Protein AF-A0A1J5QE56-F1 (afdb_monomer)

Organism: NCBI:txid410659

Secondary structure (DSSP, 8-state):
-----------PPPPPPP---SS-------PPP--------HHHHHHH---EEEE-SSTT----EEEEE-TT--EEEEEPPBTTB---SEEEEEEETTEEEEEEE-SS-TTS--EEEEEEEPTTSSEEEEEEEETTS-EEEEEEEEPPEEEEEEEETTEEEEEEES-SS--EEEEEEEEEEES---EEEEE--SS--TTEEEEEEEPPPPPSS----EEEEEEEEEE-SSSPPEEEEEEEEEEEEEEEEEEEGGGG--TTT-PPPEEETTEEE-SEEESGGG--SEEEHHHHHHHHHHSEEE-TTS-EEEEEETTEEEEEESS-B-TTSPBP-TTTEEEE-TTTS-SSSEEEEETTTEEEEEEE--TT--SSEEEEEEEESGGGGTT----EEEEEESS-BTTB-B-

Sequence (407 aa):
MGSVGCLSMRSSFVASELVCARRRCAIAWMGCVWGVAVAADPARVSLCTSVGLWDGMVEGAAYSATLGIDERRDGTISFGPVDGEECVEEARVVEGGSGFSFSARAPIDPRCQGFHGSVQYAEDCEHGAGSFVNGDGSGGRMSWIREPHLTVRRDGLSAYRVWSTGYEDSGSLSFAASLIAGVASPSLEDAEDPSPRPDGRYIRLLAHPAKKTPQPGGMARLQFQLDTIDGPLVDKTRRAASFGMSCYMLALETDYGTPPLSCTSTRIHGVVYDGAERDPYGLRGLYCRSFIANVKLQGSARLGDGSFVHYEGKPERIFKIEQPLAADGTALVAGRTVARDPKVVRGRNVAMTLDGIGDVVANDRGGAIKGYRIDLYNGEGAAACRGYANPTLIGACADTQETCPGV

InterPro domains:
  IPR010611 3D domain [PF06725] (336-387)
  IPR036908 RlpA-like domain superfamily [G3DSA:2.40.40.10] (295-388)
  IPR036908 RlpA-like domain superfamily [SSF50685] (295-384)

Radius of gyration: 33.75 Å; Cα contacts (8 Å, |Δi|>4): 931; chains: 1; bounding box: 65×66×108 Å

pLDDT: mean 77.1, std 23.91, range [22.19, 98.5]

Mean predicted aligned error: 13.19 Å

Foldseek 3Di:
DDDDDDDDDDDDDDDDDDDDDDDDDDDDDDDDDDFDAADDDPPVLVVQPAFWAKDDFDVPDGWGWGFDQDPRRGTDTATDDDVPDRQFDDWDWHDDPFWTKIWTGRDPDPVNWIKIKIWGADPNSQKIKIKMATNVRDIDIMIIGHDKDWDWAAPDLFKIKIFIDTDPQFADKDKFKDFPDFDATWTKDWDDDPDDDPGITMITTHFDWFDQDFGAHGKIKMKIWGGGPPDDIDIDIDMWTKAFEAAAEAAEQPQQPDPQPRGRWDADPNDIFAGWDACPQNNHDIGGRRSVVSLVVRQKHAYPVRWIWGADVVVGHIDTDRADAAPQRHHADALAEKAADCVQVPDAQWWKQWPPSGIHTHHHHDPPHDQRYMYGYHYHHPVSRPPPRRGITIMATCDADPNHGHD

Structure (mmCIF, N/CA/C/O backbone):
data_AF-A0A1J5QE56-F1
#
_entry.id   AF-A0A1J5QE56-F1
#
loop_
_atom_site.group_PDB
_atom_site.id
_atom_site.type_symbol
_atom_site.label_atom_id
_atom_site.label_alt_id
_atom_site.label_comp_id
_atom_site.label_asym_id
_atom_site.label_entity_id
_atom_site.label_seq_id
_atom_site.pdbx_PDB_ins_code
_atom_site.Cartn_x
_atom_site.Cartn_y
_atom_site.Cartn_z
_atom_site.occupancy
_atom_site.B_iso_or_equiv
_atom_site.auth_seq_id
_atom_site.auth_comp_id
_atom_site.auth_asym_id
_atom_site.auth_atom_id
_atom_site.pdbx_PDB_model_num
ATOM 1 N N . MET A 1 1 ? -20.117 -1.409 -69.053 1.00 34.06 1 MET A N 1
ATOM 2 C CA . MET A 1 1 ? -20.108 -0.007 -69.528 1.00 34.06 1 MET A CA 1
ATOM 3 C C . MET A 1 1 ? -20.316 0.847 -68.284 1.00 34.06 1 MET A C 1
ATOM 5 O O . MET A 1 1 ? -21.398 0.797 -67.739 1.00 34.06 1 MET A O 1
ATOM 9 N N . GLY A 1 2 ? -19.327 1.439 -67.623 1.00 32.88 2 GLY A N 1
ATOM 10 C CA . GLY A 1 2 ? -18.137 2.115 -68.120 1.00 32.88 2 GLY A CA 1
ATOM 11 C C . GLY A 1 2 ? -18.360 3.616 -67.950 1.00 32.88 2 GLY A C 1
ATOM 12 O O . GLY A 1 2 ? -18.936 4.204 -68.849 1.00 32.88 2 GLY A O 1
ATOM 13 N N . SER A 1 3 ? -17.948 4.191 -66.813 1.00 27.03 3 SER A N 1
ATOM 14 C CA . SER A 1 3 ? -17.457 5.577 -66.694 1.00 27.03 3 SER A CA 1
ATOM 15 C C . SER A 1 3 ? -17.182 5.938 -65.232 1.00 27.03 3 SER A C 1
ATOM 17 O O . SER A 1 3 ? -18.062 5.877 -64.377 1.00 27.03 3 SER A O 1
ATOM 19 N N . VAL A 1 4 ? -15.932 6.321 -65.002 1.00 27.19 4 VAL A N 1
ATOM 20 C CA . VAL A 1 4 ? -15.348 6.902 -63.793 1.00 27.19 4 VAL A CA 1
ATOM 21 C C . VAL A 1 4 ? -15.813 8.357 -63.657 1.00 27.19 4 VAL A C 1
ATOM 23 O O . VAL A 1 4 ? -15.847 9.078 -64.651 1.00 27.19 4 VAL A O 1
ATOM 26 N N . GLY A 1 5 ? -16.139 8.793 -62.438 1.00 25.94 5 GLY A N 1
ATOM 27 C CA . GLY A 1 5 ? -16.431 10.190 -62.112 1.00 25.94 5 GLY A CA 1
ATOM 28 C C . GLY A 1 5 ? -15.645 10.634 -60.880 1.00 25.94 5 GLY A C 1
ATOM 29 O O . GLY A 1 5 ? -15.935 10.192 -59.772 1.00 25.94 5 GLY A O 1
ATOM 30 N N . CYS A 1 6 ? -14.646 11.494 -61.088 1.00 25.31 6 CYS A N 1
ATOM 31 C CA . CYS A 1 6 ? -13.911 12.196 -60.039 1.00 25.31 6 CYS A CA 1
ATOM 32 C C . CYS A 1 6 ? -14.841 13.140 -59.265 1.00 25.31 6 CYS A C 1
ATOM 34 O O . CYS A 1 6 ? -15.509 13.973 -59.879 1.00 25.31 6 CYS A O 1
ATOM 36 N N . LEU A 1 7 ? -14.802 13.093 -57.930 1.00 23.91 7 LEU A N 1
ATOM 37 C CA . LEU A 1 7 ? -15.300 14.176 -57.086 1.00 23.91 7 LEU A CA 1
ATOM 38 C C . LEU A 1 7 ? -14.145 14.780 -56.282 1.00 23.91 7 LEU A C 1
ATOM 40 O O . LEU A 1 7 ? -13.477 14.112 -55.498 1.00 23.91 7 LEU A O 1
ATOM 44 N N . SER A 1 8 ? -13.927 16.067 -56.529 1.00 24.69 8 SER A N 1
ATOM 45 C CA . SER A 1 8 ? -13.018 16.963 -55.822 1.00 24.69 8 SER A CA 1
ATOM 46 C C . SER A 1 8 ? -13.538 17.240 -54.407 1.00 24.69 8 SER A C 1
ATOM 48 O O . SER A 1 8 ? -14.663 17.711 -54.249 1.00 24.69 8 SER A O 1
ATOM 50 N N . MET A 1 9 ? -12.714 17.003 -53.383 1.00 23.31 9 MET A N 1
ATOM 51 C CA . MET A 1 9 ? -12.889 17.613 -52.062 1.00 23.31 9 MET A CA 1
ATOM 52 C C . MET A 1 9 ? -11.950 18.816 -51.945 1.00 23.31 9 MET A C 1
ATOM 54 O O . MET A 1 9 ? -10.730 18.679 -51.961 1.00 23.31 9 MET A O 1
ATOM 58 N N . ARG A 1 10 ? -12.545 20.010 -51.847 1.00 24.86 10 ARG A N 1
ATOM 59 C CA . ARG A 1 10 ? -11.887 21.248 -51.418 1.00 24.86 10 ARG A CA 1
ATOM 60 C C . ARG A 1 10 ? -11.885 21.286 -49.889 1.00 24.86 10 ARG A C 1
ATOM 62 O O . ARG A 1 10 ? -12.958 21.309 -49.295 1.00 24.86 10 ARG A O 1
ATOM 69 N N . SER A 1 11 ? -10.714 21.353 -49.264 1.00 25.61 11 SER A N 1
ATOM 70 C CA . SER A 1 11 ? -10.573 21.768 -47.864 1.00 25.61 11 SER A CA 1
ATOM 71 C C . SER A 1 11 ? -10.159 23.238 -47.811 1.00 25.61 11 SER A C 1
ATOM 73 O O . SER A 1 11 ? -9.082 23.615 -48.273 1.00 25.61 11 SER A O 1
ATOM 75 N N . SER A 1 12 ? -11.047 24.067 -47.272 1.00 25.59 12 SER A N 1
ATOM 76 C CA . SER A 1 12 ? -10.842 25.487 -46.997 1.00 25.59 12 SER A CA 1
ATOM 77 C C . SER A 1 12 ? -9.849 25.669 -45.844 1.00 25.59 12 SER A C 1
ATOM 79 O O . SER A 1 12 ? -10.093 25.163 -44.752 1.00 25.59 12 SER A O 1
ATOM 81 N N . PHE A 1 13 ? -8.769 26.422 -46.056 1.00 24.77 13 PHE A N 1
ATOM 82 C CA . PHE A 1 13 ? -7.957 26.972 -44.967 1.00 24.77 13 PHE A CA 1
ATOM 83 C C . PHE A 1 13 ? -8.476 28.365 -44.597 1.00 24.77 13 PHE A C 1
ATOM 85 O O . PHE A 1 13 ? -8.667 29.221 -45.461 1.00 24.77 13 PHE A O 1
ATOM 92 N N . VAL A 1 14 ? -8.721 28.571 -43.303 1.00 26.95 14 VAL A N 1
ATOM 93 C CA . VAL A 1 14 ? -9.034 29.869 -42.700 1.00 26.95 14 VAL A CA 1
ATOM 94 C C . VAL A 1 14 ? -7.732 30.660 -42.587 1.00 26.95 14 VAL A C 1
ATOM 96 O O . VAL A 1 14 ? -6.779 30.201 -41.963 1.00 26.95 14 VAL A O 1
ATOM 99 N N . ALA A 1 15 ? -7.692 31.841 -43.200 1.00 27.30 15 ALA A N 1
ATOM 100 C CA . ALA A 1 15 ? -6.622 32.809 -43.009 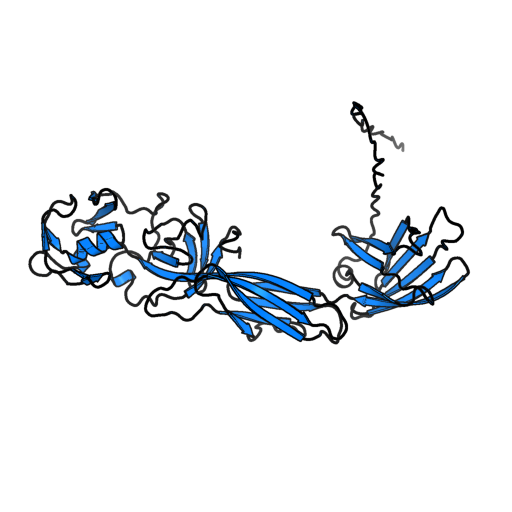1.00 27.30 15 ALA A CA 1
ATOM 101 C C . ALA A 1 15 ? -6.817 33.520 -41.662 1.00 27.30 15 ALA A C 1
ATOM 103 O O . ALA A 1 15 ? -7.872 34.106 -41.423 1.00 27.30 15 ALA A O 1
ATOM 104 N N . SER A 1 16 ? -5.811 33.489 -40.791 1.00 27.92 16 SER A N 1
ATOM 105 C CA . SER A 1 16 ? -5.724 34.383 -39.632 1.00 27.92 16 SER A CA 1
ATOM 106 C C . SER A 1 16 ? -4.833 35.580 -39.962 1.00 27.92 16 SER A C 1
ATOM 108 O O . SER A 1 16 ? -3.697 35.415 -40.407 1.00 27.92 16 SER A O 1
ATOM 110 N N . GLU A 1 17 ? -5.384 36.775 -39.748 1.00 27.78 17 GLU A N 1
ATOM 111 C CA . GLU A 1 17 ? -4.763 38.086 -39.938 1.00 27.78 17 GLU A CA 1
ATOM 112 C C . GLU A 1 17 ? -3.550 38.311 -39.020 1.00 27.78 17 GLU A C 1
ATOM 114 O O . GLU A 1 17 ? -3.569 37.998 -37.828 1.00 27.78 17 GLU A O 1
ATOM 119 N N . LEU A 1 18 ? -2.504 38.923 -39.582 1.00 25.94 18 LEU A N 1
ATOM 120 C CA . LEU A 1 18 ? -1.358 39.466 -38.857 1.00 25.94 18 LEU A CA 1
ATOM 121 C C . LEU A 1 18 ? -1.694 40.877 -38.343 1.00 25.94 18 LEU A C 1
ATOM 123 O O . LEU A 1 18 ? -1.881 41.797 -39.138 1.00 25.94 18 LEU A O 1
ATOM 127 N N . VAL A 1 19 ? -1.661 41.089 -37.025 1.00 29.58 19 VAL A N 1
ATOM 128 C CA . VAL A 1 19 ? -1.540 42.434 -36.436 1.00 29.58 19 VAL A CA 1
ATOM 129 C C . VAL A 1 19 ? -0.081 42.651 -36.033 1.00 29.58 19 VAL A C 1
ATOM 131 O O . VAL A 1 19 ? 0.399 42.103 -35.044 1.00 29.58 19 VAL A O 1
ATOM 134 N N . CYS A 1 20 ? 0.642 43.461 -36.811 1.00 30.28 20 CYS A N 1
ATOM 135 C CA . CYS A 1 20 ? 2.006 43.886 -36.499 1.00 30.28 20 CYS A CA 1
ATOM 136 C C . CYS A 1 20 ? 2.005 45.158 -35.640 1.00 30.28 20 CYS A C 1
ATOM 138 O O . CYS A 1 20 ? 1.651 46.236 -36.118 1.00 30.28 20 CYS A O 1
ATOM 140 N N . ALA A 1 21 ? 2.526 45.071 -34.413 1.00 30.14 21 ALA A N 1
ATOM 141 C CA . ALA A 1 21 ? 2.938 46.234 -33.632 1.00 30.14 21 ALA A CA 1
ATOM 142 C C . ALA A 1 21 ? 4.382 46.069 -33.119 1.00 30.14 21 ALA A C 1
ATOM 144 O O . ALA A 1 21 ? 4.656 45.339 -32.179 1.00 30.14 21 ALA A O 1
ATOM 145 N N . ARG A 1 22 ? 5.289 46.804 -33.779 1.00 35.84 22 ARG A N 1
ATOM 146 C CA . ARG A 1 22 ? 6.626 47.277 -33.359 1.00 35.84 22 ARG A CA 1
ATOM 147 C C . ARG A 1 22 ? 7.663 46.262 -32.815 1.00 35.84 22 ARG A C 1
ATOM 149 O O . ARG A 1 22 ? 7.768 46.015 -31.625 1.00 35.84 22 ARG A O 1
ATOM 156 N N . ARG A 1 23 ? 8.601 45.977 -33.735 1.00 35.38 23 ARG A N 1
ATOM 157 C CA . ARG A 1 23 ? 10.035 45.617 -33.604 1.00 35.38 23 ARG A CA 1
ATOM 158 C C . ARG A 1 23 ? 10.385 44.168 -33.204 1.00 35.38 23 ARG A C 1
ATOM 160 O O . ARG A 1 23 ? 10.436 43.827 -32.033 1.00 35.38 23 ARG A O 1
ATOM 167 N N . ARG A 1 24 ? 10.848 43.456 -34.251 1.00 28.50 24 ARG A N 1
ATOM 168 C CA . ARG A 1 24 ? 11.524 42.141 -34.375 1.00 28.50 24 ARG A CA 1
ATOM 169 C C . ARG A 1 24 ? 10.594 40.997 -34.801 1.00 28.50 24 ARG A C 1
ATOM 171 O O . ARG A 1 24 ? 10.006 40.320 -33.973 1.00 28.50 24 ARG A O 1
ATOM 178 N N . CYS A 1 25 ? 10.506 40.784 -36.117 1.00 25.73 25 CYS A N 1
ATOM 179 C CA . CYS A 1 25 ? 10.041 39.525 -36.701 1.00 25.73 25 CYS A CA 1
ATOM 180 C C . CYS A 1 25 ? 11.237 38.569 -36.778 1.00 25.73 25 CYS A C 1
ATOM 182 O O . CYS A 1 25 ? 12.237 38.909 -37.408 1.00 25.73 25 CYS A O 1
ATOM 184 N N . ALA A 1 26 ? 11.138 37.404 -36.144 1.00 24.34 26 ALA A N 1
ATOM 185 C CA . ALA A 1 26 ? 11.940 36.240 -36.497 1.00 24.34 26 ALA A CA 1
ATOM 186 C C . ALA A 1 26 ? 11.088 35.382 -37.440 1.00 24.34 26 ALA A C 1
ATOM 188 O O . ALA A 1 26 ? 9.935 35.088 -37.128 1.00 24.34 26 ALA A O 1
ATOM 189 N N . ILE A 1 27 ? 11.631 35.028 -38.604 1.00 22.73 27 ILE A N 1
ATOM 190 C CA . ILE A 1 27 ? 11.018 34.047 -39.501 1.00 22.73 27 ILE A CA 1
ATOM 191 C C . ILE A 1 27 ? 11.290 32.678 -38.878 1.00 22.73 27 ILE A C 1
ATOM 193 O O . ILE A 1 27 ? 12.413 32.186 -38.937 1.00 22.73 27 ILE A O 1
ATOM 197 N N . ALA A 1 28 ? 10.285 32.093 -38.230 1.00 24.08 28 ALA A N 1
ATOM 198 C CA . ALA A 1 28 ? 10.312 30.676 -37.904 1.00 24.08 28 ALA A CA 1
ATOM 199 C C . ALA A 1 28 ? 9.967 29.911 -39.187 1.00 24.08 28 ALA A C 1
ATOM 201 O O . ALA A 1 28 ? 8.853 30.023 -39.700 1.00 24.08 28 ALA A O 1
ATOM 202 N N . TRP A 1 29 ? 10.940 29.180 -39.727 1.00 24.77 29 TRP A N 1
ATOM 203 C CA . TRP A 1 29 ? 10.698 28.213 -40.788 1.00 24.77 29 TRP A CA 1
ATOM 204 C C . TRP A 1 29 ? 9.769 27.118 -40.246 1.00 24.77 29 TRP A C 1
ATOM 206 O O . TRP A 1 29 ? 10.098 26.431 -39.282 1.00 24.77 29 TRP A O 1
ATOM 216 N N . MET A 1 30 ? 8.582 26.990 -40.839 1.00 22.50 30 MET A N 1
ATOM 217 C CA . MET A 1 30 ? 7.706 25.839 -40.632 1.00 22.50 30 MET A CA 1
ATOM 218 C C . MET A 1 30 ? 8.310 24.648 -41.378 1.00 22.50 30 MET A C 1
ATOM 220 O O . MET A 1 30 ? 8.287 24.615 -42.607 1.00 22.50 30 MET A O 1
ATOM 224 N N . GLY A 1 31 ? 8.854 23.681 -40.637 1.00 25.88 31 GLY A N 1
ATOM 225 C CA . GLY A 1 31 ? 9.251 22.390 -41.192 1.00 25.88 31 GLY A CA 1
ATOM 226 C C . GLY A 1 31 ? 8.030 21.666 -41.758 1.00 25.88 31 GLY A C 1
ATOM 227 O O . GLY A 1 31 ? 7.055 21.424 -41.045 1.00 25.88 31 GLY A O 1
ATOM 228 N N . CYS A 1 32 ? 8.066 21.350 -43.051 1.00 22.19 32 CYS A N 1
ATOM 229 C CA . CYS A 1 32 ? 7.096 20.458 -43.671 1.00 22.19 32 CYS A CA 1
ATOM 230 C C . CYS A 1 32 ? 7.455 19.016 -43.297 1.00 22.19 32 CYS A C 1
ATOM 232 O O . CYS A 1 32 ? 8.516 18.533 -43.677 1.00 22.19 32 CYS A O 1
ATOM 234 N N . VAL A 1 33 ? 6.574 18.329 -42.569 1.00 24.00 33 VAL A N 1
ATOM 235 C CA . VAL A 1 33 ? 6.694 16.888 -42.304 1.00 24.00 33 VAL A CA 1
ATOM 236 C C . VAL A 1 33 ? 5.869 16.150 -43.355 1.00 24.00 33 VAL A C 1
ATOM 238 O O . VAL A 1 33 ? 4.655 16.344 -43.432 1.00 24.00 33 VAL A O 1
ATOM 241 N N . TRP A 1 34 ? 6.518 15.310 -44.159 1.00 24.55 34 TRP A N 1
ATOM 242 C CA . TRP A 1 34 ? 5.870 14.414 -45.118 1.00 24.55 34 TRP A CA 1
ATOM 243 C C . TRP A 1 34 ? 6.087 12.965 -44.667 1.00 24.55 34 TRP A C 1
ATOM 245 O O . TRP A 1 34 ? 7.219 12.573 -44.407 1.00 24.55 34 TRP A O 1
ATOM 255 N N . GLY A 1 35 ? 5.004 12.189 -44.546 1.00 23.38 35 GLY A N 1
ATOM 256 C CA . GLY A 1 35 ? 5.040 10.761 -44.202 1.00 23.38 35 GLY A CA 1
ATOM 257 C C . GLY A 1 35 ? 4.922 9.880 -45.446 1.00 23.38 35 GLY A C 1
ATOM 258 O O . GLY A 1 35 ? 4.197 10.227 -46.384 1.00 23.38 35 GLY A O 1
ATOM 259 N N . VAL A 1 36 ? 5.623 8.746 -45.458 1.00 28.86 36 VAL A N 1
ATOM 260 C CA . VAL A 1 36 ? 5.664 7.790 -46.575 1.00 28.86 36 VAL A CA 1
ATOM 261 C C . VAL A 1 36 ? 5.433 6.391 -46.024 1.00 28.86 36 VAL A C 1
ATOM 263 O O . VAL A 1 36 ? 6.279 5.879 -45.314 1.00 28.86 36 VAL A O 1
ATOM 266 N N . ALA A 1 37 ? 4.333 5.749 -46.421 1.00 25.36 37 ALA A N 1
ATOM 267 C CA . ALA A 1 37 ? 3.982 4.408 -45.960 1.00 25.36 37 ALA A CA 1
ATOM 268 C C . ALA A 1 37 ? 4.821 3.306 -46.636 1.00 25.36 37 ALA A C 1
ATOM 270 O O . ALA A 1 37 ? 4.899 3.245 -47.868 1.00 25.36 37 ALA A O 1
ATOM 271 N N . VAL A 1 38 ? 5.359 2.382 -45.835 1.00 30.94 38 VAL A N 1
ATOM 272 C CA . VAL A 1 38 ? 6.096 1.190 -46.291 1.00 30.94 38 VAL A CA 1
ATOM 273 C C . VAL A 1 38 ? 5.321 -0.089 -45.936 1.00 30.94 38 VAL A C 1
ATOM 275 O O . VAL A 1 38 ? 4.751 -0.212 -44.853 1.00 30.94 38 VAL A O 1
ATOM 278 N N . ALA A 1 39 ? 5.277 -1.059 -46.858 1.00 28.55 39 ALA A N 1
ATOM 279 C CA . ALA A 1 39 ? 4.636 -2.362 -46.662 1.00 28.55 39 ALA A CA 1
ATOM 280 C C . ALA A 1 39 ? 5.696 -3.449 -46.413 1.00 28.55 39 ALA A C 1
ATOM 282 O O . ALA A 1 39 ? 6.470 -3.763 -47.314 1.00 28.55 39 ALA A O 1
ATOM 283 N N . ALA A 1 40 ? 5.711 -4.036 -45.212 1.00 38.22 40 ALA A N 1
ATOM 284 C CA . ALA A 1 40 ? 6.653 -5.091 -44.821 1.00 38.22 40 ALA A CA 1
ATOM 285 C C . ALA A 1 40 ? 5.995 -6.182 -43.950 1.00 38.22 40 ALA A C 1
ATOM 287 O O . ALA A 1 40 ? 4.970 -5.944 -43.300 1.00 38.22 40 ALA A O 1
ATOM 288 N N . ASP A 1 41 ? 6.599 -7.379 -43.940 1.00 38.62 41 ASP A N 1
ATOM 289 C CA . ASP A 1 41 ? 6.177 -8.554 -43.160 1.00 38.62 41 ASP A CA 1
ATOM 290 C C . ASP A 1 41 ? 6.222 -8.258 -41.644 1.00 38.62 41 ASP A C 1
ATOM 292 O O . ASP A 1 41 ? 7.295 -8.036 -41.080 1.00 38.62 41 ASP A O 1
ATOM 296 N N . PRO A 1 42 ? 5.076 -8.232 -40.945 1.00 43.88 42 PRO A N 1
ATOM 297 C CA . PRO A 1 42 ? 4.983 -7.677 -39.601 1.00 43.88 42 PRO A CA 1
ATOM 298 C C . PRO A 1 42 ? 5.743 -8.438 -38.505 1.00 43.88 42 PRO A C 1
ATOM 300 O O . PRO A 1 42 ? 5.952 -7.846 -37.449 1.00 43.88 42 PRO A O 1
ATOM 303 N N . ALA A 1 43 ? 6.143 -9.699 -38.713 1.00 40.25 43 ALA A N 1
ATOM 304 C CA . ALA A 1 43 ? 6.683 -10.542 -37.639 1.00 40.25 43 ALA A CA 1
ATOM 305 C C . ALA A 1 43 ? 8.196 -10.382 -37.388 1.00 40.25 43 ALA A C 1
ATOM 307 O O . ALA A 1 43 ? 8.643 -10.556 -36.256 1.00 40.25 43 ALA A O 1
ATOM 308 N N . ARG A 1 44 ? 8.992 -10.045 -38.414 1.00 43.25 44 ARG A N 1
ATOM 309 C CA . ARG A 1 44 ? 10.440 -9.774 -38.263 1.00 43.25 44 ARG A CA 1
ATOM 310 C C . ARG A 1 44 ? 10.749 -8.297 -38.049 1.00 43.25 44 ARG A C 1
ATOM 312 O O . ARG A 1 44 ? 11.705 -7.971 -37.355 1.00 43.25 44 ARG A O 1
ATOM 319 N N . VAL A 1 45 ? 9.900 -7.417 -38.574 1.00 43.34 45 VAL A N 1
ATOM 320 C CA . VAL A 1 45 ? 10.070 -5.962 -38.488 1.00 43.34 45 VAL A CA 1
ATOM 321 C C . VAL A 1 45 ? 10.137 -5.499 -37.031 1.00 43.34 45 VAL A C 1
ATOM 323 O O . VAL A 1 45 ? 11.090 -4.837 -36.651 1.00 43.34 45 VAL A O 1
ATOM 326 N N . SER A 1 46 ? 9.248 -5.959 -36.145 1.00 44.78 46 SER A N 1
ATOM 327 C CA . SER A 1 46 ? 9.268 -5.520 -34.737 1.00 44.78 46 SER A CA 1
ATOM 328 C C . SER A 1 46 ? 10.510 -5.939 -33.936 1.00 44.78 46 SER A C 1
ATOM 330 O O . SER A 1 46 ? 10.704 -5.443 -32.830 1.00 44.78 46 SER A O 1
ATOM 332 N N . LEU A 1 47 ? 11.308 -6.889 -34.440 1.00 47.06 47 LEU A N 1
ATOM 333 C CA . LEU A 1 47 ? 12.485 -7.420 -33.747 1.00 47.06 47 LEU A CA 1
ATOM 334 C C . LEU A 1 47 ? 13.789 -6.739 -34.160 1.00 47.06 47 LEU A C 1
ATOM 336 O O . LEU A 1 47 ? 14.748 -6.850 -33.405 1.00 47.06 47 LEU A O 1
ATOM 340 N N . CYS A 1 48 ? 13.844 -6.047 -35.305 1.00 46.16 48 CYS A N 1
ATOM 341 C CA . CYS A 1 48 ? 15.085 -5.510 -35.893 1.00 46.16 48 CYS A CA 1
ATOM 342 C C . CYS A 1 48 ? 15.053 -3.974 -36.060 1.00 46.16 48 CYS A C 1
ATOM 344 O O . CYS A 1 48 ? 16.079 -3.353 -36.323 1.00 46.16 48 CYS A O 1
ATOM 346 N N . THR A 1 49 ? 13.903 -3.337 -35.814 1.00 49.12 49 THR A N 1
ATOM 347 C CA . THR A 1 49 ? 13.722 -1.879 -35.846 1.00 49.12 49 THR A CA 1
ATOM 348 C C . THR A 1 49 ? 14.147 -1.227 -34.527 1.00 49.12 49 THR A C 1
ATOM 350 O O . THR A 1 49 ? 13.323 -1.001 -33.640 1.00 49.12 49 THR A O 1
ATOM 353 N N . SER A 1 50 ? 15.435 -0.935 -34.362 1.00 50.44 50 SER A N 1
ATOM 354 C CA . SER A 1 50 ? 15.943 -0.146 -33.231 1.00 50.44 50 SER A CA 1
ATOM 355 C C . SER A 1 50 ? 16.976 0.879 -33.688 1.00 50.44 50 SER A C 1
ATOM 357 O O . SER A 1 50 ? 17.575 0.742 -34.755 1.00 50.44 50 SER A O 1
ATOM 359 N N . VAL A 1 51 ? 17.219 1.884 -32.845 1.00 53.75 51 VAL A N 1
ATOM 360 C CA . VAL A 1 51 ? 18.343 2.810 -33.015 1.00 53.75 51 VAL A CA 1
ATOM 361 C C . VAL A 1 51 ? 19.654 2.014 -32.956 1.00 53.75 51 VAL A C 1
ATOM 363 O O . VAL A 1 51 ? 19.767 1.036 -32.211 1.00 53.75 51 VAL A O 1
ATOM 366 N N . GLY A 1 52 ? 20.626 2.395 -33.777 1.00 53.22 52 GLY A N 1
ATOM 367 C CA . GLY A 1 52 ? 21.956 1.805 -33.763 1.00 53.22 52 GLY A CA 1
ATOM 368 C C . GLY A 1 52 ? 23.006 2.781 -34.268 1.00 53.22 52 GLY A C 1
ATOM 369 O O . GLY A 1 52 ? 22.679 3.781 -34.913 1.00 53.22 52 GLY A O 1
ATOM 370 N N . LEU A 1 53 ? 24.259 2.480 -33.948 1.00 53.06 53 LEU A N 1
ATOM 371 C CA . LEU A 1 53 ? 25.416 3.272 -34.341 1.00 53.06 53 LEU A CA 1
ATOM 372 C C . LEU A 1 53 ? 25.947 2.795 -35.692 1.00 53.06 53 LEU A C 1
ATOM 374 O O . LEU A 1 53 ? 25.893 1.608 -36.017 1.00 53.06 53 LEU A O 1
ATOM 378 N N . TRP A 1 54 ? 26.461 3.746 -36.464 1.00 53.34 54 TRP A N 1
ATOM 379 C CA . TRP A 1 54 ? 26.950 3.547 -37.821 1.00 53.34 54 TRP A CA 1
ATOM 380 C C . TRP A 1 54 ? 28.420 3.923 -37.909 1.00 53.34 54 TRP A C 1
ATOM 382 O O . TRP A 1 54 ? 28.791 5.012 -37.476 1.00 53.34 54 TRP A O 1
ATOM 392 N N . ASP A 1 55 ? 29.232 3.056 -38.509 1.00 49.69 55 ASP A N 1
ATOM 393 C CA . ASP A 1 55 ? 30.645 3.336 -38.776 1.00 49.69 55 ASP A CA 1
ATOM 394 C C . ASP A 1 55 ? 30.977 3.170 -40.271 1.00 49.69 55 ASP A C 1
ATOM 396 O O . ASP A 1 55 ? 30.385 2.334 -40.963 1.00 49.69 55 ASP A O 1
ATOM 400 N N . GLY A 1 56 ? 31.917 3.984 -40.767 1.00 48.06 56 GLY A N 1
ATOM 401 C CA . GLY A 1 56 ? 32.538 3.839 -42.090 1.00 48.06 56 GLY A CA 1
ATOM 402 C C . GLY A 1 56 ? 31.994 4.690 -43.248 1.00 48.06 56 GLY A C 1
ATOM 403 O O . GLY A 1 56 ? 32.447 4.492 -44.371 1.00 48.06 56 GLY A O 1
ATOM 404 N N . MET A 1 57 ? 31.063 5.631 -43.038 1.00 47.66 57 MET A N 1
ATOM 405 C CA . MET A 1 57 ? 30.397 6.337 -44.155 1.00 47.66 57 MET A CA 1
ATOM 406 C C . MET A 1 57 ? 31.272 7.327 -44.956 1.00 47.66 57 MET A C 1
ATOM 408 O O . MET A 1 57 ? 30.927 7.596 -46.102 1.00 47.66 57 MET A O 1
ATOM 412 N N . VAL A 1 58 ? 32.411 7.820 -44.441 1.00 46.16 58 VAL A N 1
ATOM 413 C CA . VAL A 1 58 ? 33.442 8.569 -45.206 1.00 46.16 58 VAL A CA 1
ATOM 414 C C . VAL A 1 58 ? 34.799 8.446 -44.486 1.00 46.16 58 VAL A C 1
ATOM 416 O O . VAL A 1 58 ? 34.848 8.585 -43.264 1.00 46.16 58 VAL A O 1
ATOM 419 N N . GLU A 1 59 ? 35.915 8.234 -45.201 1.00 38.66 59 GLU A N 1
ATOM 420 C CA . GLU A 1 59 ? 37.264 8.367 -44.613 1.00 38.66 59 GLU A CA 1
ATOM 421 C C . GLU A 1 59 ? 37.452 9.795 -44.061 1.00 38.66 59 GLU A C 1
ATOM 423 O O . GLU A 1 59 ? 37.605 10.750 -44.819 1.00 38.66 59 GLU A O 1
ATOM 428 N N . GLY A 1 60 ? 37.428 9.949 -42.732 1.00 38.12 60 GLY A N 1
ATOM 429 C CA . GLY A 1 60 ? 37.748 11.206 -42.042 1.00 38.12 60 GLY A CA 1
ATOM 430 C C . GLY A 1 60 ? 36.575 12.008 -41.456 1.00 38.12 60 GLY A C 1
ATOM 431 O O . GLY A 1 60 ? 36.839 13.038 -40.841 1.00 38.12 60 GLY A O 1
ATOM 432 N N . ALA A 1 61 ? 35.318 11.555 -41.567 1.00 39.66 61 ALA A N 1
ATOM 433 C CA . ALA A 1 61 ? 34.169 12.204 -40.918 1.00 39.66 61 ALA A CA 1
ATOM 434 C C . ALA A 1 61 ? 33.235 11.177 -40.254 1.00 39.66 61 ALA A C 1
ATOM 436 O O . ALA A 1 61 ? 32.697 10.291 -40.916 1.00 39.66 61 ALA A O 1
ATOM 437 N N . ALA A 1 62 ? 33.036 11.303 -38.938 1.00 38.25 62 ALA A N 1
ATOM 438 C CA . ALA A 1 62 ? 32.069 10.501 -38.194 1.00 38.25 62 ALA A CA 1
ATOM 439 C C . ALA A 1 62 ? 30.671 11.115 -38.353 1.00 38.25 62 ALA A C 1
ATOM 441 O O . ALA A 1 62 ? 30.424 12.228 -37.892 1.00 38.25 62 ALA A O 1
ATOM 442 N N . TYR A 1 63 ? 29.756 10.389 -38.990 1.00 43.31 63 TYR A N 1
ATOM 443 C CA . TYR A 1 63 ? 28.338 10.740 -39.019 1.00 43.31 63 TYR A CA 1
ATOM 444 C C . TYR A 1 63 ? 27.623 9.926 -37.947 1.00 43.31 63 TYR A C 1
ATOM 446 O O . TYR A 1 63 ? 27.761 8.706 -37.912 1.00 43.31 63 TYR A O 1
ATOM 454 N N . SER A 1 64 ? 26.823 10.570 -37.100 1.00 38.09 64 SER A N 1
ATOM 455 C CA . SER A 1 64 ? 25.782 9.858 -36.365 1.00 38.09 64 SER A CA 1
ATOM 456 C C . SER A 1 64 ? 24.509 9.878 -37.204 1.00 38.09 64 SER A C 1
ATOM 458 O O . SER A 1 64 ? 24.047 10.935 -37.636 1.00 38.09 64 SER A O 1
ATOM 460 N N . ALA A 1 65 ? 23.974 8.690 -37.471 1.00 44.47 65 ALA A N 1
ATOM 461 C CA . ALA A 1 65 ? 22.703 8.502 -38.145 1.00 44.47 65 ALA A CA 1
ATOM 462 C C . ALA A 1 65 ? 21.737 7.823 -37.172 1.00 44.47 65 ALA A C 1
ATOM 464 O O . ALA A 1 65 ? 21.838 6.625 -36.919 1.00 44.47 65 ALA A O 1
ATOM 465 N N . THR A 1 66 ? 20.812 8.581 -36.585 1.00 41.41 66 THR A N 1
ATOM 466 C CA . THR A 1 66 ? 19.779 7.999 -35.716 1.00 41.41 66 THR A CA 1
ATOM 467 C C . THR A 1 66 ? 18.622 7.539 -36.591 1.00 41.41 66 THR A C 1
ATOM 469 O O . THR A 1 66 ? 17.962 8.365 -37.218 1.00 41.41 66 THR A O 1
ATOM 472 N N . LEU A 1 67 ? 18.380 6.228 -36.638 1.00 45.09 67 LEU A N 1
ATOM 473 C CA . LEU A 1 67 ? 17.184 5.662 -37.256 1.00 45.09 67 LEU A CA 1
ATOM 474 C C . LEU A 1 67 ? 16.053 5.659 -36.220 1.00 45.09 67 LEU A C 1
ATOM 476 O O . LEU A 1 67 ? 16.007 4.798 -35.344 1.00 45.09 67 LEU A O 1
ATOM 480 N N . GLY A 1 68 ? 15.157 6.641 -36.303 1.00 41.75 68 GLY A N 1
ATOM 481 C CA . GLY A 1 68 ? 13.917 6.655 -35.528 1.00 41.75 68 GLY A CA 1
ATOM 482 C C . GLY A 1 68 ? 12.798 6.023 -36.343 1.00 41.75 68 GLY A C 1
ATOM 483 O O . GLY A 1 68 ? 12.409 6.595 -37.357 1.00 41.75 68 GLY A O 1
ATOM 484 N N . ILE A 1 69 ? 12.296 4.861 -35.926 1.00 43.62 69 ILE A N 1
ATOM 485 C CA . ILE A 1 69 ? 11.114 4.233 -36.531 1.00 43.62 69 ILE A CA 1
ATOM 486 C C . ILE A 1 69 ? 9.946 4.469 -35.576 1.00 43.62 69 ILE A C 1
ATOM 488 O O . ILE A 1 69 ? 9.996 4.028 -34.427 1.00 43.62 69 ILE A O 1
ATOM 492 N N . ASP A 1 70 ? 8.934 5.219 -36.018 1.00 40.34 70 ASP A N 1
ATOM 493 C CA . ASP A 1 70 ? 7.729 5.447 -35.214 1.00 40.34 70 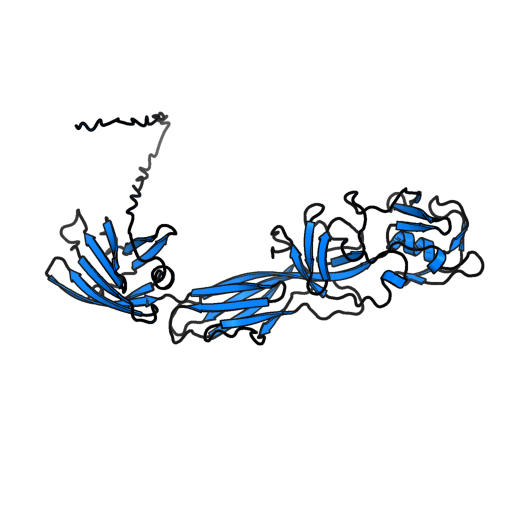ASP A CA 1
ATOM 494 C C . ASP A 1 70 ? 6.768 4.238 -35.281 1.00 40.34 70 ASP A C 1
ATOM 496 O O . ASP A 1 70 ? 6.994 3.258 -35.995 1.00 40.34 70 ASP A O 1
ATOM 500 N N . GLU A 1 71 ? 5.656 4.298 -34.542 1.00 36.56 71 GLU A N 1
ATOM 501 C CA . GLU A 1 71 ? 4.641 3.231 -34.502 1.00 36.56 71 GLU A CA 1
ATOM 502 C C . GLU A 1 71 ? 3.994 2.911 -35.871 1.00 36.56 71 GLU A C 1
ATOM 504 O O . GLU A 1 71 ? 3.330 1.881 -36.018 1.00 36.56 71 GLU A O 1
ATOM 509 N N . ARG A 1 72 ? 4.184 3.761 -36.886 1.00 36.78 72 ARG A N 1
ATOM 510 C CA . ARG A 1 72 ? 3.709 3.603 -38.270 1.00 36.78 72 ARG A CA 1
ATOM 511 C C . ARG A 1 72 ? 4.735 2.947 -39.194 1.00 36.78 72 ARG A C 1
ATOM 513 O O . ARG A 1 72 ? 4.376 2.660 -40.332 1.00 36.78 72 ARG A O 1
ATOM 520 N N . ARG A 1 73 ? 5.934 2.619 -38.691 1.00 47.06 73 ARG A N 1
ATOM 521 C CA . ARG A 1 73 ? 7.061 2.011 -39.432 1.00 47.06 73 ARG A CA 1
ATOM 522 C C . ARG A 1 73 ? 7.745 2.942 -40.432 1.00 47.06 73 ARG A C 1
ATOM 524 O O . ARG A 1 73 ? 8.472 2.476 -41.308 1.00 47.06 73 ARG A O 1
ATOM 531 N N . ASP A 1 74 ? 7.570 4.246 -40.266 1.00 43.12 74 ASP A N 1
ATOM 532 C CA . ASP A 1 74 ? 8.289 5.233 -41.059 1.00 43.12 74 ASP A CA 1
ATOM 533 C C . ASP A 1 74 ? 9.634 5.505 -40.364 1.00 43.12 74 ASP A C 1
ATOM 535 O O . ASP A 1 74 ? 9.685 6.017 -39.244 1.00 43.12 74 ASP A O 1
ATOM 539 N N . GLY A 1 75 ? 10.732 5.095 -41.004 1.00 43.34 75 GLY A N 1
ATOM 540 C CA . GLY A 1 75 ? 12.090 5.333 -40.520 1.00 43.34 75 GLY A CA 1
ATOM 541 C C . GLY A 1 75 ? 12.601 6.699 -40.954 1.00 43.34 75 GLY A C 1
ATOM 542 O O . GLY A 1 75 ? 12.722 6.964 -42.147 1.00 43.34 75 GLY A O 1
ATOM 543 N N . THR A 1 76 ? 12.947 7.556 -39.997 1.00 45.41 76 THR A N 1
ATOM 544 C CA . THR A 1 76 ? 13.656 8.810 -40.277 1.00 45.41 76 THR A CA 1
ATOM 545 C C . THR A 1 76 ? 15.134 8.593 -39.983 1.00 45.41 76 THR A C 1
ATOM 547 O O . THR A 1 76 ? 15.471 8.157 -38.884 1.00 45.41 76 THR A O 1
ATOM 550 N N . ILE A 1 77 ? 16.007 8.875 -40.954 1.00 49.09 77 ILE A N 1
ATOM 551 C CA . ILE A 1 77 ? 17.459 8.915 -40.746 1.00 49.09 77 ILE A CA 1
ATOM 552 C C . ILE A 1 77 ? 17.886 10.378 -40.762 1.00 49.09 77 ILE A C 1
ATOM 554 O O . ILE A 1 77 ? 17.747 11.057 -41.778 1.00 49.09 77 ILE A O 1
ATOM 558 N N . SER A 1 78 ? 18.406 10.858 -39.639 1.00 50.78 78 SER A N 1
ATOM 559 C CA . SER A 1 78 ? 18.998 12.193 -39.534 1.00 50.78 78 SER A CA 1
ATOM 560 C C . SER A 1 78 ? 20.511 12.077 -39.586 1.00 50.78 78 SER A C 1
ATOM 562 O O . SER A 1 78 ? 21.078 11.337 -38.793 1.00 50.78 78 SER A O 1
ATOM 564 N N . PHE A 1 79 ? 21.157 12.805 -40.493 1.00 53.94 79 PHE A N 1
ATOM 565 C CA . PHE A 1 79 ? 22.616 12.875 -40.575 1.00 53.94 79 PHE A CA 1
ATOM 566 C C . PHE A 1 79 ? 23.083 14.174 -39.917 1.00 53.94 79 PHE A C 1
ATOM 568 O O . PHE A 1 79 ? 22.469 15.223 -40.119 1.00 53.94 79 PHE A O 1
ATOM 575 N N . GLY A 1 80 ? 24.153 14.109 -39.123 1.00 47.66 80 GLY A N 1
ATOM 576 C CA . GLY A 1 80 ? 24.785 15.307 -38.566 1.00 47.66 80 GLY A CA 1
ATOM 577 C C . GLY A 1 80 ? 25.319 16.252 -39.660 1.00 47.66 80 GLY A C 1
ATOM 578 O O . GLY A 1 80 ? 25.637 15.792 -40.759 1.00 47.66 80 GLY A O 1
ATOM 579 N N . PRO A 1 81 ? 25.418 17.566 -39.384 1.00 47.97 81 PRO A N 1
ATOM 580 C CA . PRO A 1 81 ? 25.908 18.539 -40.356 1.00 47.97 81 PRO A CA 1
ATOM 581 C C . PRO A 1 81 ? 27.382 18.290 -40.696 1.00 47.97 81 PRO A C 1
ATOM 583 O O . PRO A 1 81 ? 28.200 18.057 -39.804 1.00 47.97 81 PRO A O 1
ATOM 586 N N . VAL A 1 82 ? 27.729 18.412 -41.978 1.00 49.78 82 VAL A N 1
ATOM 587 C CA . VAL A 1 82 ? 29.126 18.478 -42.433 1.00 49.78 82 VAL A CA 1
ATOM 588 C C . VAL A 1 82 ? 29.523 19.945 -42.400 1.00 49.78 82 VAL A C 1
ATOM 590 O O . VAL A 1 82 ? 28.857 20.769 -43.020 1.00 49.78 82 VAL A O 1
ATOM 593 N N . ASP A 1 83 ? 30.547 20.298 -41.624 1.00 53.62 83 ASP A N 1
ATOM 594 C CA . ASP A 1 83 ? 31.049 21.677 -41.508 1.00 53.62 83 ASP A CA 1
ATOM 595 C C . ASP A 1 83 ? 29.980 22.740 -41.151 1.00 53.62 83 ASP A C 1
ATOM 597 O O . ASP A 1 83 ? 30.133 23.924 -41.445 1.00 53.62 83 ASP A O 1
ATOM 601 N N . GLY A 1 84 ? 28.897 22.336 -40.475 1.00 55.75 84 GLY A N 1
ATOM 602 C CA . GLY A 1 84 ? 27.814 23.232 -40.053 1.00 55.75 84 GLY A CA 1
ATOM 603 C C . GLY A 1 84 ? 26.701 23.466 -41.084 1.00 55.75 84 GLY A C 1
ATOM 604 O O . GLY A 1 84 ? 25.799 24.251 -40.795 1.00 55.75 84 GLY A O 1
ATOM 605 N N . GLU A 1 85 ? 26.716 22.783 -42.234 1.00 56.00 85 GLU A N 1
ATOM 606 C CA . GLU A 1 85 ? 25.641 22.834 -43.237 1.00 56.00 85 GLU A CA 1
ATOM 607 C C . GLU A 1 85 ? 24.822 21.521 -43.244 1.00 56.00 85 GLU A C 1
ATOM 609 O O . GLU A 1 85 ? 25.368 20.414 -43.250 1.00 56.00 85 GLU A O 1
ATOM 614 N N . GLU A 1 86 ? 23.487 21.631 -43.204 1.00 56.06 86 GLU A N 1
ATOM 615 C CA . GLU A 1 86 ? 22.563 20.489 -43.296 1.00 56.06 86 GLU A CA 1
ATOM 616 C C . GLU A 1 86 ? 22.448 20.021 -44.761 1.00 56.06 86 GLU A C 1
ATOM 618 O O . GLU A 1 86 ? 21.788 20.658 -45.578 1.00 56.06 86 GLU A O 1
ATOM 623 N N . CYS A 1 87 ? 23.085 18.897 -45.110 1.00 54.66 87 CYS A N 1
ATOM 624 C CA . CYS A 1 87 ? 23.067 18.332 -46.473 1.00 54.66 87 CYS A CA 1
ATOM 625 C C . CYS A 1 87 ? 21.907 17.340 -46.739 1.00 54.66 87 CYS A C 1
ATOM 627 O O . CYS A 1 87 ? 21.911 16.691 -47.784 1.00 54.66 87 CYS A O 1
ATOM 629 N N . VAL A 1 88 ? 20.932 17.144 -45.841 1.00 55.97 88 VAL A N 1
ATOM 630 C CA . VAL A 1 88 ? 19.945 16.051 -45.996 1.00 55.97 88 VAL A CA 1
ATOM 631 C C . VAL A 1 88 ? 18.512 16.558 -46.021 1.00 55.97 88 VAL A C 1
ATOM 633 O O . VAL A 1 88 ? 18.011 17.055 -45.020 1.00 55.97 88 VAL A O 1
ATOM 636 N N . GLU A 1 89 ? 17.846 16.377 -47.165 1.00 49.69 89 GLU A N 1
ATOM 637 C CA . GLU A 1 89 ? 16.448 16.789 -47.362 1.00 49.69 89 GLU A CA 1
ATOM 638 C C . GLU A 1 89 ? 15.473 15.595 -47.432 1.00 49.69 89 GLU A C 1
ATOM 640 O O . GLU A 1 89 ? 14.342 15.697 -46.967 1.00 49.69 89 GLU A O 1
ATOM 645 N N . GLU A 1 90 ? 15.901 14.434 -47.949 1.00 55.78 90 GLU A N 1
ATOM 646 C CA . GLU A 1 90 ? 15.053 13.238 -48.049 1.00 55.78 90 GLU A CA 1
ATOM 647 C C . GLU A 1 90 ? 15.875 11.962 -47.809 1.00 55.78 90 GLU A C 1
ATOM 649 O O . GLU A 1 90 ? 16.816 11.671 -48.550 1.00 55.78 90 GLU A O 1
ATOM 654 N N . ALA A 1 91 ? 15.510 11.194 -46.780 1.00 54.38 91 ALA A N 1
ATOM 655 C CA . ALA A 1 91 ? 16.017 9.849 -46.534 1.00 54.38 91 ALA A CA 1
ATOM 656 C C . ALA A 1 91 ? 14.870 8.857 -46.731 1.00 54.38 91 ALA A C 1
ATOM 658 O O . ALA A 1 91 ? 13.827 8.971 -46.090 1.00 54.38 91 ALA A O 1
ATOM 659 N N . ARG A 1 92 ? 15.050 7.882 -47.625 1.00 57.81 92 ARG A N 1
ATOM 660 C CA . ARG A 1 92 ? 14.073 6.803 -47.824 1.00 57.81 92 ARG A CA 1
ATOM 661 C C . ARG A 1 92 ? 14.629 5.509 -47.293 1.00 57.81 92 ARG A C 1
ATOM 663 O O . ARG A 1 92 ? 15.619 5.039 -47.832 1.00 57.81 92 ARG A O 1
ATOM 670 N N . VAL A 1 93 ? 13.974 4.930 -46.297 1.00 56.25 93 VAL A N 1
ATOM 671 C CA . VAL A 1 93 ? 14.281 3.583 -45.821 1.00 56.25 93 VAL A CA 1
ATOM 672 C C . VAL A 1 93 ? 13.347 2.608 -46.522 1.00 56.25 93 VAL A C 1
ATOM 674 O O . VAL A 1 93 ? 12.129 2.709 -46.401 1.00 56.25 93 VAL A O 1
ATOM 677 N N . VAL A 1 94 ? 13.915 1.679 -47.285 1.00 58.75 94 VAL A N 1
ATOM 678 C CA . VAL A 1 94 ? 13.170 0.559 -47.867 1.00 58.75 94 VAL A CA 1
ATOM 679 C C . VAL A 1 94 ? 13.578 -0.695 -47.113 1.00 58.75 94 VAL A C 1
ATOM 681 O O . VAL A 1 94 ? 14.699 -1.179 -47.281 1.00 58.75 94 VAL A O 1
ATOM 684 N N . GLU A 1 95 ? 12.685 -1.207 -46.268 1.00 55.09 95 GLU A N 1
ATOM 685 C CA . GLU A 1 95 ? 12.889 -2.495 -45.605 1.00 55.09 95 GLU A CA 1
ATOM 686 C C . GLU A 1 95 ? 12.806 -3.636 -46.626 1.00 55.09 95 GLU A C 1
ATOM 688 O O . GLU A 1 95 ? 11.822 -3.795 -47.351 1.00 55.09 95 GLU A O 1
ATOM 693 N N . GLY A 1 96 ? 13.853 -4.454 -46.665 1.00 56.56 96 GLY A N 1
ATOM 694 C CA . GLY A 1 96 ? 13.811 -5.803 -47.215 1.00 56.56 96 GLY A CA 1
ATOM 695 C C . GLY A 1 96 ? 13.663 -6.809 -46.074 1.00 56.56 96 GLY A C 1
ATOM 696 O O . GLY A 1 96 ? 14.031 -6.528 -44.940 1.00 56.56 96 GLY A O 1
ATOM 697 N N . GLY A 1 97 ? 13.179 -8.023 -46.347 1.00 55.47 97 GLY A N 1
ATOM 698 C CA . GLY A 1 97 ? 12.950 -9.045 -45.306 1.00 55.47 97 GLY A CA 1
ATOM 699 C C . GLY A 1 97 ? 14.183 -9.480 -44.483 1.00 55.47 97 GLY A C 1
ATOM 700 O O . GLY A 1 97 ? 14.042 -10.292 -43.568 1.00 55.47 97 GLY A O 1
ATOM 701 N N . SER A 1 98 ? 15.377 -8.972 -44.802 1.00 61.66 98 SER A N 1
ATOM 702 C CA . SER A 1 98 ? 16.648 -9.240 -44.118 1.00 61.66 98 SER A CA 1
ATOM 703 C C . SER A 1 98 ? 17.538 -7.994 -43.960 1.00 61.66 98 SER A C 1
ATOM 705 O O . SER A 1 98 ? 18.743 -8.130 -43.770 1.00 61.66 98 SER A O 1
ATOM 707 N N . GLY A 1 99 ? 17.006 -6.776 -44.107 1.00 63.41 99 GLY A N 1
ATOM 708 C CA . GLY A 1 99 ? 17.828 -5.563 -44.100 1.00 63.41 99 GLY A CA 1
ATOM 709 C C . GLY A 1 99 ? 17.068 -4.305 -44.495 1.00 63.41 99 GLY A C 1
ATOM 710 O O . GLY A 1 99 ? 15.854 -4.325 -44.670 1.00 63.41 99 GLY A O 1
ATOM 711 N N . PHE A 1 100 ? 17.784 -3.210 -44.703 1.00 67.25 100 PHE A N 1
ATOM 712 C CA . PHE A 1 100 ? 17.205 -1.973 -45.212 1.00 67.25 100 PHE A CA 1
ATOM 713 C C . PHE A 1 100 ? 18.164 -1.281 -46.171 1.00 67.25 100 PHE A C 1
ATOM 715 O O . PHE A 1 100 ? 19.386 -1.347 -46.039 1.00 67.25 100 PHE A O 1
ATOM 722 N N . SER A 1 101 ? 17.592 -0.625 -47.173 1.00 65.81 101 SER A N 1
ATOM 723 C CA . SER A 1 101 ? 18.330 0.256 -48.076 1.00 65.81 101 SER A CA 1
ATOM 724 C C . SER A 1 101 ? 17.951 1.694 -47.793 1.00 65.81 101 SER A C 1
ATOM 726 O O . SER A 1 101 ? 16.793 1.977 -47.484 1.00 65.81 101 SER A O 1
ATOM 728 N N . PHE A 1 102 ? 18.920 2.592 -47.907 1.00 69.25 102 PHE A N 1
ATOM 729 C CA . PHE A 1 102 ? 18.696 4.019 -47.792 1.00 69.25 102 PHE A CA 1
ATOM 730 C C . PHE A 1 102 ? 19.333 4.774 -48.947 1.00 69.25 102 PHE A C 1
ATOM 732 O O . PHE A 1 102 ? 20.406 4.435 -49.445 1.00 69.25 102 PHE A O 1
ATOM 739 N N . SER A 1 103 ? 18.661 5.835 -49.365 1.00 63.25 103 SER A N 1
ATOM 740 C CA . SER A 1 103 ? 19.198 6.807 -50.306 1.00 63.25 103 SER A CA 1
ATOM 741 C C . SER A 1 103 ? 18.980 8.197 -49.747 1.00 63.25 103 SER A C 1
ATOM 743 O O . SER A 1 103 ? 17.860 8.496 -49.324 1.00 63.25 103 SER A O 1
ATOM 745 N N . ALA A 1 104 ? 20.010 9.033 -49.802 1.00 64.19 104 ALA A N 1
ATOM 746 C CA . ALA A 1 104 ? 19.891 10.453 -49.517 1.00 64.19 104 ALA A CA 1
ATOM 747 C C . ALA A 1 104 ? 20.418 11.266 -50.698 1.00 64.19 104 ALA A C 1
ATOM 749 O O . ALA A 1 104 ? 21.407 10.907 -51.347 1.00 64.19 104 ALA A O 1
ATOM 750 N N . ARG A 1 105 ? 19.740 12.374 -50.988 1.00 58.69 105 ARG A N 1
ATOM 751 C CA . ARG A 1 105 ? 20.157 13.332 -52.008 1.00 58.69 105 ARG A CA 1
ATOM 752 C C . ARG A 1 105 ? 20.045 14.739 -51.432 1.00 58.69 105 ARG A C 1
ATOM 754 O O . ARG A 1 105 ? 18.984 15.123 -50.952 1.00 58.69 105 ARG A O 1
ATOM 761 N N . ALA A 1 106 ? 21.131 15.496 -51.515 1.00 57.19 106 ALA A N 1
ATOM 762 C CA . ALA A 1 106 ? 21.123 16.924 -51.243 1.00 57.19 106 ALA A CA 1
ATOM 763 C C . ALA A 1 106 ? 20.720 17.679 -52.524 1.00 57.19 106 ALA A C 1
ATOM 765 O O . ALA A 1 106 ? 21.257 17.359 -53.589 1.00 57.19 106 ALA A O 1
ATOM 766 N N . PRO A 1 107 ? 19.807 18.662 -52.488 1.00 53.50 107 PRO A N 1
ATOM 767 C CA . PRO A 1 107 ? 19.290 19.262 -53.720 1.00 53.50 107 PRO A CA 1
ATOM 768 C C . PRO A 1 107 ? 20.021 20.534 -54.158 1.00 53.50 107 PRO A C 1
ATOM 770 O O . PRO A 1 107 ? 19.843 20.950 -55.302 1.00 53.50 107 PRO A O 1
ATOM 773 N N . ILE A 1 108 ? 20.791 21.185 -53.274 1.00 55.12 108 ILE A N 1
ATOM 774 C CA . ILE A 1 108 ? 21.120 22.614 -53.450 1.00 55.12 108 ILE A CA 1
ATOM 775 C C . ILE A 1 108 ? 22.627 22.916 -53.454 1.00 55.12 108 ILE A C 1
ATOM 777 O O . ILE A 1 108 ? 23.031 23.872 -54.114 1.00 55.12 108 ILE A O 1
ATOM 781 N N . ASP A 1 109 ? 23.477 22.094 -52.830 1.00 60.03 109 ASP A N 1
ATOM 782 C CA . ASP A 1 109 ? 24.932 22.290 -52.885 1.00 60.03 109 ASP A CA 1
ATOM 783 C C . ASP A 1 109 ? 25.610 21.222 -53.766 1.00 60.03 109 ASP A C 1
ATOM 785 O O . ASP A 1 109 ? 25.541 20.036 -53.437 1.00 60.03 109 ASP A O 1
ATOM 789 N N . PRO A 1 110 ? 26.302 21.597 -54.861 1.00 59.41 110 PRO A N 1
ATOM 790 C CA . PRO A 1 110 ? 27.067 20.661 -55.690 1.00 59.41 110 PRO A CA 1
ATOM 791 C C . PRO A 1 110 ? 28.213 19.947 -54.946 1.00 59.41 110 PRO A C 1
ATOM 793 O O . PRO A 1 110 ? 28.772 18.992 -55.483 1.00 59.41 110 PRO A O 1
ATOM 796 N N . ARG A 1 111 ? 28.570 20.384 -53.731 1.00 60.84 111 ARG A N 1
ATOM 797 C CA . ARG A 1 111 ? 29.496 19.696 -52.818 1.00 60.84 111 ARG A CA 1
ATOM 798 C C . ARG A 1 111 ? 28.832 18.552 -52.049 1.00 60.84 111 ARG A C 1
ATOM 800 O O . ARG A 1 111 ? 29.525 17.609 -51.677 1.00 60.84 111 ARG A O 1
ATOM 807 N N . CYS A 1 112 ? 27.520 18.599 -51.817 1.00 58.84 112 CYS A N 1
ATOM 808 C CA . CYS A 1 112 ? 26.811 17.520 -51.138 1.00 58.84 112 CYS A CA 1
ATOM 809 C C . CYS A 1 112 ? 26.518 16.403 -52.163 1.00 58.84 112 CYS A C 1
ATOM 811 O O . CYS A 1 112 ? 25.564 16.466 -52.943 1.00 58.84 112 CYS A O 1
ATOM 813 N N . GLN A 1 113 ? 27.356 15.367 -52.191 1.00 64.38 113 GLN A N 1
ATOM 814 C CA . GLN A 1 113 ? 27.123 14.205 -53.045 1.00 64.38 113 GLN A CA 1
ATOM 815 C C . GLN A 1 113 ? 25.950 13.372 -52.507 1.00 64.38 113 GLN A C 1
ATOM 817 O O . GLN A 1 113 ? 25.856 13.111 -51.310 1.00 64.38 113 GLN A O 1
ATOM 822 N N . GLY A 1 114 ? 25.050 12.931 -53.391 1.00 65.31 114 GLY A N 1
ATOM 823 C CA . GLY A 1 114 ? 24.057 11.922 -53.013 1.00 65.31 114 GLY A CA 1
ATOM 824 C C . GLY A 1 114 ? 24.743 10.595 -52.695 1.00 65.31 114 GLY A C 1
ATOM 825 O O . GLY A 1 114 ? 25.777 10.294 -53.281 1.00 65.31 114 GLY A O 1
ATOM 826 N N . PHE A 1 115 ? 24.170 9.787 -51.814 1.00 70.31 115 PHE A N 1
ATOM 827 C CA . PHE A 1 115 ? 24.677 8.443 -51.534 1.00 70.31 115 PHE A CA 1
ATOM 828 C C . PHE A 1 115 ? 23.532 7.440 -51.454 1.00 70.31 115 PHE A C 1
ATOM 830 O O . PHE A 1 115 ? 22.389 7.772 -51.125 1.00 70.31 115 PHE A O 1
ATOM 837 N N . HIS A 1 116 ? 23.857 6.194 -51.773 1.00 76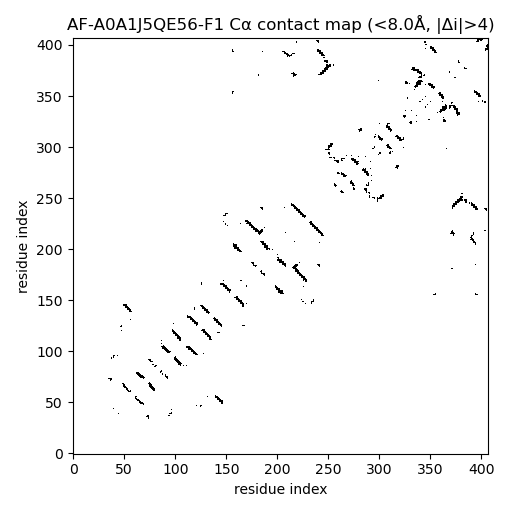.44 116 HIS A N 1
ATOM 838 C CA . HIS A 1 116 ? 22.975 5.047 -51.636 1.00 76.44 116 HIS A CA 1
ATOM 839 C C . HIS A 1 116 ? 23.697 3.967 -50.840 1.00 76.44 116 HIS A C 1
ATOM 841 O O . HIS A 1 116 ? 24.818 3.591 -51.177 1.00 76.44 116 HIS A O 1
ATOM 847 N N . GLY A 1 117 ? 23.047 3.437 -49.812 1.00 75.94 117 GLY A N 1
ATOM 848 C CA . GLY A 1 117 ? 23.570 2.357 -48.993 1.00 75.94 117 GLY A CA 1
ATOM 849 C C . GLY A 1 117 ? 22.550 1.255 -48.779 1.00 75.94 117 GLY A C 1
ATOM 850 O O . GLY A 1 117 ? 21.343 1.472 -48.841 1.00 75.94 117 GLY A O 1
ATOM 851 N N . SER A 1 118 ? 23.047 0.052 -48.523 1.00 75.69 118 SER A N 1
ATOM 852 C CA . SER A 1 118 ? 22.219 -1.073 -48.099 1.00 75.69 118 SER A CA 1
ATOM 853 C C . SER A 1 118 ? 22.900 -1.808 -46.963 1.00 75.69 118 SER A C 1
ATOM 855 O O . SER A 1 118 ? 24.065 -2.185 -47.103 1.00 75.69 118 SER A O 1
ATOM 857 N N . VAL A 1 119 ? 22.156 -2.061 -45.892 1.00 74.38 119 VAL A N 1
ATOM 858 C CA . VAL A 1 119 ? 22.556 -2.923 -44.781 1.00 74.38 119 VAL A CA 1
ATOM 859 C C . VAL A 1 119 ? 21.714 -4.176 -44.794 1.00 74.38 119 VAL A C 1
ATOM 861 O O . VAL A 1 119 ? 20.494 -4.115 -44.925 1.00 74.38 119 VAL A O 1
ATOM 864 N N . GLN A 1 120 ? 22.372 -5.312 -44.618 1.00 76.56 120 GLN A N 1
ATOM 865 C CA . GLN A 1 120 ? 21.712 -6.554 -44.256 1.00 76.56 120 GLN A CA 1
ATOM 866 C C . GLN A 1 120 ? 21.906 -6.783 -42.764 1.00 76.56 120 GLN A C 1
ATOM 868 O O . GLN A 1 120 ? 23.029 -6.682 -42.266 1.00 76.56 120 GLN A O 1
ATOM 873 N N . TYR A 1 121 ? 20.811 -7.066 -42.064 1.00 69.88 121 TYR A N 1
ATOM 874 C CA . TYR A 1 121 ? 20.872 -7.524 -40.684 1.00 69.88 121 TYR A CA 1
ATOM 875 C C . TYR A 1 121 ? 21.483 -8.926 -40.657 1.00 69.88 121 TYR A C 1
ATOM 877 O O . TYR A 1 121 ? 21.199 -9.754 -41.529 1.00 69.88 121 TYR A O 1
ATOM 885 N N . ALA A 1 122 ? 22.308 -9.196 -39.654 1.00 68.62 122 ALA A N 1
ATOM 886 C CA . ALA A 1 122 ? 22.653 -10.558 -39.290 1.00 68.62 122 ALA A CA 1
ATOM 887 C C . ALA A 1 122 ? 21.400 -11.290 -38.768 1.00 68.62 122 ALA A C 1
ATOM 889 O O . ALA A 1 122 ? 20.375 -10.673 -38.464 1.00 68.62 122 ALA A O 1
ATOM 890 N N . GLU A 1 123 ? 21.454 -12.623 -38.694 1.00 67.56 123 GLU A N 1
ATOM 891 C CA . GLU A 1 123 ? 20.316 -13.434 -38.226 1.00 67.56 123 GLU A CA 1
ATOM 892 C C . GLU A 1 123 ? 19.902 -13.105 -36.781 1.00 67.56 123 GLU A C 1
ATOM 894 O O . GLU A 1 123 ? 18.754 -13.347 -36.406 1.00 67.56 123 GLU A O 1
ATOM 899 N N . ASP A 1 124 ? 20.821 -12.528 -36.003 1.00 62.00 124 ASP A N 1
ATOM 900 C CA . ASP A 1 124 ? 20.627 -12.078 -34.624 1.00 62.00 124 ASP A CA 1
ATOM 901 C C . ASP A 1 124 ? 19.853 -10.749 -34.508 1.00 62.00 124 ASP A C 1
ATOM 903 O O . ASP A 1 124 ? 19.296 -10.456 -33.453 1.00 62.00 124 ASP A O 1
ATOM 907 N N . CYS A 1 125 ? 19.775 -9.954 -35.583 1.00 68.50 125 CYS A N 1
ATOM 908 C CA . CYS A 1 125 ? 19.312 -8.562 -35.566 1.00 68.50 125 CYS A CA 1
ATOM 909 C C . CYS A 1 125 ? 20.024 -7.640 -34.553 1.00 68.50 125 CYS A C 1
ATOM 911 O O . CYS A 1 125 ? 19.505 -6.576 -34.207 1.00 68.50 125 CYS A O 1
ATOM 913 N N . GLU A 1 126 ? 21.221 -8.019 -34.118 1.00 67.56 126 GLU A N 1
ATOM 914 C CA . GLU A 1 126 ? 22.101 -7.241 -33.242 1.00 67.56 126 GLU A CA 1
ATOM 915 C C . GLU A 1 126 ? 23.185 -6.529 -34.059 1.00 67.56 126 GLU A C 1
ATOM 917 O O . GLU A 1 126 ? 23.589 -5.409 -33.734 1.00 67.56 126 GLU A O 1
ATOM 922 N N . HIS A 1 127 ? 23.575 -7.135 -35.183 1.00 75.50 127 HIS A N 1
ATOM 923 C CA . HIS A 1 127 ? 24.556 -6.596 -36.111 1.00 75.50 127 HIS A CA 1
ATOM 924 C C . HIS A 1 127 ? 23.960 -6.406 -37.504 1.00 75.50 127 HIS A C 1
ATOM 926 O O . HIS A 1 127 ? 23.027 -7.086 -37.930 1.00 75.50 127 HIS A O 1
ATOM 932 N N . GLY A 1 128 ? 24.535 -5.479 -38.255 1.00 77.50 128 GLY A N 1
ATOM 933 C CA . GLY A 1 128 ? 24.241 -5.281 -39.659 1.00 77.50 128 GLY A CA 1
ATOM 934 C C . GLY A 1 128 ? 25.516 -4.928 -40.397 1.00 77.50 128 GLY A C 1
ATOM 935 O O . GLY A 1 128 ? 26.353 -4.180 -39.898 1.00 77.50 128 GLY A O 1
ATOM 936 N N . ALA A 1 129 ? 25.682 -5.463 -41.596 1.00 80.75 129 ALA A N 1
ATOM 937 C CA . ALA A 1 129 ? 26.794 -5.101 -42.457 1.00 80.75 129 ALA A CA 1
ATOM 938 C C . ALA A 1 129 ? 26.273 -4.744 -43.839 1.00 80.75 129 ALA A C 1
ATOM 940 O O . ALA A 1 129 ? 25.289 -5.298 -44.335 1.00 80.75 129 ALA A O 1
ATOM 941 N N . GLY A 1 130 ? 26.941 -3.790 -44.463 1.00 85.00 130 GLY A N 1
ATOM 942 C CA . GLY A 1 130 ? 26.482 -3.232 -45.711 1.00 85.00 130 GLY A CA 1
ATOM 943 C C . GLY A 1 130 ? 27.582 -2.584 -46.517 1.00 85.00 130 GLY A C 1
ATOM 944 O O . GLY A 1 130 ? 28.762 -2.583 -46.156 1.00 85.00 130 GLY A O 1
ATOM 945 N N . SER A 1 131 ? 27.153 -1.984 -47.612 1.00 81.81 131 SER A N 1
ATOM 946 C CA . SER A 1 131 ? 27.988 -1.147 -48.460 1.00 81.81 131 SER A CA 1
ATOM 947 C C . SER A 1 131 ? 27.240 0.123 -48.824 1.00 81.81 131 SER A C 1
ATOM 949 O O . SER A 1 131 ? 26.015 0.091 -48.965 1.00 81.81 131 SER A O 1
ATOM 951 N N . PHE A 1 132 ? 27.972 1.218 -49.010 1.00 80.62 132 PHE A N 1
ATOM 952 C CA . PHE A 1 132 ? 27.459 2.438 -49.632 1.00 80.62 132 PHE A CA 1
ATOM 953 C C . PHE A 1 132 ? 28.233 2.752 -50.900 1.00 80.62 132 PHE A C 1
ATOM 955 O O . PHE A 1 132 ? 29.388 2.355 -51.059 1.00 80.62 132 PHE A O 1
ATOM 962 N N . VAL A 1 133 ? 27.575 3.502 -51.773 1.00 79.56 133 VAL A N 1
ATOM 963 C CA . VAL A 1 133 ? 28.152 4.125 -52.955 1.00 79.56 133 VAL A CA 1
ATOM 964 C C . VAL A 1 133 ? 27.719 5.590 -52.971 1.00 79.56 133 VAL A C 1
ATOM 966 O O . VAL A 1 133 ? 26.531 5.899 -52.846 1.00 79.56 133 VAL A O 1
ATOM 969 N N . ASN A 1 134 ? 28.689 6.481 -53.117 1.00 75.56 134 ASN A N 1
ATOM 970 C CA . ASN A 1 134 ? 28.515 7.915 -53.277 1.00 75.56 134 ASN A CA 1
ATOM 971 C C . ASN A 1 134 ? 28.215 8.266 -54.739 1.00 75.56 134 ASN A C 1
ATOM 973 O O . ASN A 1 134 ? 28.438 7.482 -55.664 1.00 75.56 134 ASN A O 1
ATOM 977 N N . GLY A 1 135 ? 27.722 9.479 -54.965 1.00 71.06 135 GLY A N 1
ATOM 978 C CA . GLY A 1 135 ? 27.365 9.981 -56.288 1.00 71.06 135 GLY A CA 1
ATOM 979 C C . GLY A 1 135 ? 28.552 10.082 -57.247 1.00 71.06 135 GLY A C 1
ATOM 980 O O . GLY A 1 135 ? 28.344 10.038 -58.458 1.00 71.06 135 GLY A O 1
ATOM 981 N N . ASP A 1 136 ? 29.780 10.174 -56.729 1.00 75.75 136 ASP A N 1
ATOM 982 C CA . ASP A 1 136 ? 31.019 10.137 -57.515 1.00 75.75 136 ASP A CA 1
ATOM 983 C C . ASP A 1 136 ? 31.523 8.716 -57.841 1.00 75.75 136 ASP A C 1
ATOM 985 O O . ASP A 1 136 ? 32.543 8.558 -58.513 1.00 75.75 136 ASP A O 1
ATOM 989 N N . GLY A 1 137 ? 30.806 7.677 -57.401 1.00 76.62 137 GLY A N 1
ATOM 990 C CA . GLY A 1 137 ? 31.164 6.275 -57.606 1.00 76.62 137 GLY A CA 1
ATOM 991 C C . GLY A 1 137 ? 32.174 5.723 -56.599 1.00 76.62 137 GLY A C 1
ATOM 992 O O . GLY A 1 137 ? 32.461 4.525 -56.647 1.00 76.62 137 GLY A O 1
ATOM 993 N N . SER A 1 138 ? 32.687 6.543 -55.674 1.00 80.50 138 SER A N 1
ATOM 994 C CA . SER A 1 138 ? 33.385 6.035 -54.492 1.00 80.50 138 SER A CA 1
ATOM 995 C C . SER A 1 138 ? 32.409 5.270 -53.598 1.00 80.50 138 SER A C 1
ATOM 997 O O . SER A 1 138 ? 31.198 5.472 -53.646 1.00 80.50 138 SER A O 1
ATOM 999 N N . GLY A 1 139 ? 32.911 4.342 -52.796 1.00 81.75 139 GLY A N 1
ATOM 1000 C CA . GLY A 1 139 ? 32.070 3.537 -51.924 1.00 81.75 139 GLY A CA 1
ATOM 1001 C C . GLY A 1 139 ? 32.886 2.858 -50.845 1.00 81.75 139 GLY A C 1
ATOM 1002 O O . GLY A 1 139 ? 34.115 2.815 -50.906 1.00 81.75 139 GLY A O 1
ATOM 1003 N N . GLY A 1 140 ? 32.193 2.320 -49.854 1.00 82.81 140 GLY A N 1
ATOM 1004 C CA . GLY A 1 140 ? 32.822 1.697 -48.701 1.00 82.81 140 GLY A CA 1
ATOM 1005 C C . GLY A 1 140 ? 31.932 0.651 -48.057 1.00 82.81 140 GLY A C 1
ATOM 1006 O O . GLY A 1 140 ? 30.816 0.373 -48.507 1.00 82.81 140 GLY A O 1
ATOM 1007 N N . ARG A 1 141 ? 32.457 0.048 -46.992 1.00 81.75 141 ARG A N 1
ATOM 1008 C CA . ARG A 1 141 ? 31.695 -0.846 -46.120 1.00 81.75 141 ARG A CA 1
ATOM 1009 C C . ARG A 1 141 ? 31.132 -0.035 -44.966 1.00 81.75 141 ARG A C 1
ATOM 1011 O O . ARG A 1 141 ? 31.787 0.880 -44.484 1.00 81.75 141 ARG A O 1
ATOM 1018 N N . MET A 1 142 ? 29.941 -0.406 -44.529 1.00 76.81 142 MET A N 1
ATOM 1019 C CA . MET A 1 142 ? 29.338 0.110 -43.307 1.00 76.81 142 MET A CA 1
ATOM 1020 C C . MET A 1 142 ? 29.019 -1.053 -42.383 1.00 76.81 142 MET A C 1
ATOM 1022 O O . MET A 1 142 ? 28.662 -2.145 -42.842 1.00 76.81 142 MET A O 1
ATOM 1026 N N . SER A 1 143 ? 29.108 -0.794 -41.091 1.00 74.81 143 SER A N 1
ATOM 1027 C CA . SER A 1 143 ? 28.541 -1.649 -40.059 1.00 74.81 143 SER A CA 1
ATOM 1028 C C . SER A 1 143 ? 27.506 -0.866 -39.271 1.00 74.81 143 SER A C 1
ATOM 1030 O O . SER A 1 143 ? 27.687 0.320 -38.995 1.00 74.81 143 SER A O 1
ATOM 1032 N N . TRP A 1 144 ? 26.429 -1.554 -38.928 1.00 71.25 144 TRP A N 1
ATOM 1033 C CA . TRP A 1 144 ? 25.403 -1.110 -38.008 1.00 71.25 144 TRP A CA 1
ATOM 1034 C C . TRP A 1 144 ? 25.450 -2.013 -36.789 1.00 71.25 144 TRP A C 1
ATOM 1036 O O . TRP A 1 144 ? 25.556 -3.235 -36.929 1.00 71.25 144 TRP A O 1
ATOM 1046 N N . ILE A 1 145 ? 25.361 -1.418 -35.609 1.00 68.75 145 ILE A N 1
ATOM 1047 C CA . ILE A 1 145 ? 25.230 -2.185 -34.380 1.00 68.75 145 ILE A CA 1
ATOM 1048 C C . ILE A 1 145 ? 24.101 -1.602 -33.546 1.00 68.75 145 ILE A C 1
ATOM 1050 O O . ILE A 1 145 ? 24.011 -0.382 -33.375 1.00 68.75 145 ILE A O 1
ATOM 1054 N N . ARG A 1 146 ? 23.231 -2.477 -33.041 1.00 72.38 146 ARG A N 1
ATOM 1055 C CA . ARG A 1 146 ? 22.105 -2.103 -32.189 1.00 72.38 146 ARG A CA 1
ATOM 1056 C C . ARG A 1 146 ? 22.590 -1.416 -30.913 1.00 72.38 146 ARG A C 1
ATOM 1058 O O . ARG A 1 146 ? 23.453 -1.932 -30.206 1.00 72.38 146 ARG A O 1
ATOM 1065 N N . GLU A 1 147 ? 21.986 -0.274 -30.586 1.00 75.62 147 GLU A N 1
ATOM 1066 C CA . GLU A 1 147 ? 22.247 0.379 -29.304 1.00 75.62 147 GLU A CA 1
ATOM 1067 C C . GLU A 1 147 ? 21.737 -0.479 -28.132 1.00 75.62 147 GLU A C 1
ATOM 1069 O O . GLU A 1 147 ? 20.647 -1.060 -28.214 1.00 75.62 147 GLU A O 1
ATOM 1074 N N . PRO A 1 148 ? 22.488 -0.531 -27.018 1.00 80.50 148 PRO A N 1
ATOM 1075 C CA . PRO A 1 148 ? 22.066 -1.236 -25.821 1.00 80.50 148 PRO A CA 1
ATOM 1076 C C . PRO A 1 148 ? 20.768 -0.626 -25.285 1.00 80.50 148 PRO A C 1
ATOM 1078 O O . PRO A 1 148 ? 20.654 0.576 -25.043 1.00 80.50 148 PRO A O 1
ATOM 1081 N N . HIS A 1 149 ? 19.772 -1.472 -25.062 1.00 83.44 149 HIS A N 1
ATOM 1082 C CA . HIS A 1 149 ? 18.465 -1.089 -24.563 1.00 83.44 149 HIS A CA 1
ATOM 1083 C C . HIS A 1 149 ? 18.095 -1.928 -23.341 1.00 83.44 149 HIS A C 1
ATOM 1085 O O . HIS A 1 149 ? 17.884 -3.136 -23.422 1.00 83.44 149 HIS A O 1
ATOM 1091 N N . LEU A 1 150 ? 17.952 -1.257 -22.198 1.00 88.44 150 LEU A N 1
ATOM 1092 C CA . LEU A 1 150 ? 17.515 -1.871 -20.950 1.00 88.44 150 LEU A CA 1
ATOM 1093 C C . LEU A 1 150 ? 15.987 -1.856 -20.839 1.00 88.44 150 LEU A C 1
ATOM 1095 O O . LEU A 1 150 ? 15.359 -0.794 -20.744 1.00 88.44 150 LEU A O 1
ATOM 1099 N N . THR A 1 151 ? 15.386 -3.039 -20.762 1.00 90.38 151 THR A N 1
ATOM 1100 C CA . THR A 1 151 ? 13.953 -3.208 -20.526 1.00 90.38 151 THR A CA 1
ATOM 1101 C C . THR A 1 151 ? 13.696 -3.622 -19.084 1.00 90.38 151 THR A C 1
ATOM 1103 O O . THR A 1 151 ? 14.243 -4.602 -18.592 1.00 90.38 151 THR A O 1
ATOM 1106 N N . VAL A 1 152 ? 12.819 -2.878 -18.405 1.00 92.88 152 VAL A N 1
ATOM 1107 C CA . VAL A 1 152 ? 12.363 -3.175 -17.039 1.00 92.88 152 VAL A CA 1
ATOM 1108 C C . VAL A 1 152 ? 10.848 -3.299 -17.056 1.00 92.88 152 VAL A C 1
ATOM 1110 O O . VAL A 1 152 ? 10.138 -2.289 -17.175 1.00 92.88 152 VAL A O 1
ATOM 1113 N N . ARG A 1 153 ? 10.356 -4.527 -16.909 1.00 91.94 153 ARG A N 1
ATOM 1114 C CA . ARG A 1 153 ? 8.930 -4.838 -16.812 1.00 91.94 153 ARG A CA 1
ATOM 1115 C C . ARG A 1 153 ? 8.591 -5.272 -15.397 1.00 91.94 153 ARG A C 1
ATOM 1117 O O . ARG A 1 153 ? 9.353 -5.990 -14.761 1.00 91.94 153 ARG A O 1
ATOM 1124 N N . ARG A 1 154 ? 7.443 -4.836 -14.898 1.00 89.75 154 ARG A N 1
ATOM 1125 C CA . ARG A 1 154 ? 6.906 -5.339 -13.640 1.00 89.75 154 ARG A CA 1
ATOM 1126 C C . ARG A 1 154 ? 6.130 -6.624 -13.917 1.00 89.75 154 ARG A C 1
ATOM 1128 O O . ARG A 1 154 ? 5.213 -6.606 -14.729 1.00 89.75 154 ARG A O 1
ATOM 1135 N N . ASP A 1 155 ? 6.529 -7.718 -13.276 1.00 88.88 155 ASP A N 1
ATOM 1136 C CA . ASP A 1 155 ? 5.907 -9.046 -13.436 1.00 88.88 155 ASP A CA 1
ATOM 1137 C C . ASP A 1 155 ? 4.931 -9.363 -12.285 1.00 88.88 155 ASP A C 1
ATOM 1139 O O . ASP A 1 155 ? 4.237 -10.376 -12.297 1.00 88.88 155 ASP A O 1
ATOM 1143 N N . GLY A 1 156 ? 4.844 -8.474 -11.297 1.00 89.25 156 GLY A N 1
ATOM 1144 C CA . GLY A 1 156 ? 3.900 -8.540 -10.193 1.0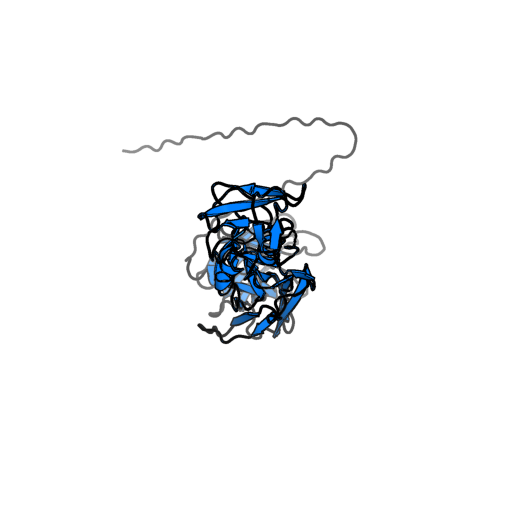0 89.25 156 GLY A CA 1
ATOM 1145 C C . GLY A 1 156 ? 4.150 -7.416 -9.196 1.00 89.25 156 GLY A C 1
ATOM 1146 O O . GLY A 1 156 ? 5.028 -6.568 -9.378 1.00 89.25 156 GLY A O 1
ATOM 1147 N N . LEU A 1 157 ? 3.401 -7.408 -8.096 1.00 91.75 157 LEU A N 1
ATOM 1148 C CA . LEU A 1 157 ? 3.515 -6.335 -7.113 1.00 91.75 157 LEU A CA 1
ATOM 1149 C C . LEU A 1 157 ? 4.933 -6.238 -6.524 1.00 91.75 157 LEU A C 1
ATOM 1151 O O . LEU A 1 157 ? 5.456 -5.131 -6.379 1.00 91.75 157 LEU A O 1
ATOM 1155 N N . SER A 1 158 ? 5.557 -7.389 -6.268 1.00 93.12 158 SER A N 1
ATOM 1156 C CA . SER A 1 158 ? 6.872 -7.541 -5.641 1.00 93.12 158 SER A CA 1
ATOM 1157 C C . SER A 1 158 ? 7.942 -8.132 -6.569 1.00 93.12 158 SER A C 1
ATOM 1159 O O . SER A 1 158 ? 8.939 -8.665 -6.085 1.00 93.12 158 SER A O 1
ATOM 1161 N N . ALA A 1 159 ? 7.783 -8.032 -7.894 1.00 93.38 159 ALA A N 1
ATOM 1162 C CA . ALA A 1 159 ? 8.773 -8.560 -8.834 1.00 93.38 159 ALA A CA 1
ATOM 1163 C C . ALA A 1 159 ? 8.900 -7.752 -10.130 1.00 93.38 159 ALA A C 1
ATOM 1165 O O . ALA A 1 159 ? 7.922 -7.236 -10.678 1.00 93.38 159 ALA A O 1
ATOM 1166 N N . TYR A 1 160 ? 10.126 -7.703 -10.641 1.00 94.00 160 TYR A N 1
ATOM 1167 C CA . TYR A 1 160 ? 10.491 -7.118 -11.921 1.00 94.00 160 TYR A CA 1
ATOM 1168 C C . TYR A 1 160 ? 11.266 -8.128 -12.754 1.00 94.00 160 TYR A C 1
ATOM 1170 O O . TYR A 1 160 ? 12.108 -8.861 -12.246 1.00 94.00 160 TYR A O 1
ATOM 1178 N N . ARG A 1 161 ? 11.026 -8.102 -14.058 1.00 92.56 161 ARG A N 1
ATOM 1179 C CA . ARG A 1 161 ? 11.868 -8.748 -15.051 1.00 92.56 161 ARG A CA 1
ATOM 1180 C C . ARG A 1 161 ? 12.683 -7.677 -15.751 1.00 92.56 161 ARG A C 1
ATOM 1182 O O . ARG A 1 161 ? 12.131 -6.681 -16.228 1.00 92.56 161 ARG A O 1
ATOM 1189 N N . VAL A 1 162 ? 13.990 -7.884 -15.781 1.00 91.75 162 VAL A N 1
ATOM 1190 C CA . VAL A 1 162 ? 14.952 -6.940 -16.339 1.00 91.75 162 VAL A CA 1
ATOM 1191 C C . VAL A 1 162 ? 15.793 -7.671 -17.363 1.00 91.75 162 VAL A C 1
ATOM 1193 O O . VAL A 1 162 ? 16.349 -8.712 -17.048 1.00 91.75 162 VAL A O 1
ATOM 1196 N N . TRP A 1 163 ? 15.866 -7.157 -18.579 1.00 89.00 163 TRP A N 1
ATOM 1197 C CA . TRP A 1 163 ? 16.696 -7.732 -19.634 1.00 89.00 163 TRP A CA 1
ATOM 1198 C C . TRP A 1 163 ? 17.224 -6.618 -20.523 1.00 89.00 163 TRP A C 1
ATOM 1200 O O . TRP A 1 163 ? 16.627 -5.538 -20.597 1.00 89.00 163 TRP A O 1
ATOM 1210 N N . SER A 1 164 ? 18.342 -6.877 -21.179 1.00 85.12 164 SER A N 1
ATOM 1211 C CA . SER A 1 164 ? 18.935 -5.971 -22.152 1.00 85.12 164 SER A CA 1
ATOM 1212 C C . SER A 1 164 ? 18.920 -6.601 -23.534 1.00 85.12 164 SER A C 1
ATOM 1214 O O . SER A 1 164 ? 19.154 -7.792 -23.674 1.00 85.12 164 SER A O 1
ATOM 1216 N N . THR A 1 165 ? 18.661 -5.786 -24.545 1.00 79.19 165 THR A N 1
ATOM 1217 C CA . THR A 1 165 ? 18.930 -6.102 -25.956 1.00 79.19 165 THR A CA 1
ATOM 1218 C C . THR A 1 165 ? 20.005 -5.142 -26.451 1.00 79.19 165 THR A C 1
ATOM 1220 O O . THR A 1 165 ? 20.143 -4.075 -25.857 1.00 79.19 165 THR A O 1
ATOM 1223 N N . GLY A 1 166 ? 20.727 -5.441 -27.526 1.00 67.88 166 GLY A N 1
ATOM 1224 C CA . GLY A 1 166 ? 21.867 -4.623 -27.943 1.00 67.88 166 GLY A CA 1
ATOM 1225 C C . GLY A 1 166 ? 23.169 -5.100 -27.307 1.00 67.88 166 GLY A C 1
ATOM 1226 O O . GLY A 1 166 ? 23.378 -4.919 -26.107 1.00 67.88 166 GLY A O 1
ATOM 1227 N N . TYR A 1 167 ? 24.030 -5.651 -28.166 1.00 62.44 167 TYR A N 1
ATOM 1228 C CA . TYR A 1 167 ? 25.389 -6.169 -27.947 1.00 62.44 167 TYR A CA 1
ATOM 1229 C C . TYR A 1 167 ? 25.516 -7.490 -27.165 1.00 62.44 167 TYR A C 1
ATOM 1231 O O . TYR A 1 167 ? 25.090 -7.609 -26.020 1.00 62.44 167 TYR A O 1
ATOM 1239 N N . GLU A 1 168 ? 26.195 -8.465 -27.789 1.00 54.12 168 GLU A N 1
ATOM 1240 C CA . GLU A 1 168 ? 26.459 -9.820 -27.262 1.00 54.12 168 GLU A CA 1
ATOM 1241 C C . GLU A 1 168 ? 27.400 -9.845 -26.039 1.00 54.12 168 GLU A C 1
ATOM 1243 O O . GLU A 1 168 ? 27.419 -10.822 -25.294 1.00 54.12 168 GLU A O 1
ATOM 1248 N N . ASP A 1 169 ? 28.089 -8.733 -25.765 1.00 59.59 169 ASP A N 1
ATOM 1249 C CA . ASP A 1 169 ? 28.913 -8.502 -24.575 1.00 59.59 169 ASP A CA 1
ATOM 1250 C C . ASP A 1 169 ? 28.250 -7.453 -23.668 1.00 59.59 169 ASP A C 1
ATOM 1252 O O . ASP A 1 169 ? 28.811 -6.390 -23.386 1.00 59.59 169 ASP A O 1
ATOM 1256 N N . SER A 1 170 ? 27.002 -7.723 -23.271 1.00 59.22 170 SER A N 1
ATOM 1257 C CA . SER A 1 170 ? 26.061 -6.794 -22.630 1.00 59.22 170 SER A CA 1
ATOM 1258 C C . SER A 1 170 ? 26.447 -6.379 -21.201 1.00 59.22 170 SER A C 1
ATOM 1260 O O . SER A 1 170 ? 25.630 -6.445 -20.284 1.00 59.22 170 SER A O 1
ATOM 1262 N N . GLY A 1 171 ? 27.686 -5.957 -20.977 1.00 74.00 171 GLY A N 1
ATOM 1263 C CA . GLY A 1 171 ? 28.048 -5.188 -19.804 1.00 74.00 171 GLY A CA 1
ATOM 1264 C C . GLY A 1 171 ? 27.759 -5.857 -18.458 1.00 74.00 171 GLY A C 1
ATOM 1265 O O . GLY A 1 171 ? 27.650 -7.077 -18.336 1.00 74.00 171 GLY A O 1
ATOM 1266 N N . SER A 1 172 ? 27.617 -5.040 -17.415 1.00 87.50 172 SER A N 1
ATOM 1267 C CA . SER A 1 172 ? 27.127 -5.498 -16.114 1.00 87.50 172 SER A CA 1
ATOM 1268 C C . SER A 1 172 ? 25.797 -4.833 -15.774 1.00 87.50 172 SER A C 1
ATOM 1270 O O . SER A 1 172 ? 25.663 -3.609 -15.779 1.00 87.50 172 SER A O 1
ATOM 1272 N N . LEU A 1 173 ? 24.784 -5.651 -15.481 1.00 88.50 173 LEU A N 1
ATOM 1273 C CA . LEU A 1 173 ? 23.507 -5.172 -14.963 1.00 88.50 173 LEU A CA 1
ATOM 1274 C C . LEU A 1 173 ? 23.618 -5.004 -13.445 1.00 88.50 173 LEU A C 1
ATOM 1276 O O . LEU A 1 173 ? 23.914 -5.956 -12.720 1.00 88.50 173 LEU A O 1
ATOM 1280 N N . SER A 1 174 ? 23.330 -3.810 -12.948 1.00 92.19 174 SER A N 1
ATOM 1281 C CA . SER A 1 174 ? 23.234 -3.507 -11.524 1.00 92.19 174 SER A CA 1
ATOM 1282 C C . SER A 1 174 ? 21.890 -2.864 -11.195 1.00 92.19 174 SER A C 1
ATOM 1284 O O . SER A 1 174 ? 21.176 -2.347 -12.060 1.00 92.19 174 SER A O 1
ATOM 1286 N N . PHE A 1 175 ? 21.498 -2.940 -9.928 1.00 95.31 175 PHE A N 1
ATOM 1287 C CA . PHE A 1 175 ? 20.271 -2.322 -9.455 1.00 95.31 175 PHE A CA 1
ATOM 1288 C C . PHE A 1 175 ? 20.402 -1.861 -8.011 1.00 95.31 175 PHE A C 1
ATOM 1290 O O . PHE A 1 175 ? 21.126 -2.444 -7.204 1.00 95.31 175 PHE A O 1
ATOM 1297 N N . ALA A 1 176 ? 19.671 -0.803 -7.683 1.00 95.94 176 ALA A N 1
ATOM 1298 C CA . ALA A 1 176 ? 19.669 -0.205 -6.361 1.00 95.94 176 ALA A CA 1
ATOM 1299 C C . ALA A 1 176 ? 18.281 0.324 -6.002 1.00 95.94 176 ALA A C 1
ATOM 1301 O O . ALA A 1 176 ? 17.503 0.751 -6.858 1.00 95.94 176 ALA A O 1
ATOM 1302 N N . ALA A 1 177 ? 17.983 0.334 -4.706 1.00 96.25 177 ALA A N 1
ATOM 1303 C CA . ALA A 1 177 ? 16.809 0.993 -4.155 1.00 96.25 177 ALA A CA 1
ATOM 1304 C C . ALA A 1 177 ? 17.247 2.123 -3.221 1.00 96.25 177 ALA A C 1
ATOM 1306 O O . ALA A 1 177 ? 18.122 1.937 -2.377 1.00 96.25 177 ALA A O 1
ATOM 1307 N N . SER A 1 178 ? 16.625 3.294 -3.350 1.00 96.44 178 SER A N 1
ATOM 1308 C CA . SER A 1 178 ? 16.860 4.438 -2.460 1.00 96.44 178 SER A CA 1
ATOM 1309 C C . SER A 1 178 ? 15.546 5.018 -1.950 1.00 96.44 178 SER A C 1
ATOM 1311 O O . SER A 1 178 ? 14.575 5.149 -2.694 1.00 96.44 178 SER A O 1
ATOM 1313 N N . LEU A 1 179 ? 15.498 5.364 -0.663 1.00 96.56 179 LEU A N 1
ATOM 1314 C CA . LEU A 1 179 ? 14.327 5.969 -0.031 1.00 96.56 179 LEU A CA 1
ATOM 1315 C C . LEU A 1 179 ? 14.091 7.386 -0.578 1.00 96.56 179 LEU A C 1
ATOM 1317 O O . LEU A 1 179 ? 14.967 8.241 -0.487 1.00 96.56 179 LEU A O 1
ATOM 1321 N N . ILE A 1 180 ? 12.890 7.648 -1.100 1.00 96.38 180 ILE A N 1
ATOM 1322 C CA . ILE A 1 180 ? 12.446 8.995 -1.501 1.00 96.38 180 ILE A CA 1
ATOM 1323 C C . ILE A 1 180 ? 11.575 9.622 -0.403 1.00 96.38 180 ILE A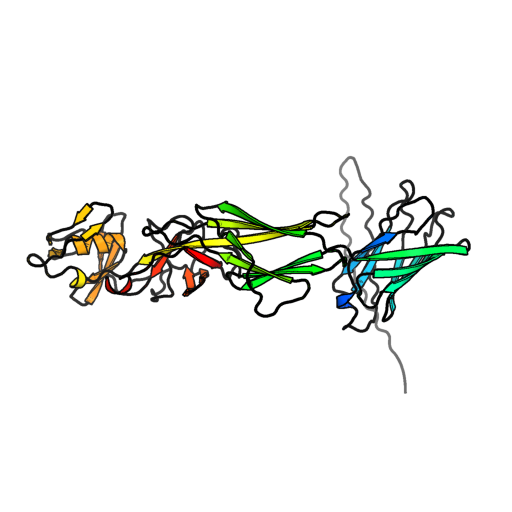 C 1
ATOM 1325 O O . ILE A 1 180 ? 11.657 10.822 -0.153 1.00 96.38 180 ILE A O 1
ATOM 1329 N N . ALA A 1 181 ? 10.709 8.832 0.241 1.00 95.81 181 ALA A N 1
ATOM 1330 C CA . ALA A 1 181 ? 9.790 9.320 1.269 1.00 95.81 181 ALA A CA 1
ATOM 1331 C C . ALA A 1 181 ? 9.411 8.216 2.263 1.00 95.81 181 ALA A C 1
ATOM 1333 O O . ALA A 1 181 ? 9.347 7.049 1.894 1.00 95.81 181 ALA A O 1
ATOM 1334 N N . GLY A 1 182 ? 9.073 8.585 3.500 1.00 94.50 182 GLY A N 1
ATOM 1335 C CA . GLY A 1 182 ? 8.725 7.631 4.560 1.00 94.50 182 GLY A CA 1
ATOM 1336 C C . GLY A 1 182 ? 9.929 7.266 5.424 1.00 94.50 182 GLY A C 1
ATOM 1337 O O . GLY A 1 182 ? 10.826 8.086 5.594 1.00 94.50 182 GLY A O 1
ATOM 1338 N N . VAL A 1 183 ? 9.920 6.066 6.007 1.00 92.44 183 VAL A N 1
ATOM 1339 C CA . VAL A 1 183 ? 10.964 5.628 6.957 1.00 92.44 183 VAL A CA 1
ATOM 1340 C C . VAL A 1 183 ? 11.605 4.285 6.599 1.00 92.44 183 VAL A C 1
ATOM 1342 O O . VAL A 1 183 ? 12.644 3.953 7.158 1.00 92.44 183 VAL A O 1
ATOM 1345 N N . ALA A 1 184 ? 11.014 3.521 5.675 1.00 89.44 184 ALA A N 1
ATOM 1346 C CA . ALA A 1 184 ? 11.506 2.208 5.267 1.00 89.44 184 ALA A CA 1
ATOM 1347 C C . ALA A 1 184 ? 11.308 1.996 3.760 1.00 89.44 184 ALA A C 1
ATOM 1349 O O . ALA A 1 184 ? 10.181 1.864 3.287 1.00 89.44 184 ALA A O 1
ATOM 1350 N N . SER A 1 185 ? 12.398 1.957 2.995 1.00 88.00 185 SER A N 1
ATOM 1351 C CA . SER A 1 185 ? 12.341 1.645 1.565 1.00 88.00 185 SER A CA 1
ATOM 1352 C C . SER A 1 185 ? 12.283 0.135 1.357 1.00 88.00 185 SER A C 1
ATOM 1354 O O . SER A 1 185 ? 13.001 -0.586 2.052 1.00 88.00 185 SER A O 1
ATOM 1356 N N . PRO A 1 186 ? 11.492 -0.365 0.396 1.00 92.06 186 PRO A N 1
ATOM 1357 C CA . PRO A 1 186 ? 11.695 -1.725 -0.071 1.00 92.06 186 PRO A CA 1
ATOM 1358 C C . PRO A 1 186 ? 13.096 -1.897 -0.683 1.00 92.06 186 PRO A C 1
ATOM 1360 O O . PRO A 1 186 ? 13.654 -0.942 -1.229 1.00 92.06 186 PRO A O 1
ATOM 1363 N N . SER A 1 187 ? 13.658 -3.100 -0.579 1.00 93.62 187 SER A N 1
ATOM 1364 C CA . SER A 1 187 ? 14.960 -3.469 -1.148 1.00 93.62 187 SER A CA 1
ATOM 1365 C C . SER A 1 187 ? 14.797 -4.350 -2.384 1.00 93.62 187 SER A C 1
ATOM 1367 O O . SER A 1 187 ? 13.762 -4.989 -2.558 1.00 93.62 187 SER A O 1
ATOM 1369 N N . LEU A 1 188 ? 15.817 -4.379 -3.240 1.00 95.38 188 LEU A N 1
ATOM 1370 C CA . LEU A 1 188 ? 15.878 -5.249 -4.412 1.00 95.38 188 LEU A CA 1
ATOM 1371 C C . LEU A 1 188 ? 16.846 -6.399 -4.147 1.00 95.38 188 LEU A C 1
ATOM 1373 O O . LEU A 1 188 ? 17.905 -6.180 -3.560 1.00 95.38 188 LEU A O 1
ATOM 1377 N N . GLU A 1 189 ? 16.494 -7.590 -4.607 1.00 95.38 189 GLU A N 1
ATOM 1378 C CA . GLU A 1 189 ? 17.369 -8.760 -4.611 1.00 95.38 189 GLU A CA 1
ATOM 1379 C C . GLU A 1 189 ? 17.202 -9.546 -5.910 1.00 95.38 189 GLU A C 1
ATOM 1381 O O . GLU A 1 189 ? 16.141 -9.503 -6.540 1.00 95.38 189 GLU A O 1
ATOM 1386 N N . ASP A 1 190 ? 18.239 -10.282 -6.300 1.00 92.81 190 ASP A N 1
ATOM 1387 C CA . ASP A 1 190 ? 18.085 -11.319 -7.314 1.00 92.81 190 ASP A CA 1
ATOM 1388 C C . ASP A 1 190 ? 17.168 -12.424 -6.805 1.00 92.81 190 ASP A C 1
ATOM 1390 O O . ASP A 1 190 ? 17.227 -12.826 -5.642 1.00 92.81 190 ASP A O 1
ATOM 1394 N N . ALA A 1 191 ? 16.347 -12.945 -7.705 1.00 91.56 191 ALA A N 1
ATOM 1395 C CA . ALA A 1 191 ? 15.498 -14.088 -7.456 1.00 91.56 191 ALA A CA 1
ATOM 1396 C C . ALA A 1 191 ? 15.613 -15.096 -8.599 1.00 91.56 191 ALA A C 1
ATOM 1398 O O . ALA A 1 191 ? 15.964 -14.762 -9.731 1.00 91.56 191 ALA A O 1
ATOM 1399 N N . GLU A 1 192 ? 15.299 -16.349 -8.285 1.00 89.06 192 GLU A N 1
ATOM 1400 C CA . GLU A 1 192 ? 15.178 -17.399 -9.289 1.00 89.06 192 GLU A CA 1
ATOM 1401 C C . GLU A 1 192 ? 14.021 -17.063 -10.241 1.00 89.06 192 GLU A C 1
ATOM 1403 O O . GLU A 1 192 ? 12.905 -16.764 -9.803 1.00 89.06 192 GLU A O 1
ATOM 1408 N N . ASP A 1 193 ? 14.297 -17.063 -11.546 1.00 81.69 193 ASP A N 1
ATOM 1409 C CA . ASP A 1 193 ? 13.288 -16.781 -12.563 1.00 81.69 193 ASP A CA 1
ATOM 1410 C C . ASP A 1 193 ? 12.436 -18.038 -12.799 1.00 81.69 193 ASP A C 1
ATOM 1412 O O . ASP A 1 193 ? 12.980 -19.063 -13.214 1.00 81.69 193 ASP A O 1
ATOM 1416 N N . PRO A 1 194 ? 11.104 -17.992 -12.604 1.00 80.56 194 PRO A N 1
ATOM 1417 C CA . PRO A 1 194 ? 10.233 -19.125 -12.919 1.00 80.56 194 PRO A CA 1
ATOM 1418 C C . PRO A 1 194 ? 10.165 -19.441 -14.425 1.00 80.56 194 PRO A C 1
ATOM 1420 O O . PRO A 1 194 ? 9.676 -20.500 -14.811 1.00 80.56 194 PRO A O 1
ATOM 1423 N N . SER A 1 195 ? 10.619 -18.524 -15.283 1.00 81.38 195 SER A N 1
ATOM 1424 C CA . SER A 1 195 ? 10.702 -18.685 -16.735 1.00 81.38 195 SER A CA 1
ATOM 1425 C C . SER A 1 195 ? 11.984 -18.013 -17.245 1.00 81.38 195 SER A C 1
ATOM 1427 O O . SER A 1 195 ? 11.900 -16.935 -17.850 1.00 81.38 195 SER A O 1
ATOM 1429 N N . PRO A 1 196 ? 13.161 -18.617 -16.994 1.00 75.12 196 PRO A N 1
ATOM 1430 C CA . PRO A 1 196 ? 14.450 -17.994 -17.260 1.00 75.12 196 PRO A CA 1
ATOM 1431 C C . PRO A 1 196 ? 14.585 -17.623 -18.733 1.00 75.12 196 PRO A C 1
ATOM 1433 O O . PRO A 1 196 ? 14.289 -18.421 -19.626 1.00 75.12 196 PRO A O 1
ATOM 1436 N N . ARG A 1 197 ? 15.045 -16.397 -18.979 1.00 72.56 197 ARG A N 1
ATOM 1437 C CA . ARG A 1 197 ? 15.540 -15.979 -20.290 1.00 72.56 197 ARG A CA 1
ATOM 1438 C C . ARG A 1 197 ? 17.066 -15.925 -20.252 1.00 72.56 197 ARG A C 1
ATOM 1440 O O . ARG A 1 197 ? 17.598 -15.532 -19.217 1.00 72.56 197 ARG A O 1
ATOM 1447 N N . PRO A 1 198 ? 17.761 -16.283 -21.345 1.00 69.56 198 PRO A N 1
ATOM 1448 C CA . PRO A 1 198 ? 19.224 -16.243 -21.391 1.00 69.56 198 PRO A CA 1
ATOM 1449 C C . PRO A 1 198 ? 19.815 -14.864 -21.047 1.00 69.56 198 PRO A C 1
ATOM 1451 O O . PRO A 1 198 ? 20.908 -14.785 -20.503 1.00 69.56 198 PRO A O 1
ATOM 1454 N N . ASP A 1 199 ? 19.067 -13.798 -21.329 1.00 70.75 199 ASP A N 1
ATOM 1455 C CA . ASP A 1 199 ? 19.433 -12.381 -21.232 1.00 70.75 199 ASP A CA 1
ATOM 1456 C C . ASP A 1 199 ? 18.686 -11.626 -20.110 1.00 70.75 199 ASP A C 1
ATOM 1458 O O . ASP A 1 199 ? 18.763 -10.399 -20.004 1.00 70.75 199 ASP A O 1
ATOM 1462 N N . GLY A 1 200 ? 17.922 -12.341 -19.274 1.00 79.88 200 GLY A N 1
ATOM 1463 C CA . GLY A 1 200 ? 17.032 -11.750 -18.276 1.00 79.88 200 GLY A CA 1
ATOM 1464 C C . GLY A 1 200 ? 17.415 -12.063 -16.833 1.00 79.88 200 GLY A C 1
ATOM 1465 O O . GLY A 1 200 ? 17.775 -13.185 -16.492 1.00 79.88 200 GLY A O 1
ATOM 1466 N N . ARG A 1 201 ? 17.248 -11.077 -15.949 1.00 88.44 201 ARG A N 1
ATOM 1467 C CA . ARG A 1 201 ? 17.248 -11.247 -14.493 1.00 88.44 201 ARG A CA 1
ATOM 1468 C C . ARG A 1 201 ? 15.853 -11.041 -13.935 1.00 88.44 201 ARG A C 1
ATOM 1470 O O . ARG A 1 201 ? 15.113 -10.140 -14.346 1.00 88.44 201 ARG A O 1
ATOM 1477 N N . TYR A 1 202 ? 15.521 -11.865 -12.954 1.00 92.75 202 TYR A N 1
ATOM 1478 C CA . TYR A 1 202 ? 14.303 -11.733 -12.180 1.00 92.75 202 TYR A CA 1
ATOM 1479 C C . TYR A 1 202 ? 14.647 -11.091 -10.840 1.00 92.75 202 TYR A C 1
ATOM 1481 O O . TYR A 1 202 ? 15.415 -11.634 -10.052 1.00 92.75 202 TYR A O 1
ATOM 1489 N N . ILE A 1 203 ? 14.131 -9.887 -10.617 1.00 94.19 203 ILE A N 1
ATOM 1490 C CA . ILE A 1 203 ? 14.460 -9.059 -9.461 1.00 94.19 203 ILE A CA 1
ATOM 1491 C C . ILE A 1 203 ? 13.252 -9.010 -8.542 1.00 94.19 203 ILE A C 1
ATOM 1493 O O . ILE A 1 203 ? 12.179 -8.534 -8.926 1.00 94.19 203 ILE A O 1
ATOM 1497 N N . ARG A 1 204 ? 13.424 -9.463 -7.304 1.00 95.00 204 ARG A N 1
ATOM 1498 C CA . ARG A 1 204 ? 12.384 -9.402 -6.284 1.00 95.00 204 ARG A CA 1
ATOM 1499 C C . ARG A 1 204 ? 12.494 -8.111 -5.491 1.00 95.00 204 ARG A C 1
ATOM 1501 O O . ARG A 1 204 ? 13.575 -7.633 -5.160 1.00 95.00 204 ARG A O 1
ATOM 1508 N N . LEU A 1 205 ? 11.336 -7.553 -5.174 1.00 95.00 205 LEU A N 1
ATOM 1509 C CA . LEU A 1 205 ? 11.189 -6.425 -4.278 1.00 95.00 205 LEU A CA 1
ATOM 1510 C C . LEU A 1 205 ? 10.777 -6.941 -2.899 1.00 95.00 205 LEU A C 1
ATOM 1512 O O . LEU A 1 205 ? 9.704 -7.521 -2.733 1.00 95.00 205 LEU A O 1
ATOM 1516 N N . LEU A 1 206 ? 11.616 -6.697 -1.903 1.00 93.75 206 LEU A N 1
ATOM 1517 C CA . LEU A 1 206 ? 11.364 -7.090 -0.528 1.00 93.75 206 LEU A CA 1
ATOM 1518 C C . LEU A 1 206 ? 10.888 -5.906 0.299 1.00 93.75 206 LEU A C 1
ATOM 1520 O O . LEU A 1 206 ? 11.518 -4.847 0.339 1.00 93.75 206 LEU A O 1
ATOM 1524 N N . ALA A 1 207 ? 9.789 -6.102 1.019 1.00 91.44 207 ALA A N 1
ATOM 1525 C CA . ALA A 1 207 ? 9.420 -5.192 2.087 1.00 91.44 207 ALA A CA 1
ATOM 1526 C C . ALA A 1 207 ? 10.361 -5.381 3.287 1.00 91.44 207 ALA A C 1
ATOM 1528 O O . ALA A 1 207 ? 10.835 -6.484 3.564 1.00 91.44 207 ALA A O 1
ATOM 1529 N N . HIS A 1 208 ? 10.623 -4.303 4.028 1.00 85.06 208 HIS A N 1
ATOM 1530 C CA . HIS A 1 208 ? 11.429 -4.402 5.241 1.00 85.06 208 HIS A CA 1
ATOM 1531 C C . HIS A 1 208 ? 10.765 -5.313 6.285 1.00 85.06 208 HIS A C 1
ATOM 1533 O O . HIS A 1 208 ? 9.543 -5.258 6.453 1.00 85.06 208 HIS A O 1
ATOM 1539 N N . PRO A 1 209 ? 11.550 -6.122 7.022 1.00 79.25 209 PRO A N 1
ATOM 1540 C CA . PRO A 1 209 ? 11.003 -7.101 7.948 1.00 79.25 209 PRO A CA 1
ATOM 1541 C C . PRO A 1 209 ? 10.123 -6.436 9.006 1.00 79.25 209 PRO A C 1
ATOM 1543 O O . PRO A 1 209 ? 10.428 -5.353 9.519 1.00 79.25 209 PRO A O 1
ATOM 1546 N N . ALA A 1 210 ? 9.022 -7.112 9.332 1.00 72.75 210 ALA A N 1
ATOM 1547 C CA . ALA A 1 210 ? 8.079 -6.662 10.340 1.00 72.75 210 ALA A CA 1
ATOM 1548 C C . ALA A 1 210 ? 8.785 -6.478 11.691 1.00 72.75 210 ALA A C 1
ATOM 1550 O O . ALA A 1 210 ? 9.555 -7.330 12.141 1.00 72.75 210 ALA A O 1
ATOM 1551 N N . LYS A 1 211 ? 8.491 -5.371 12.370 1.00 73.12 211 LYS A N 1
ATOM 1552 C CA . LYS A 1 211 ? 8.835 -5.186 13.784 1.00 73.12 211 LYS A CA 1
ATOM 1553 C C . LYS A 1 211 ? 7.578 -5.398 14.618 1.00 73.12 211 LYS A C 1
ATOM 1555 O O . LYS A 1 211 ? 6.469 -5.202 14.137 1.00 73.12 211 LYS A O 1
ATOM 1560 N N . LYS A 1 212 ? 7.746 -5.739 15.902 1.00 72.44 212 LYS A N 1
ATOM 1561 C CA . LYS A 1 212 ? 6.613 -5.938 16.831 1.00 72.44 212 LYS A CA 1
ATOM 1562 C C . LYS A 1 212 ? 5.653 -4.740 16.869 1.00 72.44 212 LYS A C 1
ATOM 1564 O O . LYS A 1 212 ? 4.452 -4.924 17.040 1.00 72.44 212 LYS A O 1
ATOM 1569 N N . THR A 1 213 ? 6.183 -3.530 16.700 1.00 80.69 213 THR A N 1
ATOM 1570 C CA . THR A 1 213 ? 5.394 -2.300 16.587 1.00 80.69 213 THR A CA 1
ATOM 1571 C C . THR A 1 213 ? 5.224 -1.936 15.112 1.00 80.69 213 THR A C 1
ATOM 1573 O O . THR A 1 213 ? 6.247 -1.857 14.426 1.00 80.69 213 THR A O 1
ATOM 1576 N N . PRO A 1 214 ? 3.996 -1.635 14.641 1.00 80.88 214 PRO A N 1
ATOM 1577 C CA . PRO A 1 214 ? 3.774 -1.125 13.292 1.00 80.88 214 PRO A CA 1
ATOM 1578 C C . PRO A 1 214 ? 4.648 0.106 13.041 1.00 80.88 214 PRO A C 1
ATOM 1580 O O . PRO A 1 214 ? 4.504 1.128 13.718 1.00 80.88 214 PRO A O 1
ATOM 1583 N N . GLN A 1 215 ? 5.569 0.013 12.086 1.00 88.31 215 GLN A N 1
ATOM 1584 C CA . GLN A 1 215 ? 6.353 1.153 11.613 1.00 88.31 215 GLN A CA 1
ATOM 1585 C C . GLN A 1 215 ? 5.863 1.524 10.222 1.00 88.31 215 GLN A C 1
ATOM 1587 O O . GLN A 1 215 ? 5.628 0.607 9.446 1.00 88.31 215 GLN A O 1
ATOM 1592 N N . PRO A 1 216 ? 5.705 2.816 9.885 1.00 93.50 216 PRO A N 1
ATOM 1593 C CA . PRO A 1 216 ? 5.371 3.203 8.521 1.00 93.50 216 PRO A CA 1
ATOM 1594 C C . PRO A 1 216 ? 6.375 2.618 7.516 1.00 93.50 216 PRO A C 1
ATOM 1596 O O . PRO A 1 216 ? 7.544 2.425 7.837 1.00 93.50 216 PRO A O 1
ATOM 1599 N N . GLY A 1 217 ? 5.919 2.353 6.297 1.00 95.62 217 GLY A N 1
ATOM 1600 C CA . GLY A 1 217 ? 6.785 1.970 5.187 1.00 95.62 217 GLY A CA 1
ATOM 1601 C C . GLY A 1 217 ? 7.442 3.189 4.533 1.00 95.62 217 GLY A C 1
ATOM 1602 O O . GLY A 1 217 ? 7.818 4.169 5.195 1.00 95.62 217 GLY A O 1
ATOM 1603 N N . GLY A 1 218 ? 7.530 3.164 3.210 1.00 95.81 218 GLY A N 1
ATOM 1604 C CA . GLY A 1 218 ? 8.107 4.247 2.430 1.00 95.81 218 GLY A CA 1
ATOM 1605 C C . GLY A 1 218 ? 8.006 4.041 0.926 1.00 95.81 218 GLY A C 1
ATOM 1606 O O . GLY A 1 218 ? 7.697 2.961 0.434 1.00 95.81 218 GLY A O 1
ATOM 1607 N N . MET A 1 219 ? 8.303 5.105 0.192 1.00 96.50 219 MET A N 1
ATOM 1608 C CA . MET A 1 219 ? 8.475 5.095 -1.254 1.00 96.50 219 MET A CA 1
ATOM 1609 C C . MET A 1 219 ? 9.954 4.990 -1.592 1.00 96.50 219 MET A C 1
ATOM 1611 O O . MET A 1 219 ? 10.748 5.812 -1.125 1.00 96.50 219 MET A O 1
ATOM 1615 N N . ALA A 1 220 ? 10.306 4.045 -2.456 1.00 96.56 220 ALA A N 1
ATOM 1616 C CA . ALA A 1 220 ? 11.641 3.927 -3.023 1.00 96.56 220 ALA A CA 1
ATOM 1617 C C . ALA A 1 220 ? 11.692 4.352 -4.491 1.00 96.56 220 ALA A C 1
ATOM 1619 O O . ALA A 1 220 ? 10.759 4.108 -5.260 1.00 96.56 220 ALA A O 1
ATOM 1620 N N . ARG A 1 221 ? 12.834 4.925 -4.882 1.00 96.62 221 ARG A N 1
ATOM 1621 C CA . ARG A 1 221 ? 13.321 4.929 -6.260 1.00 96.62 221 ARG A CA 1
ATOM 1622 C C . ARG A 1 221 ? 14.033 3.607 -6.489 1.00 96.62 221 ARG A C 1
ATOM 1624 O O . ARG A 1 221 ? 14.964 3.292 -5.755 1.00 96.62 221 ARG A O 1
ATOM 1631 N N . LEU A 1 222 ? 13.619 2.879 -7.511 1.00 96.56 222 LEU A N 1
ATOM 1632 C CA . LEU A 1 222 ? 14.320 1.703 -8.005 1.00 96.56 222 LEU A CA 1
ATOM 1633 C C . LEU A 1 222 ? 15.126 2.142 -9.223 1.00 96.56 222 LEU A C 1
ATOM 1635 O O . LEU A 1 222 ? 14.558 2.750 -10.132 1.00 96.56 222 LEU A O 1
ATOM 1639 N N . GLN A 1 223 ? 16.425 1.890 -9.215 1.00 96.81 223 GLN A N 1
ATOM 1640 C CA . GLN A 1 223 ? 17.338 2.189 -10.312 1.00 96.81 223 GLN A CA 1
ATOM 1641 C C . GLN A 1 223 ? 17.860 0.873 -10.868 1.00 96.81 223 GLN A C 1
ATOM 1643 O O . GLN A 1 223 ? 18.280 0.012 -10.101 1.00 96.81 223 GLN A O 1
ATOM 1648 N N . PHE A 1 224 ? 17.814 0.735 -12.187 1.00 95.06 224 PHE A N 1
ATOM 1649 C CA . PHE A 1 224 ? 18.373 -0.380 -12.940 1.00 95.06 224 PHE A CA 1
ATOM 1650 C C . PHE A 1 224 ? 19.362 0.216 -13.931 1.00 95.06 224 PHE A C 1
ATOM 1652 O O . PHE A 1 224 ? 19.010 1.172 -14.624 1.00 95.06 224 PHE A O 1
ATOM 1659 N N . GLN A 1 225 ? 20.582 -0.299 -13.954 1.00 93.94 225 GLN A N 1
ATOM 1660 C CA . GLN A 1 225 ? 21.701 0.270 -14.693 1.00 93.94 225 GLN A CA 1
ATOM 1661 C C . GLN A 1 225 ? 22.413 -0.829 -15.468 1.00 93.94 225 GLN A C 1
ATOM 1663 O O . GLN A 1 225 ? 22.769 -1.854 -14.894 1.00 93.94 225 GLN A O 1
ATOM 1668 N N . LEU A 1 226 ? 22.607 -0.609 -16.762 1.00 90.69 226 LEU A N 1
ATOM 1669 C CA . LEU A 1 226 ? 23.403 -1.455 -17.638 1.00 90.69 226 LEU A CA 1
ATOM 1670 C C . LEU A 1 226 ? 24.698 -0.709 -17.963 1.00 90.69 226 LEU A C 1
ATOM 1672 O O . LEU A 1 226 ? 24.674 0.274 -18.706 1.00 90.69 226 LEU A O 1
ATOM 1676 N N . ASP A 1 227 ? 25.796 -1.164 -17.368 1.00 88.19 227 ASP A N 1
ATOM 1677 C CA . ASP A 1 227 ? 27.141 -0.634 -17.596 1.00 88.19 227 ASP A CA 1
ATOM 1678 C C . ASP A 1 227 ? 27.740 -1.344 -18.806 1.00 88.19 227 ASP A C 1
ATOM 1680 O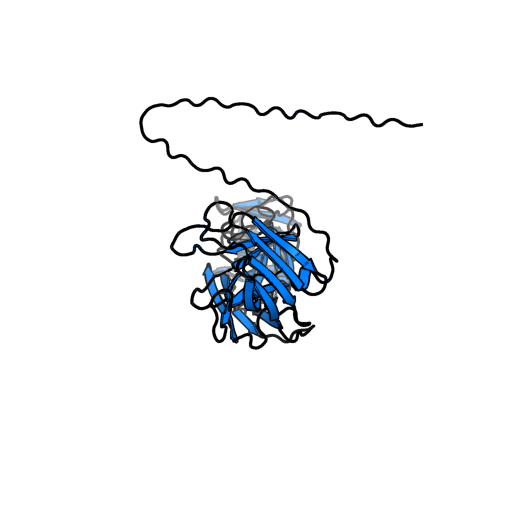 O . ASP A 1 227 ? 28.079 -2.520 -18.707 1.00 88.19 227 ASP A O 1
ATOM 1684 N N . THR A 1 228 ? 27.805 -0.679 -19.954 1.00 83.44 228 THR A N 1
ATOM 1685 C CA . THR A 1 228 ? 28.253 -1.282 -21.219 1.00 83.44 228 THR A CA 1
ATOM 1686 C C . THR A 1 228 ? 29.777 -1.181 -21.340 1.00 83.44 228 THR A C 1
ATOM 1688 O O . THR A 1 228 ? 30.368 -0.241 -20.818 1.00 83.44 228 THR A O 1
ATOM 1691 N N . ILE A 1 229 ? 30.435 -2.163 -21.973 1.00 77.12 229 ILE A N 1
ATOM 1692 C CA . ILE A 1 229 ? 31.910 -2.286 -21.942 1.00 77.12 229 ILE A CA 1
ATOM 1693 C C . ILE A 1 229 ? 32.605 -1.055 -22.547 1.00 77.12 229 ILE A C 1
ATOM 1695 O O . ILE A 1 229 ? 33.575 -0.569 -21.974 1.00 77.12 229 ILE A O 1
ATOM 1699 N N . ASP A 1 230 ? 32.056 -0.514 -23.635 1.00 74.38 230 ASP A N 1
ATOM 1700 C CA . ASP A 1 230 ? 32.607 0.642 -24.359 1.00 74.38 230 ASP A CA 1
ATOM 1701 C C . ASP A 1 230 ? 31.532 1.687 -24.720 1.00 74.38 230 ASP A C 1
ATOM 1703 O O . ASP A 1 230 ? 31.751 2.574 -25.548 1.00 74.38 230 ASP A O 1
ATOM 1707 N N . GLY A 1 231 ? 30.337 1.575 -24.134 1.00 72.94 231 GLY A N 1
ATOM 1708 C CA . GLY A 1 231 ? 29.177 2.387 -24.491 1.00 72.94 231 GLY A CA 1
ATOM 1709 C C . GLY A 1 231 ? 28.692 3.312 -23.370 1.00 72.94 231 GLY A C 1
ATOM 1710 O O . GLY A 1 231 ? 29.275 3.385 -22.285 1.00 72.94 231 GLY A O 1
ATOM 1711 N N . PRO A 1 232 ? 27.597 4.051 -23.613 1.00 78.50 232 PRO A N 1
ATOM 1712 C CA . PRO A 1 232 ? 26.959 4.845 -22.577 1.00 78.50 232 PRO A CA 1
ATOM 1713 C C . PRO A 1 232 ? 26.314 3.950 -21.507 1.00 78.50 232 PRO A C 1
ATOM 1715 O O . PRO A 1 232 ? 25.797 2.865 -21.790 1.00 78.50 232 PRO A O 1
ATOM 1718 N N . LEU A 1 233 ? 26.281 4.452 -20.272 1.00 84.31 233 LEU A N 1
ATOM 1719 C CA . LEU A 1 233 ? 25.461 3.893 -19.201 1.00 84.31 233 LEU A CA 1
ATOM 1720 C C . LEU A 1 233 ? 23.981 4.023 -19.582 1.00 84.31 233 LEU A C 1
ATOM 1722 O O . LEU A 1 233 ? 23.493 5.133 -19.808 1.00 84.31 233 LEU A O 1
ATOM 1726 N N . VAL A 1 234 ? 23.253 2.907 -19.591 1.00 87.44 234 VAL A N 1
ATOM 1727 C CA . VAL A 1 234 ? 21.800 2.911 -19.811 1.00 87.44 234 VAL A CA 1
ATOM 1728 C C . VAL A 1 234 ? 21.101 2.715 -18.476 1.00 87.44 234 VAL A C 1
ATOM 1730 O O . VAL A 1 234 ? 21.259 1.676 -17.835 1.00 87.44 234 VAL A O 1
ATOM 1733 N N . ASP A 1 235 ? 20.297 3.690 -18.053 1.00 92.88 235 ASP A N 1
ATOM 1734 C CA . ASP A 1 235 ? 19.553 3.615 -16.801 1.00 92.88 235 ASP A CA 1
ATOM 1735 C C . ASP A 1 235 ? 18.030 3.623 -17.004 1.00 92.88 235 ASP A C 1
ATOM 1737 O O . ASP A 1 235 ? 17.460 4.194 -17.937 1.00 92.88 235 ASP A O 1
ATOM 1741 N N . LYS A 1 236 ? 17.329 2.930 -16.107 1.00 94.12 236 LYS A N 1
ATOM 1742 C CA . LYS A 1 236 ? 15.871 2.976 -15.993 1.00 94.12 236 LYS A CA 1
ATOM 1743 C C . LYS A 1 236 ? 15.498 3.160 -14.537 1.00 94.12 236 LYS A C 1
ATOM 1745 O O . LYS A 1 236 ? 16.052 2.523 -13.642 1.00 94.12 236 LYS A O 1
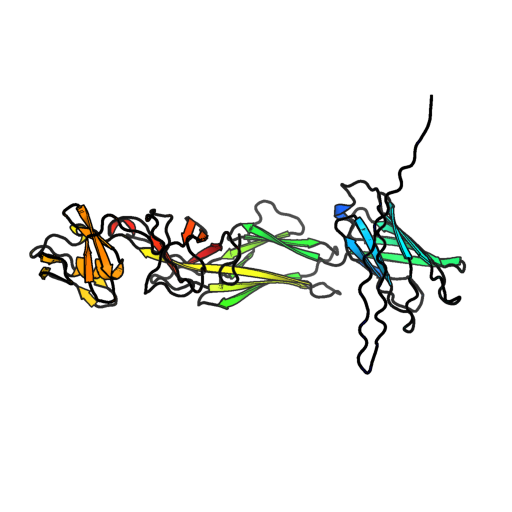ATOM 1750 N N . THR A 1 237 ? 14.492 3.998 -14.302 1.00 94.81 237 THR A N 1
ATOM 1751 C CA . THR A 1 237 ? 13.956 4.217 -12.960 1.00 94.81 237 THR A CA 1
ATOM 1752 C C . THR A 1 237 ? 12.512 3.750 -12.842 1.00 94.81 237 THR A C 1
ATOM 1754 O O . THR A 1 237 ? 11.708 3.850 -13.775 1.00 94.81 237 THR A O 1
ATOM 1757 N N . ARG A 1 238 ? 12.179 3.204 -11.673 1.00 95.06 238 ARG A N 1
ATOM 1758 C CA . ARG A 1 238 ? 10.817 2.865 -11.250 1.00 95.06 238 ARG A CA 1
ATOM 1759 C C . ARG A 1 238 ? 10.588 3.375 -9.832 1.00 95.06 238 ARG A C 1
ATOM 1761 O O . ARG A 1 238 ? 11.516 3.814 -9.150 1.00 95.06 238 ARG A O 1
ATOM 1768 N N . ARG A 1 239 ? 9.336 3.338 -9.389 1.00 95.44 239 ARG A N 1
ATOM 1769 C CA . ARG A 1 239 ? 8.956 3.645 -8.010 1.00 95.44 239 ARG A CA 1
ATOM 1770 C C . ARG A 1 239 ? 8.200 2.464 -7.429 1.00 95.44 239 ARG A C 1
ATOM 1772 O O . ARG A 1 239 ? 7.430 1.823 -8.136 1.00 95.44 239 ARG A O 1
ATOM 1779 N N . ALA A 1 240 ? 8.400 2.208 -6.145 1.00 95.62 240 ALA A N 1
ATOM 1780 C CA . ALA A 1 240 ? 7.623 1.222 -5.410 1.00 95.62 240 ALA A CA 1
ATOM 1781 C C . ALA A 1 240 ? 7.349 1.713 -3.991 1.00 95.62 240 ALA A C 1
ATOM 1783 O O . ALA A 1 240 ? 8.228 2.299 -3.354 1.00 95.62 240 ALA A O 1
ATOM 1784 N N . ALA A 1 241 ? 6.137 1.461 -3.503 1.00 96.19 241 ALA A N 1
ATOM 1785 C CA . ALA A 1 241 ? 5.747 1.784 -2.141 1.00 96.19 241 ALA A CA 1
ATOM 1786 C C . ALA A 1 241 ? 5.710 0.520 -1.281 1.00 96.19 241 ALA A C 1
ATOM 1788 O O . ALA A 1 241 ? 5.238 -0.533 -1.709 1.00 96.19 241 ALA A O 1
ATOM 1789 N N . SER A 1 242 ? 6.183 0.651 -0.050 1.00 96.31 242 SER A N 1
ATOM 1790 C CA . SER A 1 242 ? 5.925 -0.280 1.036 1.00 96.31 242 SER A CA 1
ATOM 1791 C C . SER A 1 242 ? 5.022 0.397 2.067 1.00 96.31 242 SER A C 1
ATOM 1793 O O . SER A 1 242 ? 5.101 1.610 2.279 1.00 96.31 242 SER A O 1
ATOM 1795 N N . PHE A 1 243 ? 4.162 -0.378 2.716 1.00 96.38 243 PHE A N 1
ATOM 1796 C CA . PHE A 1 243 ? 3.235 0.099 3.729 1.00 96.38 243 PHE A CA 1
ATOM 1797 C C . PHE A 1 243 ? 3.383 -0.721 4.995 1.00 96.38 243 PHE A C 1
ATOM 1799 O O . PHE A 1 243 ? 3.277 -1.945 4.982 1.00 96.38 243 PHE A O 1
ATOM 1806 N N . GLY A 1 244 ? 3.609 -0.019 6.097 1.00 96.06 244 GLY A N 1
ATOM 1807 C CA . GLY A 1 244 ? 3.544 -0.595 7.426 1.00 96.06 244 GLY A CA 1
ATOM 1808 C C . GLY A 1 244 ? 2.105 -0.815 7.829 1.00 96.06 244 GLY A C 1
ATOM 1809 O O . GLY A 1 244 ? 1.327 0.143 7.834 1.00 96.06 244 GLY A O 1
ATOM 1810 N N . MET A 1 245 ? 1.755 -2.042 8.184 1.00 95.19 245 MET A N 1
ATOM 1811 C CA . MET A 1 245 ? 0.383 -2.397 8.497 1.00 95.19 245 MET A CA 1
ATOM 1812 C C . MET A 1 245 ? 0.157 -2.553 9.992 1.00 95.19 245 MET A C 1
ATOM 1814 O O . MET A 1 245 ? 0.973 -3.122 10.715 1.00 95.19 245 MET A O 1
ATOM 1818 N N . SER A 1 246 ? -0.998 -2.084 10.443 1.00 95.44 246 SER A N 1
ATOM 1819 C CA . SER A 1 246 ? -1.616 -2.518 11.691 1.00 95.44 246 SER A CA 1
ATOM 1820 C C . SER A 1 246 ? -2.979 -3.155 11.415 1.00 95.44 246 SER A C 1
ATOM 1822 O O . SER A 1 246 ? -3.425 -3.206 10.267 1.00 95.44 246 SER A O 1
ATOM 1824 N N . CYS A 1 247 ? -3.587 -3.702 12.463 1.00 95.56 247 CYS A N 1
ATOM 1825 C CA . CYS A 1 247 ? -4.959 -4.181 12.441 1.00 95.56 247 CYS A CA 1
ATOM 1826 C C . CYS A 1 247 ? -5.826 -3.288 13.322 1.00 95.56 247 CYS A C 1
ATOM 1828 O O . CYS A 1 247 ? -5.437 -2.984 14.457 1.00 95.56 247 CYS A O 1
ATOM 1830 N N . TYR A 1 248 ? -7.017 -2.962 12.828 1.00 96.94 248 TYR A N 1
ATOM 1831 C CA . TYR A 1 248 ? -8.080 -2.366 13.623 1.00 96.94 248 TYR A CA 1
ATOM 1832 C C . TYR A 1 248 ? -9.367 -3.180 13.507 1.00 96.94 248 TYR A C 1
ATOM 1834 O O . TYR A 1 248 ? -9.568 -3.982 12.589 1.00 96.94 248 TYR A O 1
ATOM 1842 N N . MET A 1 249 ? -10.227 -3.006 14.501 1.00 97.56 249 MET A N 1
ATOM 1843 C CA . MET A 1 249 ? -11.449 -3.781 14.686 1.00 97.56 249 MET A CA 1
ATOM 1844 C C . MET A 1 249 ? -12.539 -2.899 15.286 1.00 97.56 249 MET A C 1
ATOM 1846 O O . MET A 1 249 ? -12.249 -1.852 15.854 1.00 97.56 249 MET A O 1
ATOM 1850 N N . LEU A 1 250 ? -13.799 -3.317 15.199 1.00 97.62 250 LEU A N 1
ATOM 1851 C CA . LEU A 1 250 ? -14.855 -2.716 16.015 1.00 97.62 250 LEU A CA 1
ATOM 1852 C C . LEU A 1 250 ? -14.759 -3.275 17.428 1.00 97.62 250 LEU A C 1
ATOM 1854 O O . LEU A 1 250 ? -14.865 -4.489 17.608 1.00 97.62 250 LEU A O 1
ATOM 1858 N N . ALA A 1 251 ? -14.585 -2.412 18.430 1.00 98.06 251 ALA A N 1
ATOM 1859 C CA . ALA A 1 251 ? -14.493 -2.879 19.811 1.00 98.06 251 ALA A CA 1
ATOM 1860 C C . ALA A 1 251 ? -15.814 -3.533 20.239 1.00 98.06 251 ALA A C 1
ATOM 1862 O O . ALA A 1 251 ? -16.878 -2.945 20.064 1.00 98.06 251 ALA A O 1
ATOM 1863 N N . LEU A 1 252 ? -15.758 -4.732 20.817 1.00 98.19 252 LEU A N 1
ATOM 1864 C CA . LEU A 1 252 ? -16.931 -5.394 21.386 1.00 98.19 252 LEU A CA 1
ATOM 1865 C C . LEU A 1 252 ? -16.938 -5.201 22.894 1.00 98.19 252 LEU A C 1
ATOM 1867 O O . LEU A 1 252 ? -15.959 -5.529 23.557 1.00 98.19 252 LEU A O 1
ATOM 1871 N N . GLU A 1 253 ? -18.043 -4.709 23.453 1.00 98.00 253 GLU A N 1
ATOM 1872 C CA . GLU A 1 253 ? -18.171 -4.526 24.905 1.00 98.00 253 GLU A CA 1
ATOM 1873 C C . GLU A 1 253 ? -17.897 -5.826 25.675 1.00 98.00 253 GLU A C 1
ATOM 1875 O O . GLU A 1 253 ? -17.190 -5.825 26.684 1.00 98.00 253 GLU A O 1
ATOM 1880 N N . THR A 1 254 ? -18.363 -6.953 25.135 1.00 97.12 254 THR A N 1
ATOM 1881 C CA . THR A 1 254 ? -18.207 -8.287 25.726 1.00 97.12 254 THR A CA 1
ATOM 1882 C C . THR A 1 254 ? -16.754 -8.742 25.860 1.00 97.12 254 THR A C 1
ATOM 1884 O O . THR A 1 254 ? -16.467 -9.561 26.731 1.00 97.12 254 THR A O 1
ATOM 1887 N N . ASP A 1 255 ? -15.823 -8.202 25.066 1.00 97.12 255 ASP A N 1
ATOM 1888 C CA . ASP A 1 255 ? -14.397 -8.553 25.156 1.00 97.12 255 ASP A CA 1
ATOM 1889 C C . ASP A 1 255 ? -13.726 -7.998 26.419 1.00 97.12 255 ASP A C 1
ATOM 1891 O O . ASP A 1 255 ? -12.634 -8.430 26.792 1.00 97.12 255 ASP A O 1
ATOM 1895 N N . TYR A 1 256 ? -14.368 -7.036 27.085 1.00 96.94 256 TYR A N 1
ATOM 1896 C CA . TYR A 1 256 ? -13.814 -6.336 28.242 1.00 96.94 256 TYR A CA 1
ATOM 1897 C C . TYR A 1 256 ? -14.497 -6.723 29.556 1.00 96.94 256 TYR A C 1
ATOM 1899 O O . TYR A 1 256 ? -14.119 -6.199 30.604 1.00 96.94 256 TYR A O 1
ATOM 1907 N N . GLY A 1 257 ? -15.430 -7.678 29.519 1.00 95.44 257 GLY A N 1
ATOM 1908 C CA . GLY A 1 257 ? -16.135 -8.214 30.682 1.00 95.44 257 GLY A CA 1
ATOM 1909 C C . GLY A 1 257 ? -17.388 -7.428 31.067 1.00 95.44 257 GLY A C 1
ATOM 1910 O O . GLY A 1 257 ? -17.914 -6.633 30.294 1.00 95.44 257 GLY A O 1
ATOM 1911 N N . THR A 1 258 ? -17.897 -7.676 32.275 1.00 95.94 258 THR A N 1
ATOM 1912 C CA . THR A 1 258 ? -19.146 -7.079 32.772 1.00 95.94 258 THR A CA 1
ATOM 1913 C C . THR A 1 258 ? -18.865 -6.121 33.936 1.00 95.94 258 THR A C 1
ATOM 1915 O O . THR A 1 258 ? -18.365 -6.555 34.986 1.00 95.94 258 THR A O 1
ATOM 1918 N N . PRO A 1 259 ? -19.178 -4.821 33.800 1.00 95.00 259 PRO A N 1
ATOM 1919 C CA . PRO A 1 259 ? -18.989 -3.849 34.869 1.00 95.00 259 PRO A CA 1
ATOM 1920 C C . PRO A 1 259 ? -20.019 -4.030 36.005 1.00 95.00 259 PRO A C 1
ATOM 1922 O O . PRO A 1 259 ? -21.131 -4.494 35.763 1.00 95.00 259 PRO A O 1
ATOM 1925 N N . PRO A 1 260 ? -19.691 -3.637 37.253 1.00 93.44 260 PRO A N 1
ATOM 1926 C CA . PRO A 1 260 ? -18.374 -3.180 37.702 1.00 93.44 260 PRO A CA 1
ATOM 1927 C C . PRO A 1 260 ? -17.409 -4.322 38.063 1.00 93.44 260 PRO A C 1
ATOM 1929 O O . PRO A 1 260 ? -16.241 -4.059 38.324 1.00 93.44 260 PRO A O 1
ATOM 1932 N N . LEU A 1 261 ? -17.886 -5.569 38.126 1.00 91.12 261 LEU A N 1
ATOM 1933 C CA . LEU A 1 261 ? -17.228 -6.637 38.889 1.00 91.12 261 LEU A CA 1
ATOM 1934 C C . LEU A 1 261 ? -16.187 -7.451 38.107 1.00 91.12 261 LEU A C 1
ATOM 1936 O O . LEU A 1 261 ? -15.360 -8.110 38.727 1.00 91.12 261 LEU A O 1
ATOM 1940 N N . SER A 1 262 ? -16.216 -7.430 36.773 1.00 94.62 262 SER A N 1
ATOM 1941 C CA . SER A 1 262 ? -15.402 -8.328 35.933 1.00 94.62 262 SER A CA 1
ATOM 1942 C C . SER A 1 262 ? -14.712 -7.622 34.762 1.00 94.62 262 SER A C 1
ATOM 1944 O O . SER A 1 262 ? -14.469 -8.224 33.719 1.00 94.62 262 SER A O 1
ATOM 1946 N N . CYS A 1 263 ? -14.385 -6.337 34.921 1.00 97.50 263 CYS A N 1
ATOM 1947 C CA . CYS A 1 263 ? -13.709 -5.575 33.875 1.00 97.50 263 CYS A CA 1
ATOM 1948 C C . CYS A 1 263 ? -12.266 -6.048 33.657 1.00 97.50 263 CYS A C 1
ATOM 1950 O O . CYS A 1 263 ? -11.430 -5.970 34.557 1.00 97.50 263 CYS A O 1
ATOM 1952 N N . THR A 1 264 ? -11.959 -6.474 32.432 1.00 96.31 264 THR A N 1
ATOM 1953 C CA . THR A 1 264 ? -10.601 -6.844 32.021 1.00 96.31 264 THR A CA 1
ATOM 1954 C C . THR A 1 264 ? -9.758 -5.587 31.834 1.00 96.31 264 THR A C 1
ATOM 1956 O O . THR A 1 264 ? -10.196 -4.632 31.193 1.00 96.31 264 THR A O 1
ATOM 1959 N N . SER A 1 265 ? -8.540 -5.574 32.375 1.00 96.06 265 SER A N 1
ATOM 1960 C CA . SER A 1 265 ? -7.605 -4.460 32.196 1.00 96.06 265 SER A CA 1
ATOM 1961 C C . SER A 1 265 ? -6.947 -4.493 30.812 1.00 96.06 265 SER A C 1
ATOM 1963 O O . SER A 1 265 ? -6.656 -5.562 30.277 1.00 96.06 265 SER A O 1
ATOM 1965 N N . THR A 1 266 ? -6.668 -3.325 30.234 1.00 95.12 266 THR A N 1
ATOM 1966 C CA . THR A 1 266 ? -5.875 -3.204 28.999 1.00 95.12 266 THR A CA 1
ATOM 1967 C C . THR A 1 266 ? -4.870 -2.065 29.097 1.00 95.12 266 THR A C 1
ATOM 1969 O O . THR A 1 266 ? -5.064 -1.120 29.863 1.00 95.12 266 THR A O 1
ATOM 1972 N N . ARG A 1 267 ? -3.788 -2.137 28.316 1.00 95.31 267 ARG A N 1
ATOM 1973 C CA . ARG A 1 267 ? -2.765 -1.091 28.247 1.00 95.31 267 ARG A CA 1
ATOM 1974 C C . ARG A 1 267 ? -2.721 -0.488 26.849 1.00 95.31 267 ARG A C 1
ATOM 1976 O O . ARG A 1 267 ? -2.331 -1.165 25.904 1.00 95.31 267 ARG A O 1
ATOM 1983 N N . ILE A 1 268 ? -3.043 0.798 26.734 1.00 92.12 268 ILE A N 1
ATOM 1984 C CA . ILE A 1 268 ? -2.980 1.557 25.477 1.00 92.12 268 ILE A CA 1
ATOM 1985 C C . ILE A 1 268 ? -1.998 2.711 25.678 1.00 92.12 268 ILE A C 1
ATOM 1987 O O . ILE A 1 268 ? -2.122 3.480 26.625 1.00 92.12 268 ILE A O 1
ATOM 1991 N N . HIS A 1 269 ? -0.978 2.799 24.820 1.00 89.56 269 HIS A N 1
ATOM 1992 C CA . HIS A 1 269 ? 0.077 3.825 24.895 1.00 89.56 269 HIS A CA 1
ATOM 1993 C C . HIS A 1 269 ? 0.728 3.971 26.286 1.00 89.56 269 HIS A C 1
ATOM 1995 O O . HIS A 1 269 ? 1.048 5.068 26.728 1.00 89.56 269 HIS A O 1
ATOM 2001 N N . GLY A 1 270 ? 0.926 2.850 26.987 1.00 92.25 270 GLY A N 1
ATOM 2002 C CA . GLY A 1 270 ? 1.534 2.830 28.323 1.00 92.25 270 GLY A CA 1
ATOM 2003 C C . GLY A 1 270 ? 0.564 3.103 29.477 1.00 92.25 270 GLY A C 1
ATOM 2004 O O . GLY A 1 270 ? 0.916 2.819 30.618 1.00 92.25 270 GLY A O 1
ATOM 2005 N N . VAL A 1 271 ? -0.658 3.560 29.195 1.00 96.50 271 VAL A N 1
ATOM 2006 C CA . VAL A 1 271 ? -1.699 3.809 30.199 1.00 96.50 271 VAL A CA 1
ATOM 2007 C C . VAL A 1 271 ? -2.513 2.542 30.419 1.00 96.50 271 VAL A C 1
ATOM 2009 O O . VAL A 1 271 ? -2.971 1.919 29.461 1.00 96.50 271 VAL A O 1
ATOM 2012 N N . VAL A 1 272 ? -2.672 2.152 31.683 1.00 97.50 272 VAL A N 1
ATOM 2013 C CA . VAL A 1 272 ? -3.519 1.027 32.091 1.00 97.50 272 VAL A CA 1
ATOM 2014 C C . VAL A 1 272 ? -4.938 1.538 32.320 1.00 97.50 272 VAL A C 1
ATOM 2016 O O . VAL A 1 272 ? -5.141 2.494 33.064 1.00 97.50 272 VAL A O 1
ATOM 2019 N N . TYR A 1 273 ? -5.907 0.893 31.679 1.00 97.50 273 TYR A N 1
ATOM 2020 C CA . TYR A 1 273 ? -7.330 1.158 31.843 1.00 97.50 273 TYR A CA 1
ATOM 2021 C C . TYR A 1 273 ? -7.962 -0.035 32.551 1.00 97.50 273 TYR A C 1
ATOM 2023 O O . TYR A 1 273 ? -8.000 -1.137 31.999 1.00 97.50 273 TYR A O 1
ATOM 2031 N N . ASP A 1 274 ? -8.434 0.182 33.775 1.00 96.44 274 ASP A N 1
ATOM 2032 C CA . ASP A 1 274 ? -9.061 -0.822 34.630 1.00 96.44 274 ASP A CA 1
ATOM 2033 C C . ASP A 1 274 ? -10.333 -0.285 35.309 1.00 96.44 274 ASP A C 1
ATOM 2035 O O . ASP A 1 274 ? -10.623 0.915 35.307 1.00 96.44 274 ASP A O 1
ATOM 2039 N N . GLY A 1 275 ? -11.134 -1.205 35.848 1.00 97.06 275 GLY A N 1
ATOM 2040 C CA . GLY A 1 275 ? -12.385 -0.878 36.524 1.00 97.06 275 GLY A CA 1
ATOM 2041 C C . GLY A 1 275 ? -13.488 -0.379 35.587 1.00 97.06 275 GLY A C 1
ATOM 2042 O O . GLY A 1 275 ? -13.454 -0.580 34.370 1.00 97.06 275 GLY A O 1
ATOM 2043 N N . ALA A 1 276 ? -14.492 0.259 36.185 1.00 97.94 276 ALA A N 1
ATOM 2044 C CA . ALA A 1 276 ? -15.678 0.751 35.498 1.00 97.94 276 ALA A CA 1
ATOM 2045 C C . ALA A 1 276 ? -15.830 2.274 35.615 1.00 97.94 276 ALA A C 1
ATOM 2047 O O . ALA A 1 276 ? -15.309 2.911 36.532 1.00 97.94 276 ALA A O 1
ATOM 2048 N N . GLU A 1 277 ? -16.572 2.854 34.681 1.00 97.31 277 GLU A N 1
ATOM 2049 C CA . GLU A 1 277 ? -16.904 4.272 34.618 1.00 97.31 277 GLU A CA 1
ATOM 2050 C C . GLU A 1 277 ? -18.383 4.454 34.274 1.00 97.31 277 GLU A C 1
ATOM 2052 O O . GLU A 1 277 ? -18.955 3.685 33.497 1.00 97.31 277 GLU A O 1
ATOM 2057 N N . ARG A 1 278 ? -19.010 5.451 34.906 1.00 97.81 278 ARG A N 1
ATOM 2058 C CA . ARG A 1 278 ? -20.426 5.779 34.741 1.00 97.81 278 ARG A CA 1
ATOM 2059 C C . ARG A 1 278 ? -20.580 6.945 33.776 1.00 97.81 278 ARG A C 1
ATOM 2061 O O . ARG A 1 278 ? -19.899 7.952 33.919 1.00 97.81 278 ARG A O 1
ATOM 2068 N N . ASP A 1 279 ? -21.519 6.790 32.856 1.00 96.62 279 ASP A N 1
ATOM 2069 C CA . ASP A 1 279 ? -21.923 7.772 31.857 1.00 96.62 279 ASP A CA 1
ATOM 2070 C C . ASP A 1 279 ? -20.759 8.410 31.046 1.00 96.62 279 ASP A C 1
ATOM 2072 O O . ASP A 1 279 ? -20.728 9.633 30.865 1.00 96.62 279 ASP A O 1
ATOM 2076 N N . PRO A 1 280 ? -19.774 7.621 30.556 1.00 96.81 280 PRO A N 1
ATOM 2077 C CA . PRO A 1 280 ? -18.572 8.155 29.920 1.00 96.81 280 PRO A CA 1
ATOM 2078 C C . PRO A 1 280 ? -18.886 8.827 28.579 1.00 96.81 280 PRO A C 1
ATOM 2080 O O . PRO A 1 280 ? -19.528 8.247 27.704 1.00 96.81 280 PRO A O 1
ATOM 2083 N N . TYR A 1 281 ? -18.376 10.045 28.382 1.00 96.50 281 TYR A N 1
ATOM 2084 C CA . TYR A 1 281 ? -18.417 10.762 27.097 1.00 96.50 281 TYR A CA 1
ATOM 2085 C C . TYR A 1 281 ? -19.820 10.871 26.461 1.00 96.50 281 TYR A C 1
ATOM 2087 O O . TYR A 1 281 ? -19.951 10.910 25.239 1.00 96.50 281 TYR A O 1
ATOM 2095 N N . GLY A 1 282 ? -20.876 10.925 27.279 1.00 93.62 282 GLY A N 1
ATOM 2096 C CA . GLY A 1 282 ? -22.269 11.028 26.823 1.00 93.62 282 GLY A CA 1
ATOM 2097 C C . GLY A 1 282 ? -22.977 9.691 26.579 1.00 93.62 282 GLY A C 1
ATOM 2098 O O . GLY A 1 282 ? -24.183 9.687 26.321 1.00 93.62 282 GLY A O 1
ATOM 2099 N N . LEU A 1 283 ? -22.278 8.561 26.708 1.00 95.56 283 LEU A N 1
ATOM 2100 C CA . LEU A 1 283 ? -22.875 7.231 26.649 1.00 95.56 283 LEU A CA 1
ATOM 2101 C C . LEU A 1 283 ? -23.498 6.883 28.006 1.00 95.56 283 LEU A C 1
ATOM 2103 O O . LEU A 1 283 ? -22.778 6.784 28.988 1.00 95.56 283 LEU A O 1
ATOM 2107 N N . ARG A 1 284 ? -24.820 6.683 28.075 1.00 95.81 284 ARG A N 1
ATOM 2108 C CA . ARG A 1 284 ? -25.520 6.382 29.339 1.00 95.81 284 ARG A CA 1
ATOM 2109 C C . ARG A 1 284 ? -25.310 4.937 29.781 1.00 95.81 284 ARG A C 1
ATOM 2111 O O . ARG A 1 284 ? -25.614 4.030 29.014 1.00 95.81 284 ARG A O 1
ATOM 2118 N N . GLY A 1 285 ? -24.902 4.723 31.027 1.00 95.88 285 GLY A N 1
ATOM 2119 C CA . GLY A 1 285 ? -24.715 3.396 31.609 1.00 95.88 285 GLY A CA 1
ATOM 2120 C C . GLY A 1 285 ? -23.444 3.276 32.443 1.00 95.88 285 GLY A C 1
ATOM 2121 O O . GLY A 1 285 ? -22.808 4.263 32.806 1.00 95.88 285 GLY A O 1
ATOM 2122 N N . LEU A 1 286 ? -23.086 2.040 32.775 1.00 97.81 286 LEU A N 1
ATOM 2123 C CA . LEU A 1 286 ? -21.836 1.708 33.447 1.00 97.81 286 LEU A CA 1
ATOM 2124 C C . LEU A 1 286 ? -21.026 0.820 32.505 1.00 97.81 286 LEU A C 1
ATOM 2126 O O . LEU A 1 286 ? -21.540 -0.204 32.072 1.00 97.81 286 LEU A O 1
ATOM 2130 N N . TYR A 1 287 ? -19.784 1.201 32.214 1.00 98.25 287 TYR A N 1
ATOM 2131 C CA . TYR A 1 287 ? -18.935 0.543 31.218 1.00 98.25 287 TYR A CA 1
ATOM 2132 C C . TYR A 1 287 ? -17.549 0.258 31.779 1.00 98.25 287 TYR A C 1
ATOM 2134 O O . TYR A 1 287 ? -17.056 0.997 32.630 1.00 98.25 287 TYR A O 1
ATOM 2142 N N . CYS A 1 288 ? -16.880 -0.782 31.288 1.00 98.38 288 CYS A N 1
ATOM 2143 C CA . CYS A 1 288 ? -15.476 -1.006 31.620 1.00 98.38 288 CYS A CA 1
ATOM 2144 C C . CYS A 1 288 ? -14.592 0.082 30.990 1.00 98.38 288 CYS A C 1
ATOM 2146 O O . CYS A 1 288 ? -14.716 0.380 29.802 1.00 98.38 288 CYS A O 1
ATOM 2148 N N . ARG A 1 289 ? -13.657 0.665 31.754 1.00 98.31 289 ARG A N 1
ATOM 2149 C CA . ARG A 1 289 ? -12.773 1.733 31.239 1.00 98.31 289 ARG A CA 1
ATOM 2150 C C . ARG A 1 289 ? -11.907 1.265 30.072 1.00 98.31 289 ARG A C 1
ATOM 2152 O O . ARG A 1 289 ? -11.619 2.037 29.164 1.00 98.31 289 ARG A O 1
ATOM 2159 N N . SER A 1 290 ? -11.517 -0.006 30.082 1.00 98.00 290 SER A N 1
ATOM 2160 C CA . SER A 1 290 ? -10.781 -0.659 28.998 1.00 98.00 290 SER A CA 1
ATOM 2161 C C . SER A 1 290 ? -11.577 -0.739 27.694 1.00 98.00 290 SER A C 1
ATOM 2163 O O . SER A 1 290 ? -10.998 -0.525 26.626 1.00 98.00 290 SER A O 1
ATOM 2165 N N . PHE A 1 291 ? -12.892 -0.974 27.776 1.00 98.12 291 PHE A N 1
ATOM 2166 C CA . PHE A 1 291 ? -13.795 -0.900 26.629 1.00 98.12 291 PHE A CA 1
ATOM 2167 C C . PHE A 1 291 ? -13.835 0.523 26.075 1.00 98.12 291 PHE A C 1
ATOM 2169 O O . PHE A 1 291 ? -13.512 0.724 24.909 1.00 98.12 291 PHE A O 1
ATOM 2176 N N . ILE A 1 292 ? -14.122 1.521 26.920 1.00 98.06 292 ILE A N 1
ATOM 2177 C CA . ILE A 1 292 ? -14.188 2.937 26.513 1.00 98.06 292 ILE A CA 1
ATOM 2178 C C . ILE A 1 292 ? -12.877 3.403 25.868 1.00 98.06 292 ILE A C 1
ATOM 2180 O O . ILE A 1 292 ? -12.891 4.057 24.825 1.00 98.06 292 ILE A O 1
ATOM 2184 N N . ALA A 1 293 ? -11.733 3.018 26.433 1.00 97.25 293 ALA A N 1
ATOM 2185 C CA . ALA A 1 293 ? -10.429 3.326 25.859 1.00 97.25 293 ALA A CA 1
ATOM 2186 C C . ALA A 1 293 ? -10.233 2.698 24.468 1.00 97.25 293 ALA A C 1
ATOM 2188 O O . ALA A 1 293 ? -9.663 3.337 23.583 1.00 97.25 293 ALA A O 1
ATOM 2189 N N . ASN A 1 294 ? -10.743 1.483 24.243 1.00 96.94 294 ASN A N 1
ATOM 2190 C CA . ASN A 1 294 ? -10.724 0.866 22.920 1.00 96.94 294 ASN A CA 1
ATOM 2191 C C . ASN A 1 294 ? -11.719 1.505 21.953 1.00 96.94 294 ASN A C 1
ATOM 2193 O O . ASN A 1 294 ? -11.353 1.687 20.800 1.00 96.94 294 ASN A O 1
ATOM 2197 N N . VAL A 1 295 ? -12.906 1.937 22.393 1.00 97.25 295 VAL A N 1
ATOM 2198 C CA . VAL A 1 295 ? -13.815 2.718 21.532 1.00 97.25 295 VAL A CA 1
ATOM 2199 C C . VAL A 1 295 ? -13.102 3.971 21.014 1.00 97.25 295 VAL A C 1
ATOM 2201 O O . VAL A 1 295 ? -13.155 4.266 19.824 1.00 97.25 295 VAL A O 1
ATOM 2204 N N . LYS A 1 296 ? -12.352 4.664 21.881 1.00 95.94 296 LYS A N 1
ATOM 2205 C CA . LYS A 1 296 ? -11.552 5.838 21.493 1.00 95.94 296 LYS A CA 1
ATOM 2206 C C . LYS A 1 296 ? -10.417 5.500 20.524 1.00 95.94 296 LYS A C 1
ATOM 2208 O O . LYS A 1 296 ? -10.131 6.287 19.626 1.00 95.94 296 LYS A O 1
ATOM 2213 N N . LEU A 1 297 ? -9.760 4.354 20.712 1.00 94.88 297 LEU A N 1
ATOM 2214 C CA . LEU A 1 297 ? -8.649 3.908 19.868 1.00 94.88 297 LEU A CA 1
ATOM 2215 C C . LEU A 1 297 ? -9.116 3.459 18.476 1.00 94.88 297 LEU A C 1
ATOM 2217 O O . LEU A 1 297 ? -8.505 3.836 17.482 1.00 94.88 297 LEU A O 1
ATOM 2221 N N . GLN A 1 298 ? -10.179 2.657 18.425 1.00 95.56 298 GLN A N 1
ATOM 2222 C CA . GLN A 1 298 ? -10.708 2.043 17.205 1.00 95.56 298 GLN A CA 1
ATOM 2223 C C . GLN A 1 298 ? -11.680 2.958 16.444 1.00 95.56 298 GLN A C 1
ATOM 2225 O O . GLN A 1 298 ? -11.959 2.740 15.270 1.00 95.56 298 GLN A O 1
ATOM 2230 N N . GLY A 1 299 ? -12.230 3.972 17.115 1.00 95.56 299 GLY A N 1
ATOM 2231 C CA . GLY A 1 299 ? -13.192 4.926 16.564 1.00 95.56 299 GLY A CA 1
ATOM 2232 C C . GLY A 1 299 ? -14.649 4.468 16.646 1.00 95.56 299 GLY A C 1
ATOM 2233 O O . GLY A 1 299 ? -15.530 5.314 16.758 1.00 95.56 299 GLY A O 1
ATOM 2234 N N . SER A 1 300 ? -14.929 3.162 16.642 1.00 97.25 300 SER A N 1
ATOM 2235 C CA . SER A 1 300 ? -16.295 2.629 16.747 1.00 97.25 300 SER A CA 1
ATOM 2236 C C . SER A 1 300 ? -16.346 1.318 17.534 1.00 97.25 300 SER A C 1
ATOM 2238 O O . SER A 1 300 ? -15.340 0.619 17.684 1.00 97.25 300 SER A O 1
ATOM 2240 N N . ALA A 1 301 ? -17.530 0.983 18.046 1.00 98.25 301 ALA A N 1
ATOM 2241 C CA . ALA A 1 301 ? -17.745 -0.197 18.874 1.00 98.25 301 ALA A CA 1
ATOM 2242 C C . ALA A 1 301 ? -19.177 -0.736 18.778 1.00 98.25 301 ALA A C 1
ATOM 2244 O O . ALA A 1 301 ? -20.082 -0.039 18.318 1.00 98.25 301 ALA A O 1
ATOM 2245 N N . ARG A 1 302 ? -19.377 -1.959 19.270 1.00 98.38 302 ARG A N 1
ATOM 2246 C CA . ARG A 1 302 ? -20.680 -2.597 19.461 1.00 98.38 302 ARG A CA 1
ATOM 2247 C C . ARG A 1 302 ? -20.907 -2.874 20.946 1.00 98.38 302 ARG A C 1
ATOM 2249 O O . ARG A 1 302 ? -20.053 -3.456 21.619 1.00 98.38 302 ARG A O 1
ATOM 2256 N N . LEU A 1 303 ? -22.054 -2.430 21.442 1.00 97.94 303 LEU A N 1
ATOM 2257 C CA . LEU A 1 303 ? -22.493 -2.616 22.822 1.00 97.94 303 LEU A CA 1
ATOM 2258 C C . LEU A 1 303 ? -23.085 -4.017 23.030 1.00 97.94 303 LEU A C 1
ATOM 2260 O O . LEU A 1 303 ? -23.462 -4.697 22.074 1.00 97.94 303 LEU A O 1
ATOM 2264 N N . GLY A 1 304 ? -23.231 -4.428 24.290 1.00 95.69 304 GLY A N 1
ATOM 2265 C CA . GLY A 1 304 ? -23.848 -5.704 24.667 1.00 95.69 304 GLY A CA 1
ATOM 2266 C C . GLY A 1 304 ? -25.327 -5.828 24.273 1.00 95.69 304 GLY A C 1
ATOM 2267 O O . GLY A 1 304 ? -25.821 -6.939 24.105 1.00 95.69 304 GLY A O 1
ATOM 2268 N N . ASP A 1 305 ? -26.021 -4.702 24.065 1.00 95.69 305 ASP A N 1
ATOM 2269 C CA . ASP A 1 305 ? -27.392 -4.657 23.526 1.00 95.69 305 ASP A CA 1
ATOM 2270 C C . ASP A 1 305 ? -27.450 -4.814 21.990 1.00 95.69 305 ASP A C 1
ATOM 2272 O O . ASP A 1 305 ? -28.527 -4.796 21.397 1.00 95.69 305 ASP A O 1
ATOM 2276 N N . GLY A 1 306 ? -26.291 -4.959 21.340 1.00 97.06 306 GLY A N 1
ATOM 2277 C CA . GLY A 1 306 ? -26.143 -5.105 19.898 1.00 97.06 306 GLY A CA 1
ATOM 2278 C C . GLY A 1 306 ? -26.071 -3.788 19.124 1.00 97.06 306 GLY A C 1
ATOM 2279 O O . GLY A 1 306 ? -25.757 -3.838 17.935 1.00 97.06 306 GLY A O 1
ATOM 2280 N N . SER A 1 307 ? -26.317 -2.637 19.759 1.00 97.62 307 SER A N 1
ATOM 2281 C CA . SER A 1 307 ? -26.233 -1.330 19.100 1.00 97.62 307 SER A CA 1
ATOM 2282 C C . SER A 1 307 ? -24.790 -0.875 18.882 1.00 97.62 307 SER A C 1
ATOM 2284 O O . SER A 1 307 ? -23.880 -1.240 19.629 1.00 97.62 307 SER A O 1
ATOM 2286 N N . PHE A 1 308 ? -24.577 -0.062 17.849 1.00 98.38 308 PHE A N 1
ATOM 2287 C CA . PHE A 1 308 ? -23.266 0.491 17.531 1.00 98.38 308 PHE A CA 1
ATOM 2288 C C . PHE A 1 308 ? -23.091 1.884 18.124 1.00 98.38 308 PHE A C 1
ATOM 2290 O O . PHE A 1 308 ? -24.044 2.655 18.256 1.00 98.38 308 PHE A O 1
ATOM 2297 N N . VAL A 1 309 ? -21.846 2.225 18.441 1.00 98.31 309 VAL A N 1
ATOM 2298 C CA . VAL A 1 309 ? -21.447 3.567 18.866 1.00 98.31 309 VAL A CA 1
ATOM 2299 C C . VAL A 1 309 ? -20.227 4.047 18.089 1.00 98.31 309 VAL A C 1
ATOM 2301 O O . VAL A 1 309 ? -19.373 3.249 17.701 1.00 98.31 309 VAL A O 1
ATOM 2304 N N . HIS A 1 310 ? -20.137 5.361 17.901 1.00 96.94 310 HIS A N 1
ATOM 2305 C CA . HIS A 1 310 ? -18.990 6.043 17.310 1.00 96.94 310 HIS A CA 1
ATOM 2306 C C . HIS A 1 310 ? -18.365 7.006 18.316 1.00 96.94 310 HIS A C 1
ATOM 2308 O O . HIS A 1 310 ? -19.084 7.668 19.068 1.00 96.94 310 HIS A O 1
ATOM 2314 N N . TYR A 1 311 ? -17.038 7.107 18.299 1.00 96.38 311 TYR A N 1
ATOM 2315 C CA . TYR A 1 311 ? -16.281 8.113 19.026 1.00 96.38 311 TYR A CA 1
ATOM 2316 C C . TYR A 1 311 ? -15.896 9.273 18.108 1.00 96.38 311 TYR A C 1
ATOM 2318 O O . TYR A 1 311 ? -15.139 9.122 17.152 1.00 96.38 311 TYR A O 1
ATOM 2326 N N . GLU A 1 312 ? -16.356 10.462 18.468 1.00 93.69 312 GLU A N 1
ATOM 2327 C CA . GLU A 1 312 ? -15.907 11.722 17.897 1.00 93.69 312 GLU A CA 1
ATOM 2328 C C . GLU A 1 312 ? -14.853 12.326 18.829 1.00 93.69 312 GLU A C 1
ATOM 2330 O O . GLU A 1 312 ? -15.070 12.466 20.030 1.00 93.69 312 GLU A O 1
ATOM 2335 N N . GLY A 1 313 ? -13.675 12.650 18.291 1.00 90.00 313 GLY A N 1
ATOM 2336 C CA . GLY A 1 313 ? -12.568 13.176 19.096 1.00 90.00 313 GLY A CA 1
ATOM 2337 C C . GLY A 1 313 ? -12.680 14.666 19.426 1.00 90.00 313 GLY A C 1
ATOM 2338 O O . GLY A 1 313 ? -11.953 15.154 20.290 1.00 90.00 313 GLY A O 1
ATOM 2339 N N . LYS A 1 314 ? -13.536 15.413 18.715 1.00 89.06 314 LYS A N 1
ATOM 2340 C CA . LYS A 1 314 ? -13.716 16.865 18.877 1.00 89.06 314 LYS A CA 1
ATOM 2341 C C . LYS A 1 314 ? -15.164 17.275 18.548 1.00 89.06 314 LYS A C 1
ATOM 2343 O O . LYS A 1 314 ? -15.458 17.442 17.368 1.00 89.06 314 LYS A O 1
ATOM 2348 N N . PRO A 1 315 ? -16.031 17.507 19.551 1.00 91.81 315 PRO A N 1
ATOM 2349 C CA . PRO A 1 315 ? -15.790 17.309 20.987 1.00 91.81 315 PRO A CA 1
ATOM 2350 C C . PRO A 1 315 ? -15.618 15.823 21.325 1.00 91.81 315 PRO A C 1
ATOM 2352 O O . PRO A 1 315 ? -16.126 14.987 20.591 1.00 91.81 315 PRO A O 1
ATOM 2355 N N . GLU A 1 316 ? -14.935 15.495 22.428 1.00 93.75 316 GLU A N 1
ATOM 2356 C CA . GLU A 1 316 ? -14.847 14.102 22.889 1.00 93.75 316 GLU A CA 1
ATOM 2357 C C . GLU A 1 316 ? -16.234 13.580 23.282 1.00 93.75 316 GLU A C 1
ATOM 2359 O O . GLU A 1 316 ? -16.759 13.924 24.344 1.00 93.75 316 GLU A O 1
ATOM 2364 N N . ARG A 1 317 ? -16.831 12.753 22.422 1.00 96.81 317 ARG A N 1
ATOM 2365 C CA . ARG A 1 317 ? -18.181 12.220 22.619 1.00 96.81 317 ARG A CA 1
ATOM 2366 C C . ARG A 1 317 ? -18.315 10.826 22.028 1.00 96.81 317 ARG A C 1
ATOM 2368 O O . ARG A 1 317 ? -17.787 10.549 20.956 1.00 96.81 317 ARG A O 1
ATOM 2375 N N . ILE A 1 318 ? -19.084 9.981 22.703 1.00 97.56 318 ILE A N 1
ATOM 2376 C CA . ILE A 1 318 ? -19.548 8.693 22.195 1.00 97.56 318 ILE A CA 1
ATOM 2377 C C . ILE A 1 318 ? -21.061 8.783 21.976 1.00 97.56 318 ILE A C 1
ATOM 2379 O O . ILE A 1 318 ? -21.798 9.202 22.869 1.00 97.56 318 ILE A O 1
ATOM 2383 N N . PHE A 1 319 ? -21.538 8.408 20.791 1.00 96.44 319 PHE A N 1
ATOM 2384 C CA . PHE A 1 319 ? -22.966 8.423 20.457 1.00 96.44 319 PHE A CA 1
ATOM 2385 C C . PHE A 1 319 ? -23.369 7.190 19.649 1.00 96.44 319 PHE A C 1
ATOM 2387 O O . PHE A 1 319 ? -22.542 6.593 18.962 1.00 96.44 319 PHE A O 1
ATOM 2394 N N . LYS A 1 320 ? -24.645 6.800 19.753 1.00 96.81 320 LYS A N 1
ATOM 2395 C CA . LYS A 1 320 ? -25.188 5.651 19.021 1.00 96.81 320 LYS A CA 1
ATOM 2396 C C . LYS A 1 320 ? -25.285 5.952 17.526 1.00 96.81 320 LYS A C 1
ATOM 2398 O O . LYS A 1 320 ? -25.680 7.050 17.139 1.00 96.81 320 LYS A O 1
ATOM 2403 N N . ILE A 1 321 ? -24.958 4.957 16.713 1.00 97.38 321 ILE A N 1
ATOM 2404 C CA . ILE A 1 321 ? -25.060 4.981 15.252 1.00 97.38 321 ILE A CA 1
ATOM 2405 C C . ILE A 1 321 ? -25.838 3.751 14.780 1.00 97.38 321 ILE A C 1
ATOM 2407 O O . ILE A 1 321 ? -25.937 2.759 15.502 1.00 97.38 321 ILE A O 1
ATOM 2411 N N . GLU A 1 322 ? -26.381 3.809 13.567 1.00 97.06 322 GLU A N 1
ATOM 2412 C CA . GLU A 1 322 ? -27.068 2.665 12.956 1.00 97.06 322 GLU A CA 1
ATOM 2413 C C . GLU A 1 322 ? -26.080 1.568 12.544 1.00 97.06 322 GLU A C 1
ATOM 2415 O O . GLU A 1 322 ? -26.310 0.392 12.806 1.00 97.06 322 GLU A O 1
ATOM 2420 N N . GLN A 1 323 ? -24.955 1.967 11.949 1.00 96.62 323 GLN A N 1
ATOM 2421 C CA . GLN A 1 323 ? -23.877 1.078 11.535 1.00 96.62 323 GLN A CA 1
ATOM 2422 C C . GLN A 1 323 ? -22.548 1.844 11.456 1.00 96.62 323 GLN A C 1
ATOM 2424 O O . GLN A 1 323 ? -22.552 3.056 11.215 1.00 96.62 323 GLN A O 1
ATOM 2429 N N . PRO A 1 324 ? -21.408 1.165 11.640 1.00 96.56 324 PRO A N 1
ATOM 2430 C CA . PRO A 1 324 ? -20.098 1.760 11.444 1.00 96.56 324 PRO A CA 1
ATOM 2431 C C . PRO A 1 324 ? -19.785 1.892 9.952 1.00 96.56 324 PRO A C 1
ATOM 2433 O O . PRO A 1 324 ? -19.916 0.943 9.179 1.00 96.56 324 PRO A O 1
ATOM 2436 N N . LEU A 1 325 ? -19.346 3.084 9.559 1.00 96.94 325 LEU A N 1
ATOM 2437 C CA . LEU A 1 325 ? -18.978 3.419 8.188 1.00 96.94 325 LEU A CA 1
ATOM 2438 C C . LEU A 1 325 ? -17.522 3.879 8.148 1.00 96.94 325 LEU A C 1
ATOM 2440 O O . LEU A 1 325 ? -17.028 4.480 9.105 1.00 96.94 325 LEU A O 1
ATOM 2444 N N . ALA A 1 326 ? -16.856 3.630 7.025 1.00 96.56 326 ALA A N 1
ATOM 2445 C CA . ALA A 1 326 ? -15.570 4.231 6.714 1.00 96.56 326 ALA A CA 1
ATOM 2446 C C . ALA A 1 326 ? -15.699 5.758 6.607 1.00 96.56 326 ALA A C 1
ATOM 2448 O O . ALA A 1 326 ? -16.785 6.312 6.415 1.00 96.56 326 ALA A O 1
ATOM 2449 N N . ALA A 1 327 ? -14.568 6.458 6.643 1.00 95.12 327 ALA A N 1
ATOM 2450 C CA . ALA A 1 327 ? -14.514 7.914 6.515 1.00 95.12 327 ALA A CA 1
ATOM 2451 C C . ALA A 1 327 ? -15.152 8.503 5.233 1.00 95.12 327 ALA A C 1
ATOM 2453 O O . ALA A 1 327 ? -15.364 9.718 5.163 1.00 95.12 327 ALA A O 1
ATOM 2454 N N . ASP A 1 328 ? -15.418 7.701 4.201 1.00 94.62 328 ASP A N 1
ATOM 2455 C CA . ASP A 1 328 ? -16.143 8.129 3.000 1.00 94.62 328 ASP A CA 1
ATOM 2456 C C . ASP A 1 328 ? -17.645 7.791 2.998 1.00 94.62 328 ASP A C 1
ATOM 2458 O O . ASP A 1 328 ? -18.331 8.154 2.044 1.00 94.62 328 ASP A O 1
ATOM 2462 N N . GLY A 1 329 ? -18.158 7.175 4.067 1.00 95.25 329 GLY A N 1
ATOM 2463 C CA . GLY A 1 329 ? -19.563 6.800 4.231 1.00 95.25 329 GLY A CA 1
ATOM 2464 C C . GLY A 1 329 ? -19.918 5.404 3.717 1.00 95.25 329 GLY A C 1
ATOM 2465 O O . GLY A 1 329 ? -21.083 5.021 3.781 1.00 95.25 329 GLY A O 1
ATOM 2466 N N . THR A 1 330 ? -18.955 4.632 3.212 1.00 96.50 330 THR A N 1
ATOM 2467 C CA . THR A 1 330 ? -19.190 3.245 2.784 1.00 96.50 330 THR A CA 1
ATOM 2468 C C . THR A 1 330 ? -19.061 2.258 3.948 1.00 96.50 330 THR A C 1
ATOM 2470 O O . THR A 1 330 ? -18.447 2.559 4.971 1.00 96.50 330 THR A O 1
ATOM 2473 N N . ALA A 1 331 ? -19.663 1.074 3.817 1.00 95.81 331 ALA A N 1
ATOM 2474 C CA . ALA A 1 331 ? -19.581 0.037 4.842 1.00 95.81 331 ALA A CA 1
ATOM 2475 C C . ALA A 1 331 ? -18.148 -0.503 4.988 1.00 95.81 331 ALA A C 1
ATOM 2477 O O . ALA A 1 331 ? -17.419 -0.652 4.004 1.00 95.81 331 ALA A O 1
ATOM 2478 N N . LEU A 1 332 ? -17.764 -0.833 6.222 1.00 97.31 332 LEU A N 1
ATOM 2479 C CA . LEU A 1 332 ? -16.507 -1.522 6.497 1.00 97.31 332 LEU A CA 1
ATOM 2480 C C . LEU A 1 332 ? -16.602 -2.986 6.044 1.00 97.31 332 LEU A C 1
ATOM 2482 O O . LEU A 1 332 ? -17.557 -3.685 6.380 1.00 97.31 332 LEU A O 1
ATOM 2486 N N . VAL A 1 333 ? -15.595 -3.470 5.318 1.00 97.81 333 VAL A N 1
ATOM 2487 C CA . VAL A 1 333 ? -15.511 -4.862 4.855 1.00 97.81 333 VAL A CA 1
ATOM 2488 C C . VAL A 1 333 ? -14.244 -5.497 5.416 1.00 97.81 333 VAL A C 1
ATOM 2490 O O . VAL A 1 333 ? -13.132 -5.053 5.122 1.00 97.81 333 VAL A O 1
ATOM 2493 N N . ALA A 1 334 ? -14.405 -6.528 6.248 1.00 98.00 334 ALA A N 1
ATOM 2494 C CA . ALA A 1 334 ? -13.284 -7.204 6.897 1.00 98.00 334 ALA A CA 1
ATOM 2495 C C . ALA A 1 334 ? -12.295 -7.771 5.861 1.00 98.00 334 ALA A C 1
ATOM 2497 O O . ALA A 1 334 ? -12.700 -8.347 4.852 1.00 98.00 334 ALA A O 1
ATOM 2498 N N . GLY A 1 335 ? -10.998 -7.567 6.092 1.00 97.75 335 GLY A N 1
ATOM 2499 C CA . GLY A 1 335 ? -9.917 -7.957 5.187 1.00 97.75 335 GLY A CA 1
ATOM 2500 C C . GLY A 1 335 ? -9.829 -7.133 3.897 1.00 97.75 335 GLY A C 1
ATOM 2501 O O . GLY A 1 335 ? -8.979 -7.418 3.059 1.00 97.75 335 GLY A O 1
ATOM 2502 N N . ARG A 1 336 ? -10.690 -6.121 3.709 1.00 98.06 336 ARG A N 1
ATOM 2503 C CA . ARG A 1 336 ? -10.779 -5.337 2.464 1.00 98.06 336 ARG A CA 1
ATOM 2504 C C . ARG A 1 336 ? -10.746 -3.834 2.687 1.00 98.06 336 ARG A C 1
ATOM 2506 O O . ARG A 1 336 ? -10.252 -3.123 1.824 1.00 98.06 336 ARG A O 1
ATOM 2513 N N . THR A 1 337 ? -11.265 -3.331 3.797 1.00 98.38 337 THR A N 1
ATOM 2514 C CA . THR A 1 337 ? -11.238 -1.901 4.117 1.00 98.38 337 THR A CA 1
ATOM 2515 C C . THR A 1 337 ? -9.942 -1.544 4.822 1.00 98.38 337 THR A C 1
ATOM 2517 O O . THR A 1 337 ? -9.552 -2.209 5.784 1.00 98.38 337 THR A O 1
ATOM 2520 N N . VAL A 1 338 ? -9.288 -0.477 4.362 1.00 98.19 338 VAL A N 1
ATOM 2521 C CA . VAL A 1 338 ? -8.100 0.045 5.023 1.00 98.19 338 VAL A CA 1
ATOM 2522 C C . VAL A 1 338 ? -8.201 1.526 5.374 1.00 98.19 338 VAL A C 1
ATOM 2524 O O . VAL A 1 338 ? -8.605 2.365 4.563 1.00 98.19 338 VAL A O 1
ATOM 2527 N N . ALA A 1 339 ? -7.759 1.859 6.586 1.00 97.81 339 ALA A N 1
ATOM 2528 C CA . ALA A 1 339 ? -7.538 3.231 7.001 1.00 97.81 339 ALA A CA 1
ATOM 2529 C C . ALA A 1 339 ? -6.162 3.708 6.533 1.00 97.81 339 ALA A C 1
ATOM 2531 O O . ALA A 1 339 ? -5.162 3.003 6.673 1.00 97.81 339 ALA A O 1
ATOM 2532 N N . ARG A 1 340 ? -6.098 4.927 5.989 1.00 97.19 340 ARG A N 1
ATOM 2533 C CA . ARG A 1 340 ? -4.883 5.460 5.350 1.00 97.19 340 ARG A CA 1
ATOM 2534 C C . ARG A 1 340 ? -4.620 6.927 5.669 1.00 97.19 340 ARG A C 1
ATOM 2536 O O . ARG A 1 340 ? -5.536 7.689 6.001 1.00 97.19 340 ARG A O 1
ATOM 2543 N N . ASP A 1 341 ? -3.383 7.368 5.441 1.00 97.12 341 ASP A N 1
ATOM 2544 C CA . ASP A 1 341 ? -3.049 8.795 5.392 1.00 97.12 341 ASP A CA 1
ATOM 2545 C C . ASP A 1 341 ? -3.453 9.412 4.030 1.00 97.12 341 ASP A C 1
ATOM 2547 O O . ASP A 1 341 ? -2.907 9.007 2.998 1.00 97.12 341 ASP A O 1
ATOM 2551 N N . PRO A 1 342 ? -4.369 10.408 3.987 1.00 95.88 342 PRO A N 1
ATOM 2552 C CA . PRO A 1 342 ? -4.773 11.077 2.741 1.00 95.88 342 PRO A CA 1
ATOM 2553 C C . PRO A 1 342 ? -3.638 11.785 2.006 1.00 95.88 342 PRO A C 1
ATOM 2555 O O . PRO A 1 342 ? -3.806 12.135 0.840 1.00 95.88 342 PRO A O 1
ATOM 2558 N N . LYS A 1 343 ? -2.517 12.061 2.679 1.00 95.62 343 LYS A N 1
ATOM 2559 C CA . LYS A 1 343 ? -1.349 12.688 2.057 1.00 95.62 343 LYS A CA 1
ATOM 2560 C C . LYS A 1 343 ? -0.538 11.700 1.217 1.00 95.62 343 LYS A C 1
ATOM 2562 O O . LYS A 1 343 ? 0.147 12.148 0.299 1.00 95.62 343 LYS A O 1
ATOM 2567 N N . VAL A 1 344 ? -0.624 10.401 1.525 1.00 96.06 344 VAL A N 1
ATOM 2568 C CA . VAL A 1 344 ? 0.105 9.326 0.833 1.00 96.06 344 VAL A CA 1
ATOM 2569 C C . VAL A 1 344 ? -0.781 8.606 -0.176 1.00 96.06 344 VAL A C 1
ATOM 2571 O O . VAL A 1 344 ? -0.411 8.516 -1.339 1.00 96.06 344 VAL A O 1
ATOM 2574 N N . VAL A 1 345 ? -1.970 8.154 0.223 1.00 96.19 345 VAL A N 1
ATOM 2575 C CA . VAL A 1 345 ? -2.954 7.595 -0.716 1.00 96.19 345 VAL A CA 1
ATOM 2576 C C . VAL A 1 345 ? -4.060 8.631 -0.890 1.00 96.19 345 VAL A C 1
ATOM 2578 O O . VAL A 1 345 ? -4.931 8.802 -0.032 1.00 96.19 345 VAL A O 1
ATOM 2581 N N . ARG A 1 346 ? -3.962 9.411 -1.968 1.00 92.56 346 ARG A N 1
ATOM 2582 C CA . ARG A 1 346 ? -4.833 10.562 -2.236 1.00 92.56 346 ARG A CA 1
ATOM 2583 C C . ARG A 1 346 ? -6.141 10.100 -2.865 1.00 92.56 346 ARG A C 1
ATOM 2585 O O . ARG A 1 346 ? -6.162 9.144 -3.625 1.00 92.56 346 ARG A O 1
ATOM 2592 N N . GLY A 1 347 ? -7.222 10.823 -2.584 1.00 88.50 347 GLY A N 1
ATOM 2593 C CA . GLY A 1 347 ? -8.567 10.479 -3.056 1.00 88.50 347 GLY A CA 1
ATOM 2594 C C . GLY A 1 347 ? -9.410 9.770 -1.996 1.00 88.50 347 GLY A C 1
ATOM 2595 O O . GLY A 1 347 ? -8.969 9.556 -0.865 1.00 88.50 347 GLY A O 1
ATOM 2596 N N . ARG A 1 348 ? -10.663 9.481 -2.334 1.00 88.75 348 ARG A N 1
ATOM 2597 C CA . ARG A 1 348 ? -11.580 8.645 -1.541 1.00 88.75 348 ARG A CA 1
ATOM 2598 C C . ARG A 1 348 ? -11.772 7.333 -2.299 1.00 88.75 348 ARG A C 1
ATOM 2600 O O . ARG A 1 348 ? -11.681 7.364 -3.521 1.00 88.75 348 ARG A O 1
ATOM 2607 N N . ASN A 1 349 ? -12.045 6.238 -1.591 1.00 94.12 349 ASN A N 1
ATOM 2608 C CA . ASN A 1 349 ? -12.334 4.942 -2.209 1.00 94.12 349 ASN A CA 1
ATOM 2609 C C . ASN A 1 349 ? -11.248 4.469 -3.202 1.00 94.12 349 ASN A C 1
ATOM 2611 O O . ASN A 1 349 ? -11.542 4.068 -4.324 1.00 94.12 349 ASN A O 1
ATOM 2615 N N . VAL A 1 350 ? -9.972 4.581 -2.817 1.00 95.94 350 VAL A N 1
ATOM 2616 C CA . VAL A 1 350 ? -8.858 4.210 -3.704 1.00 95.94 350 VAL A CA 1
ATOM 2617 C C . VAL A 1 350 ? -8.667 2.700 -3.669 1.00 95.94 350 VAL A C 1
ATOM 2619 O O . VAL A 1 350 ? -8.379 2.149 -2.607 1.00 95.94 350 VAL A O 1
ATOM 2622 N N . 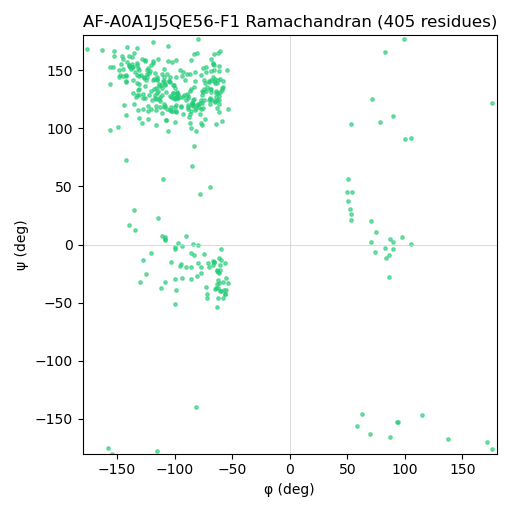ALA A 1 351 ? -8.794 2.037 -4.815 1.00 97.12 351 ALA A N 1
ATOM 2623 C CA . ALA A 1 351 ? -8.432 0.631 -4.937 1.00 97.12 351 ALA A CA 1
ATOM 2624 C C . ALA A 1 351 ? -6.908 0.468 -4.839 1.00 97.12 351 ALA A C 1
ATOM 2626 O O . ALA A 1 351 ? -6.145 1.215 -5.460 1.00 97.12 351 ALA A O 1
ATOM 2627 N N . MET A 1 352 ? -6.470 -0.501 -4.043 1.00 96.94 352 MET A N 1
ATOM 2628 C CA . MET A 1 352 ? -5.062 -0.828 -3.847 1.00 96.94 352 MET A CA 1
ATOM 2629 C C . MET A 1 352 ? -4.873 -2.337 -3.863 1.00 96.94 352 MET A C 1
ATOM 2631 O O . MET A 1 352 ? -5.759 -3.065 -3.432 1.00 96.94 352 MET A O 1
ATOM 2635 N N . THR A 1 353 ? -3.693 -2.793 -4.258 1.00 97.38 353 THR A N 1
ATOM 2636 C CA . THR A 1 353 ? -3.273 -4.187 -4.095 1.00 97.38 353 THR A CA 1
ATOM 2637 C C . THR A 1 353 ? -2.086 -4.217 -3.139 1.00 97.38 353 THR A C 1
ATOM 2639 O O . THR A 1 353 ? -1.143 -3.435 -3.295 1.00 97.38 353 THR A O 1
ATOM 2642 N N . LEU A 1 354 ? -2.142 -5.090 -2.132 1.00 96.44 354 LEU A N 1
ATOM 2643 C CA . LEU A 1 354 ? -1.101 -5.281 -1.120 1.00 96.44 354 LEU A CA 1
ATOM 2644 C C . LEU A 1 354 ? -0.549 -6.708 -1.193 1.00 96.44 354 LEU A C 1
ATOM 2646 O O . LEU A 1 354 ? -1.315 -7.671 -1.257 1.00 96.44 354 LEU A O 1
ATOM 2650 N N . ASP A 1 355 ? 0.776 -6.851 -1.156 1.00 94.56 355 ASP A N 1
ATOM 2651 C CA . ASP A 1 355 ? 1.432 -8.155 -1.297 1.00 94.56 355 ASP A CA 1
ATOM 2652 C C . ASP A 1 355 ? 1.027 -9.082 -0.146 1.00 94.56 355 ASP A C 1
ATOM 2654 O O . ASP A 1 355 ? 1.066 -8.675 1.008 1.00 94.56 355 ASP A O 1
ATOM 2658 N N . GLY A 1 356 ? 0.606 -10.311 -0.439 1.00 92.38 356 GLY A N 1
ATOM 2659 C CA . GLY A 1 356 ? 0.137 -11.272 0.569 1.00 92.38 356 GLY A CA 1
ATOM 2660 C C . GLY A 1 356 ? -1.257 -11.017 1.170 1.00 92.38 356 GLY A C 1
ATOM 2661 O O . GLY A 1 356 ? -1.744 -11.875 1.902 1.00 92.38 356 GLY A O 1
ATOM 2662 N N . ILE A 1 357 ? -1.920 -9.897 0.856 1.00 95.19 357 ILE A N 1
ATOM 2663 C CA . ILE A 1 357 ? -3.320 -9.624 1.254 1.00 95.19 357 ILE A CA 1
ATOM 2664 C C . ILE A 1 357 ? -4.253 -9.628 0.035 1.00 95.19 357 ILE A C 1
ATOM 2666 O O . ILE A 1 357 ? -5.371 -10.132 0.115 1.00 95.19 357 ILE A O 1
ATOM 2670 N N . GLY A 1 358 ? -3.789 -9.107 -1.103 1.00 95.88 358 GLY A N 1
ATOM 2671 C CA . GLY A 1 358 ? -4.587 -8.918 -2.312 1.00 95.88 358 GLY A CA 1
ATOM 2672 C C . GLY A 1 358 ? -5.210 -7.526 -2.378 1.00 95.88 358 GLY A C 1
ATOM 2673 O O . GLY A 1 358 ? -4.657 -6.558 -1.846 1.00 95.88 358 GLY A O 1
ATOM 2674 N N . ASP A 1 359 ? -6.343 -7.413 -3.069 1.00 97.38 359 ASP A N 1
ATOM 2675 C CA . ASP A 1 359 ? -6.981 -6.114 -3.273 1.00 97.38 359 ASP A CA 1
ATOM 2676 C C . ASP A 1 359 ? -7.670 -5.611 -2.000 1.00 97.38 359 ASP A C 1
ATOM 2678 O O . ASP A 1 359 ? -8.313 -6.360 -1.263 1.00 97.38 359 ASP A O 1
ATOM 2682 N N . VAL A 1 360 ? -7.571 -4.313 -1.760 1.00 98.12 360 VAL A N 1
ATOM 2683 C CA . VAL A 1 360 ? -8.183 -3.592 -0.648 1.00 98.12 360 VAL A CA 1
ATOM 2684 C C . VAL A 1 360 ? -8.682 -2.232 -1.133 1.00 98.12 360 VAL A C 1
ATOM 2686 O O . VAL A 1 360 ? -8.389 -1.785 -2.244 1.00 98.12 360 VAL A O 1
ATOM 2689 N N . VAL A 1 361 ? -9.446 -1.559 -0.285 1.00 98.00 361 VAL A N 1
ATOM 2690 C CA . VAL A 1 361 ? -10.015 -0.244 -0.540 1.00 98.00 361 VAL A CA 1
ATOM 2691 C C . VAL A 1 361 ? -9.561 0.714 0.551 1.00 98.00 361 VAL A C 1
ATOM 2693 O O . VAL A 1 361 ? -9.863 0.538 1.729 1.00 98.00 361 VAL A O 1
ATOM 2696 N N . ALA A 1 362 ? -8.848 1.757 0.141 1.00 97.69 362 ALA A N 1
ATOM 2697 C CA . ALA A 1 362 ? -8.389 2.859 0.975 1.00 97.69 362 ALA A CA 1
ATOM 2698 C C . ALA A 1 362 ? -9.485 3.933 1.115 1.00 97.69 362 ALA A C 1
ATOM 2700 O O . ALA A 1 362 ? -9.380 5.054 0.601 1.00 97.69 362 ALA A O 1
ATOM 2701 N N . ASN A 1 363 ? -10.571 3.570 1.796 1.00 97.06 363 ASN A N 1
ATOM 2702 C CA . ASN A 1 363 ? -11.742 4.416 2.043 1.00 97.06 363 ASN A CA 1
ATOM 2703 C C . ASN A 1 363 ? -11.811 4.993 3.466 1.00 97.06 363 ASN A C 1
ATOM 2705 O O . ASN A 1 363 ? -12.536 5.967 3.683 1.00 97.06 363 ASN A O 1
ATOM 2709 N N . ASP A 1 364 ? -11.030 4.469 4.415 1.00 97.38 364 ASP A N 1
ATOM 2710 C CA . ASP A 1 364 ? -11.107 4.876 5.818 1.00 97.38 364 ASP A CA 1
ATOM 2711 C C . ASP A 1 364 ? -9.929 5.762 6.282 1.00 97.38 364 ASP A C 1
ATOM 2713 O O . ASP A 1 364 ? -8.947 5.996 5.560 1.00 97.38 364 ASP A O 1
ATOM 2717 N N . ARG A 1 365 ? -10.025 6.328 7.492 1.00 95.31 365 ARG A N 1
ATOM 2718 C CA . ARG A 1 365 ? -9.028 7.236 8.079 1.00 95.31 365 ARG A CA 1
ATOM 2719 C C . ARG A 1 365 ? -8.912 7.046 9.584 1.00 95.31 365 ARG A C 1
ATOM 2721 O O . ARG A 1 365 ? -9.904 6.914 10.281 1.00 95.31 365 ARG A O 1
ATOM 2728 N N . GLY A 1 366 ? -7.695 7.208 10.096 1.00 91.12 366 GLY A N 1
ATOM 2729 C CA . GLY A 1 366 ? -7.436 7.270 11.532 1.00 91.12 366 GLY A CA 1
ATOM 2730 C C . GLY A 1 366 ? -6.523 8.434 11.897 1.00 91.12 366 GLY A C 1
ATOM 2731 O O . GLY A 1 366 ? -5.601 8.792 11.156 1.00 91.12 366 GLY A O 1
ATOM 2732 N N . GLY A 1 367 ? -6.748 9.030 13.069 1.00 88.62 367 GLY A N 1
ATOM 2733 C CA . GLY A 1 367 ? -5.908 10.114 13.587 1.00 88.62 367 GLY A CA 1
ATOM 2734 C C . GLY A 1 367 ? -4.434 9.709 13.703 1.00 88.62 367 GLY A C 1
ATOM 2735 O O . GLY A 1 367 ? -3.557 10.485 13.324 1.00 88.62 367 GLY A O 1
ATOM 2736 N N . ALA A 1 368 ? -4.179 8.467 14.126 1.00 90.12 368 ALA A N 1
ATOM 2737 C CA . ALA A 1 368 ? -2.846 7.885 14.286 1.00 90.12 368 ALA A CA 1
ATOM 2738 C C . ALA A 1 368 ? -2.261 7.268 12.999 1.00 90.12 368 ALA A C 1
ATOM 2740 O O . ALA A 1 368 ? -1.093 6.876 12.980 1.00 90.12 368 ALA A O 1
ATOM 2741 N N . ILE A 1 369 ? -3.047 7.187 11.922 1.00 94.94 369 ILE A N 1
ATOM 2742 C CA . ILE A 1 369 ? -2.592 6.649 10.639 1.00 94.94 369 ILE A CA 1
ATOM 2743 C C . ILE A 1 369 ? -1.973 7.793 9.838 1.00 94.94 369 ILE A C 1
ATOM 2745 O O . ILE A 1 369 ? -2.650 8.763 9.470 1.00 94.94 369 ILE A O 1
ATOM 2749 N N . LYS A 1 370 ? -0.646 7.731 9.690 1.00 95.62 370 LYS A N 1
ATOM 2750 C CA . LYS A 1 370 ? 0.204 8.790 9.135 1.00 95.62 370 LYS A CA 1
ATOM 2751 C C . LYS A 1 370 ? 1.329 8.204 8.287 1.00 95.62 370 LYS A C 1
ATOM 2753 O O . LYS A 1 370 ? 1.892 7.168 8.636 1.00 95.62 370 LYS A O 1
ATOM 2758 N N . GLY A 1 371 ? 1.688 8.905 7.216 1.00 96.12 371 GLY A N 1
ATOM 2759 C CA . GLY A 1 371 ? 2.697 8.471 6.257 1.00 96.12 371 GLY A CA 1
ATOM 2760 C C . GLY A 1 371 ? 2.300 7.176 5.547 1.00 96.12 371 GLY A C 1
ATOM 2761 O O . GLY A 1 371 ? 1.124 6.924 5.297 1.00 96.12 371 GLY A O 1
ATOM 2762 N N . TYR A 1 372 ? 3.292 6.341 5.239 1.00 96.81 372 TYR A N 1
ATOM 2763 C CA . TYR A 1 372 ? 3.120 5.026 4.609 1.00 96.81 372 TYR A CA 1
ATOM 2764 C C . TYR A 1 372 ? 2.656 3.967 5.622 1.00 96.81 372 TYR A C 1
ATOM 2766 O O . TYR A 1 372 ? 3.188 2.859 5.684 1.00 96.81 372 TYR A O 1
ATOM 2774 N N . ARG A 1 373 ? 1.695 4.330 6.474 1.00 96.19 373 ARG A N 1
ATOM 2775 C CA . ARG A 1 373 ? 1.027 3.419 7.400 1.00 96.19 373 ARG A CA 1
ATOM 2776 C C . ARG A 1 373 ? -0.392 3.177 6.916 1.00 96.19 373 ARG A C 1
ATOM 2778 O O . ARG A 1 373 ? -1.085 4.122 6.537 1.00 96.19 373 ARG A O 1
ATOM 2785 N N . ILE A 1 374 ? -0.806 1.923 6.980 1.00 96.94 374 ILE A N 1
ATOM 2786 C CA . ILE A 1 374 ? -2.157 1.478 6.674 1.00 96.94 374 ILE A CA 1
ATOM 2787 C C . ILE A 1 374 ? -2.670 0.666 7.864 1.00 96.94 374 ILE A C 1
ATOM 2789 O O . ILE A 1 374 ? -1.899 -0.026 8.526 1.00 96.94 374 ILE A O 1
ATOM 2793 N N . ASP A 1 375 ? -3.956 0.777 8.163 1.00 97.44 375 ASP A N 1
ATOM 2794 C CA . ASP A 1 375 ? -4.627 -0.066 9.151 1.00 97.44 375 ASP A CA 1
ATOM 2795 C C . ASP A 1 375 ? -5.649 -0.937 8.432 1.00 97.44 375 ASP A C 1
ATOM 2797 O O . ASP A 1 375 ? -6.477 -0.396 7.705 1.00 97.44 375 ASP A O 1
ATOM 2801 N N . LEU A 1 376 ? -5.585 -2.258 8.588 1.00 98.12 376 LEU A N 1
ATOM 2802 C CA . LEU A 1 376 ? -6.535 -3.180 7.966 1.00 98.12 376 LEU A CA 1
ATOM 2803 C C . LEU A 1 376 ? -7.691 -3.461 8.919 1.00 98.12 376 LEU A C 1
ATOM 2805 O O . LEU A 1 376 ? -7.472 -3.876 10.058 1.00 98.12 376 LEU A O 1
ATOM 2809 N N . TYR A 1 377 ? -8.913 -3.256 8.438 1.00 98.50 377 TYR A N 1
ATOM 2810 C CA . TYR A 1 377 ? -10.104 -3.621 9.183 1.00 98.50 377 TYR A CA 1
ATOM 2811 C C . TYR A 1 377 ? -10.288 -5.135 9.133 1.00 98.50 377 TYR A C 1
ATOM 2813 O O . TYR A 1 377 ? -10.521 -5.674 8.053 1.00 98.50 377 TYR A O 1
ATOM 2821 N N . ASN A 1 378 ? -10.241 -5.824 10.274 1.00 98.19 378 ASN A N 1
ATOM 2822 C CA . ASN A 1 378 ? -10.390 -7.288 10.315 1.00 98.19 378 ASN A CA 1
ATOM 2823 C C . ASN A 1 378 ? -11.715 -7.782 10.912 1.00 98.19 378 ASN A C 1
ATOM 2825 O O . ASN A 1 378 ? -11.897 -8.988 11.064 1.00 98.19 378 ASN A O 1
ATOM 2829 N N . GLY A 1 379 ? -12.652 -6.884 11.220 1.00 97.88 379 GLY A N 1
ATOM 2830 C CA . GLY A 1 379 ? -13.978 -7.249 11.722 1.00 97.88 379 GLY A CA 1
ATOM 2831 C C . GLY A 1 379 ? -14.239 -6.779 13.149 1.00 97.88 379 GLY A C 1
ATOM 2832 O O . GLY A 1 379 ? -13.804 -5.702 13.561 1.00 97.88 379 GLY A O 1
ATOM 2833 N N . GLU A 1 380 ? -15.004 -7.572 13.894 1.00 97.56 380 GLU A N 1
ATOM 2834 C CA . GLU A 1 380 ? -15.459 -7.244 15.245 1.00 97.56 380 GLU A CA 1
ATOM 2835 C C . GLU A 1 380 ? -14.637 -7.972 16.314 1.00 97.56 380 GLU A C 1
ATOM 2837 O O . GLU A 1 380 ? -14.363 -9.169 16.217 1.00 97.56 380 GLU A O 1
ATOM 2842 N N . GLY A 1 381 ? -14.287 -7.237 17.366 1.00 97.44 381 GLY A N 1
ATOM 2843 C CA . GLY A 1 381 ? -13.698 -7.762 18.586 1.00 97.44 381 GLY A CA 1
ATOM 2844 C C . GLY A 1 381 ? -12.193 -7.997 18.530 1.00 97.44 381 GLY A C 1
ATOM 2845 O O . GLY A 1 381 ? -11.549 -8.050 17.483 1.00 97.44 381 GLY A O 1
ATOM 2846 N N . ALA A 1 382 ? -11.607 -8.188 19.707 1.00 95.00 382 ALA A N 1
ATOM 2847 C CA . ALA A 1 382 ? -10.181 -8.409 19.897 1.00 95.00 382 ALA A CA 1
ATOM 2848 C C . ALA A 1 382 ? -9.679 -9.684 19.197 1.00 95.00 382 ALA A C 1
ATOM 2850 O O . ALA A 1 382 ? -8.495 -9.781 18.870 1.00 95.00 382 ALA A O 1
ATOM 2851 N N . ALA A 1 383 ? -10.557 -10.663 18.953 1.00 96.56 383 ALA A N 1
ATOM 2852 C CA . ALA A 1 383 ? -10.221 -11.872 18.205 1.00 96.56 383 ALA A CA 1
ATOM 2853 C C . ALA A 1 383 ? -9.819 -11.571 16.749 1.00 96.56 383 ALA A C 1
ATOM 2855 O O . ALA A 1 383 ? -8.902 -12.217 16.248 1.00 96.56 383 ALA A O 1
ATOM 2856 N N . ALA A 1 384 ? -10.418 -10.556 16.113 1.00 97.38 384 ALA A N 1
ATOM 2857 C CA . ALA A 1 384 ? -10.134 -10.171 14.728 1.00 97.38 384 ALA A CA 1
ATOM 2858 C C . ALA A 1 384 ? -8.681 -9.710 14.501 1.00 97.38 384 ALA A C 1
ATOM 2860 O O . ALA A 1 384 ? -8.114 -9.906 13.427 1.00 97.38 384 ALA A O 1
ATOM 2861 N N . CYS A 1 385 ? -8.056 -9.122 15.525 1.00 96.00 385 CYS A N 1
ATOM 2862 C CA . CYS A 1 385 ? -6.669 -8.651 15.471 1.00 96.00 385 CYS A CA 1
ATOM 2863 C C . CYS A 1 385 ? -5.694 -9.511 16.287 1.00 96.00 385 CYS A C 1
ATOM 2865 O O . CYS A 1 385 ? -4.512 -9.171 16.410 1.00 96.00 385 CYS A O 1
ATOM 2867 N N . ARG A 1 386 ? -6.155 -10.620 16.876 1.00 94.31 386 ARG A N 1
ATOM 2868 C CA . ARG A 1 386 ? -5.313 -11.459 17.731 1.00 94.31 386 ARG A CA 1
ATOM 2869 C C . ARG A 1 386 ? -4.190 -12.088 16.909 1.00 94.31 386 ARG A C 1
ATOM 2871 O O . ARG A 1 386 ? -4.440 -12.819 15.961 1.00 94.31 386 ARG A O 1
ATOM 2878 N N . GLY A 1 387 ? -2.946 -11.836 17.313 1.00 91.25 387 GLY A N 1
ATOM 2879 C CA . GLY A 1 387 ? -1.768 -12.393 16.642 1.00 91.25 387 GLY A CA 1
ATOM 2880 C C . GLY A 1 387 ? -1.431 -11.735 15.303 1.00 91.25 387 GLY A C 1
ATOM 2881 O O . GLY A 1 387 ? -0.577 -12.253 14.588 1.00 91.25 387 GLY A O 1
ATOM 2882 N N . TYR A 1 388 ? -2.057 -10.603 14.960 1.00 92.75 388 TYR A N 1
ATOM 2883 C CA . TYR A 1 388 ? -1.722 -9.887 13.734 1.00 92.75 388 TYR A CA 1
ATOM 2884 C C . TYR A 1 388 ? -0.255 -9.433 13.758 1.00 92.75 388 TYR A C 1
ATOM 2886 O O . TYR A 1 388 ? 0.187 -8.750 14.684 1.00 92.75 388 TYR A O 1
ATOM 2894 N N . ALA A 1 389 ? 0.506 -9.829 12.737 1.00 91.62 389 ALA A N 1
ATOM 2895 C CA . ALA A 1 389 ? 1.965 -9.711 12.728 1.00 91.62 389 ALA A CA 1
ATOM 2896 C C . ALA A 1 389 ? 2.488 -8.280 12.506 1.00 91.62 389 ALA A C 1
ATOM 2898 O O . ALA A 1 389 ? 3.689 -8.053 12.633 1.00 91.62 389 ALA A O 1
ATOM 2899 N N . ASN A 1 390 ? 1.605 -7.328 12.179 1.00 93.12 390 ASN A N 1
ATOM 2900 C CA . ASN A 1 390 ? 1.948 -5.958 11.782 1.00 93.12 390 ASN A CA 1
ATOM 2901 C C . ASN A 1 390 ? 3.011 -5.913 10.662 1.00 93.12 390 ASN A C 1
ATOM 2903 O O . ASN A 1 390 ? 4.088 -5.338 10.854 1.00 93.12 390 ASN A O 1
ATOM 2907 N N . PRO A 1 391 ? 2.758 -6.572 9.512 1.00 94.19 391 PRO A N 1
ATOM 2908 C CA . PRO A 1 391 ? 3.753 -6.684 8.457 1.00 94.19 391 PRO A CA 1
ATOM 2909 C C . PRO A 1 391 ? 4.039 -5.335 7.791 1.00 94.19 391 PRO A C 1
ATOM 2911 O O . PRO A 1 391 ? 3.213 -4.423 7.811 1.00 94.19 391 PRO A O 1
ATOM 2914 N N . THR A 1 392 ? 5.193 -5.236 7.135 1.00 94.94 392 THR A N 1
ATOM 2915 C CA . THR A 1 392 ? 5.400 -4.248 6.071 1.00 94.94 392 THR A CA 1
ATOM 2916 C C . THR A 1 392 ? 5.183 -4.967 4.751 1.00 94.94 392 THR A C 1
ATOM 2918 O O . THR A 1 392 ? 5.808 -6.001 4.535 1.00 94.94 392 THR A O 1
ATOM 2921 N N . LEU A 1 393 ? 4.327 -4.445 3.876 1.00 95.31 393 LEU A N 1
ATOM 2922 C CA . LEU A 1 393 ? 3.998 -5.079 2.595 1.00 95.31 393 LEU A CA 1
ATOM 2923 C C . LEU A 1 393 ? 4.268 -4.122 1.441 1.00 95.31 393 LEU A C 1
ATOM 2925 O O . LEU A 1 393 ? 4.153 -2.908 1.604 1.00 95.31 393 LEU A O 1
ATOM 2929 N N . ILE A 1 394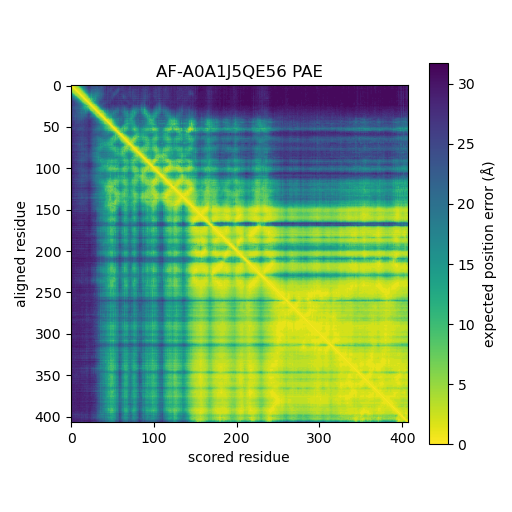 ? 4.613 -4.655 0.271 1.00 96.56 394 ILE A N 1
ATOM 2930 C CA . ILE A 1 394 ? 4.622 -3.854 -0.955 1.00 96.56 394 ILE A CA 1
ATOM 2931 C C . ILE A 1 394 ? 3.175 -3.543 -1.330 1.00 96.56 394 ILE A C 1
ATOM 2933 O O . ILE A 1 394 ? 2.306 -4.402 -1.198 1.00 96.56 394 ILE A O 1
ATOM 2937 N N . GLY A 1 395 ? 2.917 -2.319 -1.782 1.00 96.00 395 GLY A N 1
ATOM 2938 C CA . GLY A 1 395 ? 1.595 -1.901 -2.223 1.00 96.00 395 GLY A CA 1
ATOM 2939 C C . GLY A 1 395 ? 1.634 -1.056 -3.485 1.00 96.00 395 GLY A C 1
ATOM 2940 O O . GLY A 1 395 ? 2.609 -0.351 -3.754 1.00 96.00 395 GLY A O 1
ATOM 2941 N N . ALA A 1 396 ? 0.543 -1.113 -4.237 1.00 96.19 396 ALA A N 1
ATOM 2942 C CA . ALA A 1 396 ? 0.299 -0.269 -5.396 1.00 96.19 396 ALA A CA 1
ATOM 2943 C C . ALA A 1 396 ? -1.152 0.204 -5.398 1.00 96.19 396 ALA A C 1
ATOM 2945 O O . ALA A 1 396 ? -2.041 -0.475 -4.882 1.00 96.19 396 ALA A O 1
ATOM 2946 N N . CYS A 1 397 ? -1.376 1.379 -5.969 1.00 96.12 397 CYS A N 1
ATOM 2947 C CA . CYS A 1 397 ? -2.709 1.913 -6.199 1.00 96.12 397 CYS A CA 1
ATOM 2948 C C . CYS A 1 397 ? -3.167 1.513 -7.603 1.00 96.12 397 CYS A C 1
ATOM 2950 O O . CYS A 1 397 ? -2.341 1.390 -8.501 1.00 96.12 397 CYS A O 1
ATOM 2952 N N . ALA A 1 398 ? -4.468 1.308 -7.808 1.00 92.69 398 ALA A N 1
ATOM 2953 C CA . ALA A 1 398 ? -4.993 1.045 -9.149 1.00 92.69 398 ALA A CA 1
ATOM 2954 C C . ALA A 1 398 ? -4.729 2.246 -10.076 1.00 92.69 398 ALA A C 1
ATOM 2956 O O . ALA A 1 398 ? -4.191 2.094 -11.170 1.00 92.69 398 ALA A O 1
ATOM 2957 N N . ASP A 1 399 ? -5.007 3.452 -9.577 1.00 88.62 399 ASP A N 1
ATOM 2958 C CA . ASP A 1 399 ? -4.638 4.696 -10.244 1.00 88.62 399 ASP A CA 1
ATOM 2959 C C . ASP A 1 399 ? -3.236 5.120 -9.807 1.00 88.62 399 ASP A C 1
ATOM 2961 O O . ASP A 1 399 ? -2.963 5.265 -8.611 1.00 88.62 399 ASP A O 1
ATOM 2965 N N . THR A 1 400 ? -2.340 5.348 -10.770 1.00 89.00 400 THR A N 1
ATOM 2966 C CA . THR A 1 400 ? -0.956 5.742 -10.475 1.00 89.00 400 THR A CA 1
ATOM 2967 C C . THR A 1 400 ? -0.915 7.111 -9.800 1.00 89.00 400 THR A C 1
ATOM 2969 O O . THR A 1 400 ? -1.364 8.111 -10.358 1.00 89.00 400 THR A O 1
ATOM 2972 N N . GLN A 1 401 ? -0.308 7.173 -8.614 1.00 87.38 401 GLN A N 1
ATOM 2973 C CA . GLN A 1 401 ? -0.060 8.408 -7.873 1.00 87.38 401 GLN A CA 1
ATOM 2974 C C . GLN A 1 401 ? 1.436 8.556 -7.586 1.00 87.38 401 GLN A C 1
ATOM 2976 O O . GLN A 1 401 ? 2.155 7.575 -7.403 1.00 87.38 401 GLN A O 1
ATOM 2981 N N . GLU A 1 402 ? 1.926 9.791 -7.450 1.00 88.00 402 GLU A N 1
ATOM 2982 C CA . GLU A 1 402 ? 3.337 10.017 -7.093 1.00 88.00 402 GLU A CA 1
ATOM 2983 C C . GLU A 1 402 ? 3.745 9.372 -5.763 1.00 88.00 402 GLU A C 1
ATOM 2985 O O . GLU A 1 402 ? 4.901 8.979 -5.597 1.00 88.00 402 GLU A O 1
ATOM 2990 N N . THR A 1 403 ? 2.801 9.295 -4.825 1.00 89.19 403 THR A N 1
ATOM 2991 C CA . THR A 1 403 ? 2.965 8.792 -3.456 1.00 89.19 403 THR A CA 1
ATOM 2992 C C . THR A 1 403 ? 2.474 7.353 -3.276 1.00 89.19 403 THR A C 1
ATOM 2994 O O . THR A 1 403 ? 2.618 6.790 -2.196 1.00 89.19 403 THR A O 1
ATOM 2997 N N . CYS A 1 404 ? 1.927 6.743 -4.329 1.00 92.06 404 CYS A N 1
ATOM 2998 C CA . CYS A 1 404 ? 1.500 5.348 -4.375 1.00 92.06 404 CYS A CA 1
ATOM 2999 C C . CYS A 1 404 ? 1.511 4.907 -5.848 1.00 92.06 404 CYS A C 1
ATOM 3001 O O . CYS A 1 404 ? 0.590 5.262 -6.589 1.00 92.06 404 CYS A O 1
ATOM 3003 N N . PRO A 1 405 ? 2.572 4.227 -6.311 1.00 88.94 405 PRO A N 1
ATOM 3004 C CA . PRO A 1 405 ? 2.713 3.924 -7.725 1.00 88.94 405 PRO A CA 1
ATOM 3005 C C . PRO A 1 405 ? 1.629 2.936 -8.171 1.00 88.94 405 PRO A C 1
ATOM 3007 O O . PRO A 1 405 ? 1.098 2.185 -7.349 1.00 88.94 405 PRO A O 1
ATOM 3010 N N . GLY A 1 406 ? 1.314 2.967 -9.468 1.00 85.69 406 GLY A N 1
ATOM 3011 C CA . GLY A 1 406 ? 0.392 2.034 -10.120 1.00 85.69 406 GLY A CA 1
ATOM 3012 C C . GLY A 1 406 ? 0.849 0.583 -10.024 1.00 85.69 406 GLY A C 1
ATOM 3013 O O . GLY A 1 406 ? 2.007 0.345 -9.666 1.00 85.69 406 GLY A O 1
ATOM 3014 N N . VAL A 1 407 ? -0.039 -0.367 -10.337 1.00 74.50 407 VAL A N 1
ATOM 3015 C CA . VAL A 1 407 ? 0.330 -1.779 -10.568 1.00 74.50 407 VAL A CA 1
ATOM 3016 C C . VAL A 1 407 ? 1.154 -1.895 -11.838 1.00 74.50 407 VAL A C 1
ATOM 3018 O O . VAL A 1 407 ? 0.733 -1.345 -12.876 1.00 74.50 407 VAL A O 1
#

Solvent-accessible surface area (backbone atoms only — not comparable to full-atom values): 23002 Å² total; per-residue (Å²): 139,88,82,90,79,90,79,88,83,86,82,86,80,83,85,79,85,86,86,88,79,87,91,83,87,78,88,76,81,80,82,83,86,82,88,67,90,71,88,71,70,74,82,60,48,80,71,52,74,61,47,35,52,54,49,56,90,44,98,90,54,91,55,59,44,52,42,48,63,52,100,79,64,44,47,45,60,50,71,61,55,62,96,81,44,84,57,78,80,50,56,48,66,48,76,49,104,54,31,39,33,40,40,40,48,33,92,82,48,94,82,42,66,29,37,42,34,40,34,34,44,44,98,82,44,39,42,24,48,31,42,38,36,38,67,86,70,52,66,45,57,33,42,38,37,35,48,70,42,79,45,78,44,75,78,49,92,46,31,32,40,35,34,60,47,36,54,99,70,64,45,49,78,48,73,51,53,45,69,75,45,70,78,36,41,37,43,73,42,84,45,88,51,97,74,73,46,101,62,47,47,32,35,33,48,40,43,53,80,57,43,94,62,62,51,45,10,6,33,15,41,35,42,39,38,40,43,37,83,89,56,72,75,42,76,50,77,50,66,47,25,19,31,7,24,41,69,41,37,32,33,35,37,70,79,21,45,51,54,70,85,47,32,44,68,43,72,59,97,86,43,75,27,57,44,54,43,70,44,57,49,75,38,85,53,70,40,25,34,27,37,56,53,38,23,62,73,51,34,26,26,34,46,87,88,68,50,27,35,37,45,43,82,80,70,69,34,37,46,79,42,93,66,78,55,32,76,73,70,47,76,70,40,60,72,29,29,24,26,32,15,61,88,33,56,64,74,71,66,35,49,30,42,33,59,99,75,43,66,34,31,42,33,26,62,44,95,86,35,49,58,31,19,36,30,38,29,42,39,65,25,70,73,46,48,61,84,64,68,24,46,34,28,34,38,23,21,69,66,68,38,100,64,25,27,42,117

Nearest PDB structures (foldseek):
  2gnb-assembly1_A  TM=4.838E-01  e=3.707E+00  Pterocarpus angolensis
  2erj-assembly1_B  TM=2.432E-01  e=1.249E+00  Homo sapiens
  1v6n-assembly2_F  TM=2.569E-01  e=1.680E+00  Arachis hypogaea
  5hlm-assembly1_C  TM=2.052E-01  e=6.388E+00  Gallus gallus